Protein 5BUV (pdb70)

CATH classification: 2.60.120.10

Organism: Yersinia enterocolitica serotype O:8 / biotype 1B (strain NCTC 13174 / 8081) (NCBI:txid393305)

Sequence (523 aa):
ASIINITELNISSGCYLIESPIFSSDERGEFVKTHHQEIFKNFGLEIPSAEEYYSRSKNNVIRGMHFQQQYPDDHNKLVFCPEGEVLDVFLDIRKDSNNTYGQFMSFILNPHNRRSIFLAKGIAHGFLSMKDNTLIVCKTSTVHSPSSRDSGIHWNSFGFKWPVENPIISDKDRNLDCFSIINITELNISSGCYLIESPIFSDERGEFVKTHHQEIFKNFGLEIPSAEEYYSRSKNNVIRGMHFQQYPDDHNKLVFCPEGEVLDVFLDIRKDSNTYGQFMSFILNPHNRRSIFLAKGIAHGFLSMKDNTLIVCKTSTVHSPSSRDSGIHWNSFGFKWPVENPIISDKDRNLDCFHMASIINITELNISGCYLIESPIFSDEERGEFVKTHHQEIFKNFGLEIPSAEEYYSRSKNNVIRGMHFQQYPDDHNKLVFCPEGEVLDVFLDIRKDSNTYGQFMSFILNPHNRRSIFLAKGIAHGFLSMKDNTLIVCKTSTVHSPSRDSGIHWNSFGFKWPVENPIISDKDRNLDCF

Structure (mmCIF, N/CA/C/O backbone):
data_5BUV
#
_entry.id   5BUV
#
_cell.length_a   79.160
_cell.length_b   42.678
_cell.length_c   150.463
_cell.angle_alpha   90.00
_cell.angle_beta   90.39
_cell.angle_gamma   90.00
#
_symmetry.space_group_name_H-M   'C 1 2 1'
#
loop_
_entity.id
_entity.type
_entity.pdbx_description
1 polymer 'Putative epimerase'
2 non-polymer 'PHOSPHATE ION'
3 non-polymer 6-AMINOPYRIMIDIN-2(1H)-ONE
4 non-polymer 1,2-ETHANEDIOL
5 water water
#
loop_
_atom_site.group_PDB
_atom_site.id
_atom_site.type_symbol
_atom_site.label_atom_id
_atom_site.label_alt_id
_atom_site.label_comp_id
_atom_site.label_asym_id
_atom_site.label_entity_id
_atom_site.label_seq_id
_atom_site.pdbx_PDB_ins_code
_atom_site.Cartn_x
_atom_site.Cartn_y
_atom_site.Cartn_z
_atom_site.occupancy
_atom_site.B_iso_or_equiv
_atom_site.auth_seq_id
_atom_site.auth_comp_id
_atom_site.auth_asym_id
_atom_site.auth_atom_id
_atom_site.pdbx_PDB_model_num
ATOM 1 N N . ALA A 1 4 ? -13.799 7.094 -36.835 1.00 38.11 0 ALA A N 1
ATOM 2 C CA . ALA A 1 4 ? -15.288 6.873 -36.833 1.00 39.06 0 ALA A CA 1
ATOM 3 C C . ALA A 1 4 ? -16.056 8.167 -36.529 1.00 36.14 0 ALA A C 1
ATOM 4 O O . ALA A 1 4 ? -17.071 8.451 -37.169 1.00 39.33 0 ALA A O 1
ATOM 6 N N . SER A 1 5 ? -15.574 8.936 -35.556 1.00 34.11 1 SER A N 1
ATOM 7 C CA . SER A 1 5 ? -16.247 10.157 -35.135 1.00 32.16 1 SER A CA 1
ATOM 8 C C . SER A 1 5 ? -15.635 11.391 -35.810 1.00 32.89 1 SER A C 1
ATOM 9 O O . SER A 1 5 ? -15.881 12.526 -35.427 1.00 30.11 1 SER A O 1
ATOM 12 N N . ILE A 1 6 ? -14.782 11.200 -36.802 1.00 26.28 2 ILE A N 1
ATOM 13 C CA . ILE A 1 6 ? -14.255 12.378 -37.440 1.00 28.15 2 ILE A CA 1
ATOM 14 C C . ILE A 1 6 ? -14.086 12.120 -38.934 1.00 21.16 2 ILE A C 1
ATOM 15 O O . ILE A 1 6 ? -14.237 10.993 -39.392 1.00 17.90 2 ILE A O 1
ATOM 20 N N . ILE A 1 7 ? -13.827 13.181 -39.685 1.00 17.96 3 ILE A N 1
ATOM 21 C CA . ILE A 1 7 ? -13.693 13.060 -41.129 1.00 16.12 3 ILE A CA 1
ATOM 22 C C . ILE A 1 7 ? -12.445 12.268 -41.482 1.00 18.01 3 ILE A C 1
ATOM 23 O O . ILE A 1 7 ? -11.357 12.609 -41.007 1.00 20.56 3 ILE A O 1
ATOM 28 N N . ASN A 1 8 ? -12.626 11.187 -42.244 1.00 19.01 4 ASN A N 1
ATOM 29 C CA . ASN A 1 8 ? -11.521 10.406 -42.805 1.00 21.89 4 ASN A CA 1
ATOM 30 C C . ASN A 1 8 ? -11.340 10.675 -44.283 1.00 16.59 4 ASN A C 1
ATOM 31 O O . ASN A 1 8 ? -12.308 10.770 -45.056 1.00 17.42 4 ASN A O 1
ATOM 36 N N . ILE A 1 9 ? -10.081 10.894 -44.614 1.00 14.17 5 ILE A N 1
ATOM 37 C CA . ILE A 1 9 ? -9.638 11.127 -45.967 1.00 15.59 5 ILE A CA 1
ATOM 38 C C . ILE A 1 9 ? -8.616 10.078 -46.384 1.00 17.46 5 ILE A C 1
ATOM 39 O O . ILE A 1 9 ? -7.557 9.895 -45.734 1.00 21.89 5 ILE A O 1
ATOM 44 N N . THR A 1 10 ? -8.887 9.418 -47.495 1.00 16.73 6 THR A N 1
ATOM 45 C CA . THR A 1 10 ? -7.992 8.398 -48.026 1.00 19.97 6 THR A CA 1
ATOM 46 C C . THR A 1 10 ? -7.623 8.674 -49.480 1.00 18.66 6 THR A C 1
ATOM 47 O O . THR A 1 10 ? -8.500 8.829 -50.328 1.00 16.65 6 THR A O 1
ATOM 51 N N . GLU A 1 11 ? -6.332 8.696 -49.803 1.00 19.26 7 GLU A N 1
ATOM 52 C CA . GLU A 1 11 ? -5.954 8.823 -51.196 1.00 18.72 7 GLU A CA 1
ATOM 53 C C . GLU A 1 11 ? -6.313 7.579 -52.007 1.00 18.43 7 GLU A C 1
ATOM 54 O O . GLU A 1 11 ? -6.238 6.450 -51.551 1.00 18.20 7 GLU A O 1
ATOM 60 N N . LEU A 1 12 ? -6.729 7.815 -53.239 1.00 15.37 8 LEU A N 1
ATOM 61 C CA . LEU A 1 12 ? -7.235 6.792 -54.116 1.00 15.15 8 LEU A CA 1
ATOM 62 C C . LEU A 1 12 ? -6.174 6.404 -55.149 1.00 16.27 8 LEU A C 1
ATOM 63 O O . LEU A 1 12 ? -5.218 7.155 -55.344 1.00 15.22 8 LEU A O 1
ATOM 68 N N . ASN A 1 13 ? -6.433 5.284 -55.825 1.00 19.65 9 ASN A N 1
ATOM 69 C CA . ASN A 1 13 ? -5.548 4.724 -56.857 1.00 22.19 9 ASN A CA 1
ATOM 70 C C . ASN A 1 13 ? -5.181 5.758 -57.923 1.00 19.79 9 ASN A C 1
ATOM 71 O O . ASN A 1 13 ? -4.031 5.825 -58.369 1.00 20.24 9 ASN A O 1
ATOM 76 N N . ILE A 1 14 ? -6.166 6.532 -58.350 1.00 20.33 10 ILE A N 1
ATOM 77 C CA . ILE A 1 14 ? -5.926 7.637 -59.269 1.00 19.40 10 ILE A CA 1
ATOM 78 C C . ILE A 1 14 ? -5.394 8.776 -58.428 1.00 17.04 10 ILE A C 1
ATOM 79 O O . ILE A 1 14 ? -6.105 9.302 -57.581 1.00 18.50 10 ILE A O 1
ATOM 84 N N . SER A 1 15 ? -4.148 9.197 -58.619 1.00 17.18 11 SER A N 1
ATOM 85 C CA A SER A 1 15 ? -3.548 10.114 -57.657 0.50 17.23 11 SER A CA 1
ATOM 86 C CA B SER A 1 15 ? -3.530 10.122 -57.668 0.50 18.38 11 SER A CA 1
ATOM 87 C C . SER A 1 15 ? -4.137 11.526 -57.705 1.00 15.22 11 SER A C 1
ATOM 88 O O . SER A 1 15 ? -4.623 11.982 -58.720 1.00 16.19 11 SER A O 1
ATOM 93 N N . GLY A 1 16 ? -4.122 12.176 -56.561 1.00 15.88 12 GLY A N 1
ATOM 94 C CA . GLY A 1 16 ? -4.745 13.483 -56.363 1.00 14.04 12 GLY A CA 1
ATOM 95 C C . GLY A 1 16 ? -6.243 13.501 -56.091 1.00 13.49 12 GLY A C 1
ATOM 96 O O . GLY A 1 16 ? -6.811 14.536 -55.829 1.00 13.13 12 GLY A O 1
ATOM 97 N N . CYS A 1 17 ? -6.829 12.312 -56.094 1.00 13.21 13 CYS A N 1
ATOM 98 C CA . CYS A 1 17 ? -8.203 12.046 -55.802 1.00 12.07 13 CYS A CA 1
ATOM 99 C C . CYS A 1 17 ? -8.336 11.281 -54.506 1.00 12.09 13 CYS A C 1
ATOM 100 O O . CYS A 1 17 ? -7.491 10.429 -54.153 1.00 13.83 13 CYS A O 1
ATOM 103 N N . TYR A 1 18 ? -9.401 11.621 -53.780 1.00 13.20 14 TYR A N 1
ATOM 104 C CA . TYR A 1 18 ? -9.524 11.183 -52.384 1.00 11.31 14 TYR A CA 1
ATOM 105 C C . TYR A 1 18 ? -10.947 10.843 -52.078 1.00 12.83 14 TYR A C 1
ATOM 106 O O . TYR A 1 18 ? -11.905 11.508 -52.569 1.00 9.99 14 TYR A O 1
ATOM 115 N N . LEU A 1 19 ? -11.091 9.766 -51.293 1.00 12.08 15 LEU A N 1
ATOM 116 C CA . LEU A 1 19 ? -12.369 9.415 -50.697 1.00 13.49 15 LEU A CA 1
ATOM 117 C C . LEU A 1 19 ? -12.445 10.051 -49.322 1.00 13.14 15 LEU A C 1
ATOM 118 O O . LEU A 1 19 ? -11.547 9.864 -48.484 1.00 14.01 15 LEU A O 1
ATOM 123 N N . ILE A 1 20 ? -13.530 10.793 -49.080 1.00 12.69 16 ILE A N 1
ATOM 124 C CA . ILE A 1 20 ? -13.717 11.501 -47.813 1.00 12.61 16 ILE A CA 1
ATOM 125 C C . ILE A 1 20 ? -14.915 10.862 -47.133 1.00 11.99 16 ILE A C 1
ATOM 126 O O . ILE A 1 20 ? -15.976 10.710 -47.732 1.00 11.36 16 ILE A O 1
ATOM 131 N N . GLU A 1 21 ? -14.738 10.369 -45.929 1.00 13.19 17 GLU A N 1
ATOM 132 C CA . GLU A 1 21 ? -15.833 9.688 -45.229 1.00 13.18 17 GLU A CA 1
ATOM 133 C C . GLU A 1 21 ? -16.216 10.549 -44.023 1.00 11.81 17 GLU A C 1
ATOM 134 O O . GLU A 1 21 ? -15.383 10.812 -43.153 1.00 12.74 17 GLU A O 1
ATOM 140 N N . SER A 1 22 ? -17.425 11.103 -44.072 1.00 11.76 18 SER A N 1
ATOM 141 C CA . SER A 1 22 ? -17.912 12.005 -43.028 1.00 11.76 18 SER A CA 1
ATOM 142 C C . SER A 1 22 ? -18.562 11.229 -41.878 1.00 13.12 18 SER A C 1
ATOM 143 O O . SER A 1 22 ? -19.234 10.199 -42.091 1.00 13.65 18 SER A O 1
ATOM 146 N N . PRO A 1 23 ? -18.372 11.756 -40.672 1.00 16.76 19 PRO A N 1
ATOM 147 C CA . PRO A 1 23 ? -19.055 11.260 -39.480 1.00 15.98 19 PRO A CA 1
ATOM 148 C C . PRO A 1 23 ? -20.460 11.815 -39.366 1.00 17.15 19 PRO A C 1
ATOM 149 O O . PRO A 1 23 ? -20.845 12.748 -40.073 1.00 19.75 19 PRO A O 1
ATOM 153 N N . ILE A 1 24 ? -21.228 11.212 -38.471 1.00 17.61 20 ILE A N 1
ATOM 154 C CA . ILE A 1 24 ? -22.615 11.548 -38.299 1.00 15.50 20 ILE A CA 1
ATOM 155 C C . ILE A 1 24 ? -22.856 11.600 -36.781 1.00 19.95 20 ILE A C 1
ATOM 156 O O . ILE A 1 24 ? -22.210 10.889 -35.989 1.00 16.83 20 ILE A O 1
ATOM 161 N N . PHE A 1 25 ? -23.676 12.563 -36.384 1.00 18.43 21 PHE A N 1
ATOM 162 C CA . PHE A 1 25 ? -24.071 12.739 -34.984 1.00 20.29 21 PHE A CA 1
ATOM 163 C C . PHE A 1 25 ? -25.567 12.873 -35.029 1.00 18.11 21 PHE A C 1
ATOM 164 O O . PHE A 1 25 ? -26.152 13.500 -35.928 1.00 17.65 21 PHE A O 1
ATOM 172 N N . SER A 1 26 ? -26.222 12.250 -34.054 1.00 18.39 22 SER A N 1
ATOM 173 C CA A SER A 1 26 ? -27.652 11.970 -34.083 0.50 17.40 22 SER A CA 1
ATOM 174 C CA B SER A 1 26 ? -27.661 12.161 -34.113 0.50 16.24 22 SER A CA 1
ATOM 175 C C . SER A 1 26 ? -28.253 12.366 -32.715 1.00 15.74 22 SER A C 1
ATOM 176 O O . SER A 1 26 ? -27.597 12.159 -31.674 1.00 15.41 22 SER A O 1
ATOM 181 N N . ASP A 1 27 ? -29.453 12.917 -32.720 1.00 17.64 23 ASP A N 1
ATOM 182 C CA . ASP A 1 27 ? -30.251 12.964 -31.513 1.00 20.29 23 ASP A CA 1
ATOM 183 C C . ASP A 1 27 ? -31.688 12.960 -31.918 1.00 18.94 23 ASP A C 1
ATOM 184 O O . ASP A 1 27 ? -32.030 12.702 -33.073 1.00 20.27 23 ASP A O 1
ATOM 189 N N . GLU A 1 28 ? -32.557 13.213 -30.942 1.00 23.89 24 GLU A N 1
ATOM 190 C CA . GLU A 1 28 ? -33.987 13.268 -31.180 1.00 23.75 24 GLU A CA 1
ATOM 191 C C . GLU A 1 28 ? -34.432 14.276 -32.253 1.00 23.95 24 GLU A C 1
ATOM 192 O O . GLU A 1 28 ? -35.561 14.217 -32.776 1.00 22.59 24 GLU A O 1
ATOM 198 N N . ARG A 1 29 ? -33.560 15.207 -32.619 1.00 22.91 25 ARG A N 1
ATOM 199 C CA . ARG A 1 29 ? -33.945 16.194 -33.623 1.00 22.75 25 ARG A CA 1
ATOM 200 C C . ARG A 1 29 ? -33.681 15.756 -35.055 1.00 21.17 25 ARG A C 1
ATOM 201 O O . ARG A 1 29 ? -34.354 16.201 -35.987 1.00 17.63 25 ARG A O 1
ATOM 209 N N . GLY A 1 30 ? -32.702 14.882 -35.215 1.00 21.85 26 GLY A N 1
ATOM 210 C CA . GLY A 1 30 ? -32.232 14.514 -36.550 1.00 16.73 26 GLY A CA 1
ATOM 211 C C . GLY A 1 30 ? -30.745 14.218 -36.463 1.00 19.12 26 GLY A C 1
ATOM 212 O O . GLY A 1 30 ? -30.250 13.650 -35.463 1.00 18.72 26 GLY A O 1
ATOM 213 N N . GLU A 1 31 ? -30.016 14.676 -37.488 1.00 14.25 27 GLU A N 1
ATOM 214 C CA . GLU A 1 31 ? -28.616 14.328 -37.671 1.00 15.71 27 GLU A CA 1
ATOM 215 C C . GLU A 1 31 ? -27.856 15.535 -38.202 1.00 12.91 27 GLU A C 1
ATOM 216 O O . GLU A 1 31 ? -28.465 16.439 -38.747 1.00 14.72 27 GLU A O 1
ATOM 222 N N . PHE A 1 32 ? -26.553 15.554 -37.967 1.00 15.00 28 PHE A N 1
ATOM 223 C CA . PHE A 1 32 ? -25.700 16.442 -38.699 1.00 16.35 28 PHE A CA 1
ATOM 224 C C . PHE A 1 32 ? -24.437 15.684 -39.099 1.00 13.94 28 PHE A C 1
ATOM 225 O O . PHE A 1 32 ? -23.995 14.742 -38.421 1.00 15.07 28 PHE A O 1
ATOM 233 N N . VAL A 1 33 ? -23.998 16.000 -40.306 1.00 12.89 29 VAL A N 1
ATOM 234 C CA . VAL A 1 33 ? -22.890 15.370 -40.973 1.00 13.18 29 VAL A CA 1
ATOM 235 C C . VAL A 1 33 ? -21.868 16.431 -41.367 1.00 14.24 29 VAL A C 1
ATOM 236 O O . VAL A 1 33 ? -22.193 17.416 -42.056 1.00 15.37 29 VAL A O 1
ATOM 240 N N . LYS A 1 34 ? -20.662 16.267 -40.836 1.00 12.22 30 LYS A N 1
ATOM 241 C CA . LYS A 1 34 ? -19.552 17.166 -41.155 1.00 12.32 30 LYS A CA 1
ATOM 242 C C . LYS A 1 34 ? -18.925 16.709 -42.472 1.00 13.90 30 LYS A C 1
ATOM 243 O O . LYS A 1 34 ? -18.313 15.628 -42.567 1.00 14.08 30 LYS A O 1
ATOM 249 N N . THR A 1 35 ? -19.032 17.570 -43.483 1.00 11.33 31 THR A N 1
ATOM 250 C CA . THR A 1 35 ? -18.457 17.362 -44.795 1.00 10.22 31 THR A CA 1
ATOM 251 C C . THR A 1 35 ? -17.064 17.972 -45.062 1.00 9.81 31 THR A C 1
ATOM 252 O O . THR A 1 35 ? -16.356 17.496 -45.964 1.00 9.47 31 THR A O 1
ATOM 256 N N . HIS A 1 36 ? -16.678 19.005 -44.330 1.00 9.02 32 HIS A N 1
ATOM 257 C CA . HIS A 1 36 ? -15.408 19.677 -44.508 1.00 9.47 32 HIS A CA 1
ATOM 258 C C . HIS A 1 36 ? -14.923 20.326 -43.250 1.00 10.54 32 HIS A C 1
ATOM 259 O O . HIS A 1 36 ? -15.704 20.942 -42.540 1.00 11.04 32 HIS A O 1
ATOM 266 N N . HIS A 1 37 ? -13.612 20.238 -43.023 1.00 12.13 33 HIS A N 1
ATOM 267 C CA . HIS A 1 37 ? -12.915 21.009 -41.989 1.00 14.14 33 HIS A CA 1
ATOM 268 C C . HIS A 1 37 ? -11.574 21.336 -42.596 1.00 14.25 33 HIS A C 1
ATOM 269 O O . HIS A 1 37 ? -10.901 20.403 -43.038 1.00 14.11 33 HIS A O 1
ATOM 276 N N . GLN A 1 38 ? -11.201 22.621 -42.611 1.00 13.19 34 GLN A N 1
ATOM 277 C CA . GLN A 1 38 ? -9.959 23.059 -43.251 1.00 16.93 34 GLN A CA 1
ATOM 278 C C . GLN A 1 38 ? -8.719 22.456 -42.642 1.00 16.40 34 GLN A C 1
ATOM 279 O O . GLN A 1 38 ? -7.792 22.161 -43.367 1.00 15.25 34 GLN A O 1
ATOM 285 N N . GLU A 1 39 ? -8.718 22.248 -41.330 1.00 15.67 35 GLU A N 1
ATOM 286 C CA . GLU A 1 39 ? -7.520 21.716 -40.718 1.00 17.32 35 GLU A CA 1
ATOM 287 C C . GLU A 1 39 ? -7.331 20.276 -41.128 1.00 15.73 35 GLU A C 1
ATOM 288 O O . GLU A 1 39 ? -6.232 19.868 -41.449 1.00 17.00 35 GLU A O 1
ATOM 294 N N . ILE A 1 40 ? -8.381 19.477 -41.038 1.00 15.82 36 ILE A N 1
ATOM 295 C CA . ILE A 1 40 ? -8.289 18.090 -41.441 1.00 15.78 36 ILE A CA 1
ATOM 296 C C . ILE A 1 40 ? -7.919 18.015 -42.916 1.00 19.95 36 ILE A C 1
ATOM 297 O O . ILE A 1 40 ? -7.057 17.239 -43.285 1.00 17.24 36 ILE A O 1
ATOM 302 N N . PHE A 1 41 ? -8.567 18.819 -43.771 1.00 15.70 37 PHE A N 1
ATOM 303 C CA . PHE A 1 41 ? -8.133 18.885 -45.168 1.00 16.07 37 PHE A CA 1
ATOM 304 C C . PHE A 1 41 ? -6.672 19.244 -45.331 1.00 15.95 37 PHE A C 1
ATOM 305 O O . PHE A 1 41 ? -5.938 18.666 -46.129 1.00 13.81 37 PHE A O 1
ATOM 313 N N . LYS A 1 42 ? -6.233 20.204 -44.543 1.00 17.16 38 LYS A N 1
ATOM 314 C CA . LYS A 1 42 ? -4.865 20.652 -44.691 1.00 17.91 38 LYS A CA 1
ATOM 315 C C . LYS A 1 42 ? -3.887 19.533 -44.286 1.00 16.71 38 LYS A C 1
ATOM 316 O O . LYS A 1 42 ? -2.836 19.449 -44.878 1.00 15.33 38 LYS A O 1
ATOM 322 N N . ASN A 1 43 ? -4.273 18.664 -43.361 1.00 16.18 39 ASN A N 1
ATOM 323 C CA . ASN A 1 43 ? -3.464 17.529 -42.918 1.00 19.45 39 ASN A CA 1
ATOM 324 C C . ASN A 1 43 ? -3.092 16.614 -44.081 1.00 22.41 39 ASN A C 1
ATOM 325 O O . ASN A 1 43 ? -2.133 15.838 -43.994 1.00 25.08 39 ASN A O 1
ATOM 330 N N . PHE A 1 44 ? -3.885 16.666 -45.143 1.00 16.44 40 PHE A N 1
ATOM 331 C CA . PHE A 1 44 ? -3.635 15.898 -46.348 1.00 17.96 40 PHE A CA 1
ATOM 332 C C . PHE A 1 44 ? -3.230 16.681 -47.556 1.00 17.23 40 PHE A C 1
ATOM 333 O O . PHE A 1 44 ? -3.181 16.128 -48.667 1.00 21.72 40 PHE A O 1
ATOM 341 N N . GLY A 1 45 ? -2.867 17.933 -47.345 1.00 18.79 41 GLY A N 1
ATOM 342 C CA . GLY A 1 45 ? -2.427 18.801 -48.405 1.00 22.47 41 GLY A CA 1
ATOM 343 C C . GLY A 1 45 ? -3.544 19.448 -49.220 1.00 22.84 41 GLY A C 1
ATOM 344 O O . GLY A 1 45 ? -3.279 20.111 -50.218 1.00 29.27 41 GLY A O 1
ATOM 345 N N . LEU A 1 46 ? -4.776 19.326 -48.745 1.00 18.62 42 LEU A N 1
ATOM 346 C CA . LEU A 1 46 ? -5.912 19.802 -49.511 1.00 18.99 42 LEU A CA 1
ATOM 347 C C . LEU A 1 46 ? -6.536 21.067 -49.033 1.00 17.52 42 LEU A C 1
ATOM 348 O O . LEU A 1 46 ? -6.563 21.412 -47.845 1.00 18.45 42 LEU A O 1
ATOM 353 N N . GLU A 1 47 ? -7.176 21.714 -49.990 1.00 17.76 43 GLU A N 1
ATOM 354 C CA . GLU A 1 47 ? -8.009 22.835 -49.669 1.00 16.28 43 GLU A CA 1
ATOM 355 C C . GLU A 1 47 ? -9.347 22.652 -50.394 1.00 14.52 43 GLU A C 1
ATOM 356 O O . GLU A 1 47 ? -9.419 22.100 -51.534 1.00 11.69 43 GLU A O 1
ATOM 362 N N . ILE A 1 48 ? -10.400 23.011 -49.663 1.00 12.85 44 ILE A N 1
ATOM 363 C CA . ILE A 1 48 ? -11.752 22.942 -50.203 1.00 13.08 44 ILE A CA 1
ATOM 364 C C . ILE A 1 48 ? -11.913 23.807 -51.458 1.00 11.55 44 ILE A C 1
ATOM 365 O O . ILE A 1 48 ? -11.472 24.956 -51.466 1.00 11.25 44 ILE A O 1
ATOM 370 N N . PRO A 1 49 ? -12.415 23.205 -52.553 1.00 10.63 45 PRO A N 1
ATOM 371 C CA . PRO A 1 49 ? -12.665 24.061 -53.706 1.00 9.79 45 PRO A CA 1
ATOM 372 C C . PRO A 1 49 ? -13.661 25.123 -53.306 1.00 8.67 45 PRO A C 1
ATOM 373 O O . PRO A 1 49 ? -14.698 24.790 -52.711 1.00 7.16 45 PRO A O 1
ATOM 377 N N . SER A 1 50 ? -13.349 26.366 -53.615 1.00 8.28 46 SER A N 1
ATOM 378 C CA . SER A 1 50 ? -14.226 27.435 -53.158 1.00 9.48 46 SER A CA 1
ATOM 379 C C . SER A 1 50 ? -14.352 28.587 -54.129 1.00 9.02 46 SER A C 1
ATOM 380 O O . SER A 1 50 ? -14.607 29.731 -53.707 1.00 10.91 46 SER A O 1
ATOM 383 N N . ALA A 1 51 ? -14.245 28.305 -55.415 1.00 8.89 47 ALA A N 1
ATOM 384 C CA . ALA A 1 51 ? -14.538 29.360 -56.392 1.00 9.04 47 ALA A CA 1
ATOM 385 C C . ALA A 1 51 ? -16.012 29.354 -56.825 1.00 8.00 47 ALA A C 1
ATOM 386 O O . ALA A 1 51 ? -16.586 30.382 -57.214 1.00 9.15 47 ALA A O 1
ATOM 388 N N . GLU A 1 52 ? -16.634 28.185 -56.833 1.00 8.92 48 GLU A N 1
ATOM 389 C CA . GLU A 1 52 ? -17.999 28.032 -57.332 1.00 8.44 48 GLU A CA 1
ATOM 390 C C . GLU A 1 52 ? -18.666 26.861 -56.646 1.00 7.64 48 GLU A C 1
ATOM 391 O O . GLU A 1 52 ? -17.982 25.898 -56.293 1.00 6.41 48 GLU A O 1
ATOM 397 N N . GLU A 1 53 ? -19.986 26.937 -56.473 1.00 7.97 49 GLU A N 1
ATOM 398 C CA . GLU A 1 53 ? -20.762 25.779 -55.972 1.00 7.49 49 GLU A CA 1
ATOM 399 C C . GLU A 1 53 ? -22.074 25.700 -56.747 1.00 8.58 49 GLU A C 1
ATOM 400 O O . GLU A 1 53 ? -22.679 26.724 -57.128 1.00 7.27 49 GLU A O 1
ATOM 406 N N . TYR A 1 54 ? -22.541 24.475 -56.917 1.00 8.59 50 TYR A N 1
ATOM 407 C CA . TYR A 1 54 ? -23.879 24.278 -57.460 1.00 10.87 50 TYR A CA 1
ATOM 408 C C . TYR A 1 54 ? -24.374 22.953 -56.963 1.00 10.77 50 TYR A C 1
ATOM 409 O O . TYR A 1 54 ? -23.618 22.160 -56.402 1.00 9.50 50 TYR A O 1
ATOM 418 N N . TYR A 1 55 ? -25.654 22.691 -57.111 1.00 9.51 51 TYR A N 1
ATOM 419 C CA . TYR A 1 55 ? -26.148 21.357 -56.774 1.00 9.63 51 TYR A CA 1
ATOM 420 C C . TYR A 1 55 ? -27.098 20.957 -57.871 1.00 9.87 51 TYR A C 1
ATOM 421 O O . TYR A 1 55 ? -27.767 21.809 -58.519 1.00 9.36 51 TYR A O 1
ATOM 430 N N . SER A 1 56 ? -27.092 19.677 -58.158 1.00 9.65 52 SER A N 1
ATOM 431 C CA . SER A 1 56 ? -28.030 19.165 -59.166 1.00 9.75 52 SER A CA 1
ATOM 432 C C . SER A 1 56 ? -28.949 18.187 -58.478 1.00 9.08 52 SER A C 1
ATOM 433 O O . SER A 1 56 ? -28.647 17.574 -57.436 1.00 11.19 52 SER A O 1
ATOM 436 N N . ARG A 1 57 ? -30.112 18.043 -59.096 1.00 12.10 53 ARG A N 1
ATOM 437 C CA . ARG A 1 57 ? -31.145 17.173 -58.615 1.00 11.45 53 ARG A CA 1
ATOM 438 C C . ARG A 1 57 ? -31.523 16.334 -59.818 1.00 13.04 53 ARG A C 1
ATOM 439 O O . ARG A 1 57 ? -31.930 16.864 -60.873 1.00 15.50 53 ARG A O 1
ATOM 447 N N . SER A 1 58 ? -31.394 15.030 -59.680 1.00 12.18 54 SER A N 1
ATOM 448 C CA . SER A 1 58 ? -31.506 14.175 -60.845 1.00 14.23 54 SER A CA 1
ATOM 449 C C . SER A 1 58 ? -32.571 13.081 -60.644 1.00 13.59 54 SER A C 1
ATOM 450 O O . SER A 1 58 ? -32.657 12.429 -59.590 1.00 14.88 54 SER A O 1
ATOM 453 N N . LYS A 1 59 ? -33.358 12.876 -61.688 1.00 18.53 55 LYS A N 1
ATOM 454 C CA . LYS A 1 59 ? -34.251 11.727 -61.739 1.00 20.18 55 LYS A CA 1
ATOM 455 C C . LYS A 1 59 ? -33.484 10.400 -61.797 1.00 18.83 55 LYS A C 1
ATOM 456 O O . LYS A 1 59 ? -32.309 10.353 -62.147 1.00 17.52 55 LYS A O 1
ATOM 462 N N . ASN A 1 60 ? -34.157 9.289 -61.492 1.00 17.20 56 ASN A N 1
ATOM 463 C CA . ASN A 1 60 ? -33.548 7.985 -61.715 1.00 17.00 56 ASN A CA 1
ATOM 464 C C . ASN A 1 60 ? -33.052 7.798 -63.137 1.00 13.74 56 ASN A C 1
ATOM 465 O O . ASN A 1 60 ? -33.667 8.302 -64.071 1.00 18.05 56 ASN A O 1
ATOM 470 N N . ASN A 1 61 ? -31.934 7.092 -63.272 1.00 14.75 57 ASN A N 1
ATOM 471 C CA . ASN A 1 61 ? -31.347 6.631 -64.543 1.00 14.16 57 ASN A CA 1
ATOM 472 C C . ASN A 1 61 ? -30.747 7.729 -65.442 1.00 11.42 57 ASN A C 1
ATOM 473 O O . ASN A 1 61 ? -30.512 7.544 -66.614 1.00 13.80 57 ASN A O 1
ATOM 478 N N . VAL A 1 62 ? -30.486 8.889 -64.852 1.00 11.25 58 VAL A N 1
ATOM 479 C CA . VAL A 1 62 ? -29.761 9.965 -65.479 1.00 10.39 58 VAL A CA 1
ATOM 480 C C . VAL A 1 62 ? -28.261 9.673 -65.452 1.00 10.78 58 VAL A C 1
ATOM 481 O O . VAL A 1 62 ? -27.737 9.199 -64.461 1.00 10.43 58 VAL A O 1
ATOM 485 N N . ILE A 1 63 ? -27.580 9.950 -66.546 1.00 12.51 59 ILE A N 1
ATOM 486 C CA . ILE A 1 63 ? -26.136 10.062 -66.547 1.00 10.72 59 ILE A CA 1
ATOM 487 C C . ILE A 1 63 ? -25.783 11.491 -66.896 1.00 11.49 59 ILE A C 1
ATOM 488 O O . ILE A 1 63 ? -26.264 12.026 -67.869 1.00 10.74 59 ILE A O 1
ATOM 493 N N . ARG A 1 64 ? -24.872 12.038 -66.116 1.00 11.72 60 ARG A N 1
ATOM 494 C CA . ARG A 1 64 ? -24.269 13.332 -66.425 1.00 12.45 60 ARG A CA 1
ATOM 495 C C . ARG A 1 64 ? -22.792 13.089 -66.460 1.00 12.57 60 ARG A C 1
ATOM 496 O O . ARG A 1 64 ? -22.269 12.417 -65.573 1.00 12.64 60 ARG A O 1
ATOM 504 N N . GLY A 1 65 ? -22.139 13.594 -67.509 1.00 10.83 61 GLY A N 1
ATOM 505 C CA . GLY A 1 65 ? -20.703 13.599 -67.644 1.00 11.44 61 GLY A CA 1
ATOM 506 C C . GLY A 1 65 ? -20.328 13.178 -69.043 1.00 11.11 61 GLY A C 1
ATOM 507 O O . GLY A 1 65 ? -21.199 13.048 -69.931 1.00 13.18 61 GLY A O 1
ATOM 508 N N . MET A 1 66 ? -19.038 12.955 -69.272 1.00 12.29 62 MET A N 1
ATOM 509 C CA . MET A 1 66 ? -17.954 13.165 -68.336 1.00 11.49 62 MET A CA 1
ATOM 510 C C . MET A 1 66 ? -17.337 14.532 -68.555 1.00 10.90 62 MET A C 1
ATOM 511 O O . MET A 1 66 ? -16.964 14.854 -69.666 1.00 13.89 62 MET A O 1
ATOM 516 N N . HIS A 1 67 ? -17.195 15.301 -67.493 1.00 12.52 63 HIS A N 1
ATOM 517 C CA . HIS A 1 67 ? -16.810 16.700 -67.579 1.00 12.57 63 HIS A CA 1
ATOM 518 C C . HIS A 1 67 ? -15.534 17.079 -66.862 1.00 13.17 63 HIS A C 1
ATOM 519 O O . HIS A 1 67 ? -15.228 16.571 -65.788 1.00 13.38 63 HIS A O 1
ATOM 526 N N . PHE A 1 68 ? -14.819 18.046 -67.446 1.00 12.36 64 PHE A N 1
ATOM 527 C CA . PHE A 1 68 ? -13.636 18.636 -66.846 1.00 11.56 64 PHE A CA 1
ATOM 528 C C . PHE A 1 68 ? -13.417 20.012 -67.456 1.00 11.66 64 PHE A C 1
ATOM 529 O O . PHE A 1 68 ? -13.957 20.279 -68.512 1.00 12.03 64 PHE A O 1
ATOM 537 N N . GLN A 1 69 ? -12.613 20.846 -66.820 1.00 11.14 65 GLN A N 1
ATOM 538 C CA . GLN A 1 69 ? -12.164 22.078 -67.473 1.00 12.49 65 GLN A CA 1
ATOM 539 C C . GLN A 1 69 ? -10.694 22.011 -67.813 1.00 10.93 65 GLN A C 1
ATOM 540 O O . GLN A 1 69 ? -9.879 21.503 -67.043 1.00 13.09 65 GLN A O 1
ATOM 546 N N . GLN A 1 70 ? -10.360 22.596 -68.955 1.00 13.12 66 GLN A N 1
ATOM 547 C CA A GLN A 1 70 ? -8.993 22.528 -69.517 0.50 12.43 66 GLN A CA 1
ATOM 548 C CA B GLN A 1 70 ? -9.001 22.524 -69.502 0.50 13.04 66 GLN A CA 1
ATOM 549 C C . GLN A 1 70 ? -8.149 23.651 -68.934 1.00 13.32 66 GLN A C 1
ATOM 550 O O . GLN A 1 70 ? -8.681 24.743 -68.595 1.00 10.88 66 GLN A O 1
ATOM 561 N N . TYR A 1 71 ? -6.853 23.346 -68.758 1.00 14.40 67 TYR A N 1
ATOM 562 C CA . TYR A 1 71 ? -5.814 24.298 -68.375 1.00 17.89 67 TYR A CA 1
ATOM 563 C C . TYR A 1 71 ? -5.965 25.494 -69.281 1.00 16.28 67 TYR A C 1
ATOM 564 O O . TYR A 1 71 ? -6.231 25.287 -70.466 1.00 18.44 67 TYR A O 1
ATOM 573 N N . PRO A 1 72 ? -5.790 26.715 -68.756 1.00 17.01 68 PRO A N 1
ATOM 574 C CA . PRO A 1 72 ? -5.365 27.114 -67.422 1.00 18.19 68 PRO A CA 1
ATOM 575 C C . PRO A 1 72 ? -6.505 27.288 -66.429 1.00 15.68 68 PRO A C 1
ATOM 576 O O . PRO A 1 72 ? -6.281 27.872 -65.354 1.00 17.67 68 PRO A O 1
ATOM 580 N N . ASP A 1 73 ? -7.724 26.886 -66.791 1.00 14.30 69 ASP A N 1
ATOM 581 C CA . ASP A 1 73 ? -8.872 27.066 -65.903 1.00 13.87 69 ASP A CA 1
ATOM 582 C C . ASP A 1 73 ? -9.343 25.735 -65.311 1.00 13.29 69 ASP A C 1
ATOM 583 O O . ASP A 1 73 ? -10.484 25.664 -64.796 1.00 11.61 69 ASP A O 1
ATOM 588 N N . ASP A 1 74 ? -8.449 24.745 -65.344 1.00 11.12 70 ASP A N 1
ATOM 589 C CA . ASP A 1 74 ? -8.670 23.434 -64.688 1.00 11.36 70 ASP A CA 1
ATOM 590 C C . ASP A 1 74 ? -8.855 23.560 -63.174 1.00 10.22 70 ASP A C 1
ATOM 591 O O . ASP A 1 74 ? -8.390 24.509 -62.547 1.00 10.60 70 ASP A O 1
ATOM 596 N N . HIS A 1 75 ? -9.583 22.602 -62.583 1.00 10.09 71 HIS A N 1
ATOM 597 C CA . HIS A 1 75 ? -9.974 22.795 -61.202 1.00 9.19 71 HIS A CA 1
ATOM 598 C C . HIS A 1 75 ? -10.141 21.496 -60.434 1.00 9.74 71 HIS A C 1
ATOM 599 O O . HIS A 1 75 ? -10.331 20.418 -61.030 1.00 10.71 71 HIS A O 1
ATOM 606 N N . ASN A 1 76 ? -9.971 21.650 -59.128 1.00 10.58 72 ASN A N 1
ATOM 607 C CA . ASN A 1 76 ? -10.314 20.574 -58.227 1.00 11.66 72 ASN A CA 1
ATOM 608 C C . ASN A 1 76 ? -11.835 20.631 -58.029 1.00 10.01 72 ASN A C 1
ATOM 609 O O . ASN A 1 76 ? -12.448 21.693 -58.176 1.00 8.05 72 ASN A O 1
ATOM 614 N N . LYS A 1 77 ? -12.384 19.460 -57.734 1.00 8.28 73 LYS A N 1
ATOM 615 C CA . LYS A 1 77 ? -13.842 19.269 -57.665 1.00 9.48 73 LYS A CA 1
ATOM 616 C C . LYS A 1 77 ? -14.175 18.412 -56.464 1.00 7.72 73 LYS A C 1
ATOM 617 O O . LYS A 1 77 ? -13.538 17.403 -56.260 1.00 8.28 73 LYS A O 1
ATOM 623 N N . LEU A 1 78 ? -15.123 18.848 -55.653 1.00 8.01 74 LEU A N 1
ATOM 624 C CA . LEU A 1 78 ? -15.608 18.041 -54.490 1.00 8.20 74 LEU A CA 1
ATOM 625 C C . LEU A 1 78 ? -17.113 17.853 -54.531 1.00 9.56 74 LEU A C 1
ATOM 626 O O . LEU A 1 78 ? -17.843 18.833 -54.778 1.00 7.47 74 LEU A O 1
ATOM 631 N N . VAL A 1 79 ? -17.555 16.592 -54.398 1.00 8.50 75 VAL A N 1
ATOM 632 C CA . VAL A 1 79 ? -18.952 16.216 -54.479 1.00 7.42 75 VAL A CA 1
ATOM 633 C C . VAL A 1 79 ? -19.361 15.326 -53.306 1.00 7.76 75 VAL A C 1
ATOM 634 O O . VAL A 1 79 ? -18.571 14.521 -52.801 1.00 9.11 75 VAL A O 1
ATOM 638 N N . PHE A 1 80 ? -20.582 15.566 -52.833 1.00 7.77 76 PHE A N 1
ATOM 639 C CA . PHE A 1 80 ? -21.271 14.643 -51.974 1.00 8.10 76 PHE A CA 1
ATOM 640 C C . PHE A 1 80 ? -22.741 14.448 -52.397 1.00 6.93 76 PHE A C 1
ATOM 641 O O . PHE A 1 80 ? -23.280 15.277 -53.084 1.00 6.96 76 PHE A O 1
ATOM 649 N N . CYS A 1 81 ? -23.408 13.444 -51.839 1.00 7.92 77 CYS A N 1
ATOM 650 C CA . CYS A 1 81 ? -24.776 13.103 -52.157 1.00 7.67 77 CYS A CA 1
ATOM 651 C C . CYS A 1 81 ? -25.590 13.026 -50.858 1.00 8.65 77 CYS A C 1
ATOM 652 O O . CYS A 1 81 ? -25.514 12.045 -50.108 1.00 10.35 77 CYS A O 1
ATOM 655 N N . PRO A 1 82 ? -26.356 14.075 -50.565 1.00 9.35 78 PRO A N 1
ATOM 656 C CA . PRO A 1 82 ? -27.067 14.071 -49.286 1.00 9.08 78 PRO A CA 1
ATOM 657 C C . PRO A 1 82 ? -28.487 13.543 -49.411 1.00 9.61 78 PRO A C 1
ATOM 658 O O . PRO A 1 82 ? -29.234 13.507 -48.406 1.00 11.45 78 PRO A O 1
ATOM 662 N N . GLU A 1 83 ? -28.893 13.153 -50.607 1.00 11.01 79 GLU A N 1
ATOM 663 C CA . GLU A 1 83 ? -30.259 12.639 -50.785 1.00 12.44 79 GLU A CA 1
ATOM 664 C C . GLU A 1 83 ? -30.247 11.840 -52.066 1.00 10.61 79 GLU A C 1
ATOM 665 O O . GLU A 1 83 ? -29.686 12.310 -53.072 1.00 12.31 79 GLU A O 1
ATOM 671 N N . GLY A 1 84 ? -30.865 10.659 -52.018 1.00 11.41 80 GLY A N 1
ATOM 672 C CA . GLY A 1 84 ? -30.867 9.761 -53.179 1.00 11.36 80 GLY A CA 1
ATOM 673 C C . GLY A 1 84 ? -29.591 8.959 -53.233 1.00 10.27 80 GLY A C 1
ATOM 674 O O . GLY A 1 84 ? -28.966 8.639 -52.201 1.00 10.64 80 GLY A O 1
ATOM 675 N N . GLU A 1 85 ? -29.151 8.635 -54.449 1.00 11.51 81 GLU A N 1
ATOM 676 C CA . GLU A 1 85 ? -27.942 7.845 -54.601 1.00 12.45 81 GLU A CA 1
ATOM 677 C C . GLU A 1 85 ? -27.358 7.993 -56.007 1.00 12.61 81 GLU A C 1
ATOM 678 O O . GLU A 1 85 ? -28.094 8.135 -56.978 1.00 13.77 81 GLU A O 1
ATOM 684 N N . VAL A 1 86 ? -26.031 7.989 -56.103 1.00 11.90 82 VAL A N 1
ATOM 685 C CA . VAL A 1 86 ? -25.361 7.974 -57.398 1.00 12.04 82 VAL A CA 1
ATOM 686 C C . VAL A 1 86 ? -24.237 6.965 -57.369 1.00 9.47 82 VAL A C 1
ATOM 687 O O . VAL A 1 86 ? -23.795 6.586 -56.324 1.00 10.30 82 VAL A O 1
ATOM 691 N N . LEU A 1 87 ? -23.854 6.531 -58.551 1.00 9.21 83 LEU A N 1
ATOM 692 C CA . LEU A 1 87 ? -22.609 5.789 -58.811 1.00 9.85 83 LEU A CA 1
ATOM 693 C C . LEU A 1 87 ? -21.774 6.858 -59.483 1.00 9.13 83 LEU A C 1
ATOM 694 O O . LEU A 1 87 ? -22.016 7.230 -60.618 1.00 9.75 83 LEU A O 1
ATOM 699 N N . ASP A 1 88 ? -20.803 7.349 -58.731 1.00 9.56 84 ASP A N 1
ATOM 700 C CA . ASP A 1 88 ? -19.960 8.411 -59.181 1.00 9.54 84 ASP A CA 1
ATOM 701 C C . ASP A 1 88 ? -18.792 7.721 -59.887 1.00 10.30 84 ASP A C 1
ATOM 702 O O . ASP A 1 88 ? -18.325 6.676 -59.417 1.00 10.34 84 ASP A O 1
ATOM 707 N N . VAL A 1 89 ? -18.412 8.281 -61.027 1.00 9.69 85 VAL A N 1
ATOM 708 C CA . VAL A 1 89 ? -17.417 7.670 -61.929 1.00 11.11 85 VAL A CA 1
ATOM 709 C C . VAL A 1 89 ? -16.441 8.730 -62.389 1.00 10.77 85 VAL A C 1
ATOM 710 O O . VAL A 1 89 ? -16.834 9.859 -62.707 1.00 9.97 85 VAL A O 1
ATOM 714 N N . PHE A 1 90 ? -15.154 8.411 -62.361 1.00 10.84 86 PHE A N 1
ATOM 715 C CA . PHE A 1 90 ? -14.175 9.376 -62.841 1.00 10.85 86 PHE A CA 1
ATOM 716 C C . PHE A 1 90 ? -13.017 8.691 -63.579 1.00 12.67 86 PHE A C 1
ATOM 717 O O . PHE A 1 90 ? -12.696 7.532 -63.312 1.00 11.51 86 PHE A O 1
ATOM 725 N N . LEU A 1 91 ? -12.479 9.431 -64.548 1.00 14.01 87 LEU A N 1
ATOM 726 C CA . LEU A 1 91 ? -11.484 8.988 -65.524 1.00 13.57 87 LEU A CA 1
ATOM 727 C C . LEU A 1 91 ? -10.264 9.902 -65.464 1.00 14.95 87 LEU A C 1
ATOM 728 O O . LEU A 1 91 ? -10.356 11.155 -65.513 1.00 13.15 87 LEU A O 1
ATOM 733 N N . ASP A 1 92 ? -9.100 9.261 -65.358 1.00 13.25 88 ASP A N 1
ATOM 734 C CA . ASP A 1 92 ? -7.836 10.019 -65.311 1.00 15.97 88 ASP A CA 1
ATOM 735 C C . ASP A 1 92 ? -7.460 10.298 -66.756 1.00 15.44 88 ASP A C 1
ATOM 736 O O . ASP A 1 92 ? -7.282 9.382 -67.548 1.00 15.64 88 ASP A O 1
ATOM 741 N N . ILE A 1 93 ? -7.440 11.582 -67.104 1.00 17.15 89 ILE A N 1
ATOM 742 C CA . ILE A 1 93 ? -7.178 11.922 -68.477 1.00 17.75 89 ILE A CA 1
ATOM 743 C C . ILE A 1 93 ? -5.862 12.654 -68.605 1.00 18.27 89 ILE A C 1
ATOM 744 O O . ILE A 1 93 ? -5.591 13.253 -69.660 1.00 18.10 89 ILE A O 1
ATOM 749 N N . ARG A 1 94 ? -5.057 12.567 -67.548 1.00 17.80 90 ARG A N 1
ATOM 750 C CA . ARG A 1 94 ? -3.774 13.257 -67.469 1.00 19.51 90 ARG A CA 1
ATOM 751 C C . ARG A 1 94 ? -2.728 12.416 -68.168 1.00 18.06 90 ARG A C 1
ATOM 752 O O . ARG A 1 94 ? -2.465 11.292 -67.756 1.00 22.00 90 ARG A O 1
ATOM 760 N N . LYS A 1 95 ? -2.114 12.963 -69.210 1.00 22.38 91 LYS A N 1
ATOM 761 C CA . LYS A 1 95 ? -1.246 12.159 -70.060 1.00 23.78 91 LYS A CA 1
ATOM 762 C C . LYS A 1 95 ? 0.052 11.782 -69.373 1.00 22.14 91 LYS A C 1
ATOM 763 O O . LYS A 1 95 ? 0.665 10.760 -69.671 1.00 26.52 91 LYS A O 1
ATOM 769 N N . ASP A 1 96 ? 0.506 12.606 -68.449 1.00 28.17 92 ASP A N 1
ATOM 770 C CA . ASP A 1 96 ? 1.711 12.228 -67.733 1.00 28.41 92 ASP A CA 1
ATOM 771 C C . ASP A 1 96 ? 1.378 11.414 -66.471 1.00 31.67 92 ASP A C 1
ATOM 772 O O . ASP A 1 96 ? 2.228 11.237 -65.605 1.00 30.71 92 ASP A O 1
ATOM 777 N N . SER A 1 97 ? 0.156 10.895 -66.374 1.00 26.75 93 SER A N 1
ATOM 778 C CA . SER A 1 97 ? -0.222 10.140 -65.202 1.00 19.23 93 SER A CA 1
ATOM 779 C C . SER A 1 97 ? 0.042 8.658 -65.360 1.00 15.80 93 SER A C 1
ATOM 780 O O . SER A 1 97 ? -0.287 8.085 -66.389 1.00 15.99 93 SER A O 1
ATOM 783 N N . ASN A 1 98 ? 0.521 8.020 -64.297 1.00 16.03 94 ASN A N 1
ATOM 784 C CA A ASN A 1 98 ? 0.713 6.574 -64.300 0.50 18.66 94 ASN A CA 1
ATOM 785 C CA B ASN A 1 98 ? 0.693 6.564 -64.228 0.50 16.80 94 ASN A CA 1
ATOM 786 C C . ASN A 1 98 ? -0.610 5.801 -64.356 1.00 17.11 94 ASN A C 1
ATOM 787 O O . ASN A 1 98 ? -0.605 4.602 -64.633 1.00 15.46 94 ASN A O 1
ATOM 796 N N . THR A 1 99 ? -1.740 6.491 -64.110 1.00 16.42 95 THR A N 1
ATOM 797 C CA . THR A 1 99 ? -3.029 5.850 -64.254 1.00 16.85 95 THR A CA 1
ATOM 798 C C . THR A 1 99 ? -3.872 6.467 -65.373 1.00 16.04 95 THR A C 1
ATOM 799 O O . THR A 1 99 ? -5.100 6.236 -65.421 1.00 14.58 95 THR A O 1
ATOM 803 N N . TYR A 1 100 ? -3.231 7.178 -66.302 1.00 17.42 96 TYR A N 1
ATOM 804 C CA . TYR A 1 100 ? -3.926 7.620 -67.493 1.00 17.86 96 TYR A CA 1
ATOM 805 C C . TYR A 1 100 ? -4.767 6.538 -68.119 1.00 18.10 96 TYR A C 1
ATOM 806 O O . TYR A 1 100 ? -4.339 5.402 -68.393 1.00 14.57 96 TYR A O 1
ATOM 815 N N . GLY A 1 101 ? -5.985 6.926 -68.468 1.00 16.78 97 GLY A N 1
ATOM 816 C CA . GLY A 1 101 ? -6.925 6.006 -69.040 1.00 14.95 97 GLY A CA 1
ATOM 817 C C . GLY A 1 101 ? -7.669 5.073 -68.094 1.00 16.31 97 GLY A C 1
ATOM 818 O O . GLY A 1 101 ? -8.569 4.370 -68.542 1.00 17.04 97 GLY A O 1
ATOM 819 N N . GLN A 1 102 ? -7.323 5.086 -66.818 1.00 19.41 98 GLN A N 1
ATOM 820 C CA . GLN A 1 102 ? -8.008 4.276 -65.819 1.00 19.15 98 GLN A CA 1
ATOM 821 C C . GLN A 1 102 ? -9.127 5.096 -65.182 1.00 17.96 98 GLN A C 1
ATOM 822 O O . GLN A 1 102 ? -9.043 6.336 -65.074 1.00 11.12 98 GLN A O 1
ATOM 828 N N . PHE A 1 103 ? -10.134 4.359 -64.719 1.00 13.33 99 PHE A N 1
ATOM 829 C CA . PHE A 1 103 ? -11.285 4.947 -64.031 1.00 13.04 99 PHE A CA 1
ATOM 830 C C . PHE A 1 103 ? -11.563 4.241 -62.703 1.00 14.45 99 PHE A C 1
ATOM 831 O O . PHE A 1 103 ? -11.010 3.168 -62.413 1.00 14.71 99 PHE A O 1
ATOM 839 N N . MET A 1 104 ? -12.364 4.913 -61.893 1.00 12.22 100 MET A N 1
ATOM 840 C CA . MET A 1 104 ? -12.882 4.423 -60.618 1.00 12.65 100 MET A CA 1
ATOM 841 C C . MET A 1 104 ? -14.325 4.807 -60.445 1.00 13.64 100 MET A C 1
ATOM 842 O O . MET A 1 104 ? -14.856 5.754 -61.108 1.00 11.69 100 MET A O 1
ATOM 847 N N . SER A 1 105 ? -14.982 4.070 -59.544 1.00 12.52 101 SER A N 1
ATOM 848 C CA . SER A 1 105 ? -16.381 4.332 -59.327 1.00 10.70 101 SER A CA 1
ATOM 849 C C . SER A 1 105 ? -16.714 4.028 -57.866 1.00 11.62 101 SER A C 1
ATOM 850 O O . SER A 1 105 ? -16.164 3.095 -57.255 1.00 14.37 101 SER A O 1
ATOM 853 N N . PHE A 1 106 ? -17.642 4.823 -57.359 1.00 10.70 102 PHE A N 1
ATOM 854 C CA . PHE A 1 106 ? -17.997 4.861 -55.951 1.00 10.90 102 PHE A CA 1
ATOM 855 C C . PHE A 1 106 ? -19.449 5.226 -55.829 1.00 11.39 102 PHE A C 1
ATOM 856 O O . PHE A 1 106 ? -19.911 6.230 -56.412 1.00 11.40 102 PHE A O 1
ATOM 864 N N . ILE A 1 107 ? -20.193 4.393 -55.080 1.00 10.85 103 ILE A N 1
ATOM 865 C CA . ILE A 1 107 ? -21.557 4.724 -54.690 1.00 10.88 103 ILE A CA 1
ATOM 866 C C . ILE A 1 107 ? -21.450 5.809 -53.652 1.00 9.84 103 ILE A C 1
ATOM 867 O O . ILE A 1 107 ? -20.673 5.685 -52.694 1.00 9.88 103 ILE A O 1
ATOM 872 N N . LEU A 1 108 ? -22.150 6.921 -53.919 1.00 10.65 104 LEU A N 1
ATOM 873 C CA . LEU A 1 108 ? -22.305 7.952 -52.888 1.00 10.14 104 LEU A CA 1
ATOM 874 C C . LEU A 1 108 ? -23.779 8.108 -52.525 1.00 9.29 104 LEU A C 1
ATOM 875 O O . LEU A 1 108 ? -24.670 8.179 -53.384 1.00 7.85 104 LEU A O 1
ATOM 880 N N . ASN A 1 109 ? -24.015 8.233 -51.222 1.00 11.52 105 ASN A N 1
ATOM 881 C CA . ASN A 1 109 ? -25.375 8.398 -50.759 1.00 11.36 105 ASN A CA 1
ATOM 882 C C . ASN A 1 109 ? -25.342 8.894 -49.334 1.00 11.40 105 ASN A C 1
ATOM 883 O O . ASN A 1 109 ? -24.280 9.019 -48.758 1.00 10.58 105 ASN A O 1
ATOM 888 N N . PRO A 1 110 ? -26.507 9.269 -48.824 1.00 14.51 106 PRO A N 1
ATOM 889 C CA . PRO A 1 110 ? -26.470 9.853 -47.476 1.00 16.27 106 PRO A CA 1
ATOM 890 C C . PRO A 1 110 ? -26.233 8.849 -46.361 1.00 16.06 106 PRO A C 1
ATOM 891 O O . PRO A 1 110 ? -26.043 9.243 -45.217 1.00 16.49 106 PRO A O 1
ATOM 895 N N . HIS A 1 111 ? -26.356 7.561 -46.656 1.00 14.21 107 HIS A N 1
ATOM 896 C CA . HIS A 1 111 ? -26.048 6.522 -45.632 1.00 15.76 107 HIS A CA 1
ATOM 897 C C . HIS A 1 111 ? -24.572 6.306 -45.469 1.00 14.15 107 HIS A C 1
ATOM 898 O O . HIS A 1 111 ? -24.059 6.192 -44.326 1.00 13.99 107 HIS A O 1
ATOM 905 N N . ASN A 1 112 ? -23.865 6.186 -46.608 1.00 13.33 108 ASN A N 1
ATOM 906 C CA . ASN A 1 112 ? -22.413 6.050 -46.542 1.00 13.23 108 ASN A CA 1
ATOM 907 C C . ASN A 1 112 ? -21.689 7.333 -46.267 1.00 11.11 108 ASN A C 1
ATOM 908 O O . ASN A 1 112 ? -20.537 7.353 -45.831 1.00 13.49 108 ASN A O 1
ATOM 913 N N . ARG A 1 113 ? -22.393 8.416 -46.510 1.00 11.66 109 ARG A N 1
ATOM 914 C CA . ARG A 1 113 ? -21.807 9.762 -46.282 1.00 11.60 109 ARG A CA 1
ATOM 915 C C . ARG A 1 113 ? -20.438 10.008 -46.947 1.00 12.88 109 ARG A C 1
ATOM 916 O O . ARG A 1 113 ? -19.575 10.733 -46.414 1.00 12.56 109 ARG A O 1
ATOM 924 N N . ARG A 1 114 ? -20.249 9.409 -48.127 1.00 12.13 110 ARG A N 1
ATOM 925 C CA . ARG A 1 114 ? -19.015 9.536 -48.855 1.00 12.32 110 ARG A CA 1
ATOM 926 C C . ARG A 1 114 ? -19.010 10.803 -49.703 1.00 11.18 110 ARG A C 1
ATOM 927 O O . ARG A 1 114 ? -20.037 11.141 -50.308 1.00 8.41 110 ARG A O 1
ATOM 935 N N . SER A 1 115 ? -17.862 11.475 -49.703 1.00 10.77 111 SER A N 1
ATOM 936 C CA . SER A 1 115 ? -17.583 12.547 -50.668 1.00 10.52 111 SER A CA 1
ATOM 937 C C . SER A 1 115 ? -16.388 12.169 -51.524 1.00 9.68 111 SER A C 1
ATOM 938 O O . SER A 1 115 ? -15.506 11.434 -51.076 1.00 10.32 111 SER A O 1
ATOM 941 N N . ILE A 1 116 ? -16.348 12.713 -52.730 1.00 10.12 112 ILE A N 1
ATOM 942 C CA . ILE A 1 116 ? -15.209 12.549 -53.634 1.00 9.96 112 ILE A CA 1
ATOM 943 C C . ILE A 1 116 ? -14.534 13.862 -53.988 1.00 8.46 112 ILE A C 1
ATOM 944 O O . ILE A 1 116 ? -15.163 14.769 -54.464 1.00 8.62 112 ILE A O 1
ATOM 949 N N . PHE A 1 117 ? -13.241 13.938 -53.737 1.00 8.39 113 PHE A N 1
ATOM 950 C CA . PHE A 1 117 ? -12.392 15.064 -54.113 1.00 8.67 113 PHE A CA 1
ATOM 951 C C . PHE A 1 117 ? -11.629 14.602 -55.337 1.00 9.04 113 PHE A C 1
ATOM 952 O O . PHE A 1 117 ? -10.929 13.573 -55.314 1.00 9.65 113 PHE A O 1
ATOM 960 N N . LEU A 1 118 ? -11.641 15.433 -56.364 1.00 8.76 114 LEU A N 1
ATOM 961 C CA . LEU A 1 118 ? -10.989 15.119 -57.611 1.00 10.42 114 LEU A CA 1
ATOM 962 C C . LEU A 1 118 ? -9.973 16.209 -57.961 1.00 11.95 114 LEU A C 1
ATOM 963 O O . LEU A 1 118 ? -10.256 17.415 -57.903 1.00 12.51 114 LEU A O 1
ATOM 968 N N . ALA A 1 119 ? -8.813 15.732 -58.420 1.00 13.47 115 ALA A N 1
ATOM 969 C CA . ALA A 1 119 ? -7.719 16.554 -58.904 1.00 14.16 115 ALA A CA 1
ATOM 970 C C . ALA A 1 119 ? -8.065 17.205 -60.245 1.00 13.45 115 ALA A C 1
ATOM 971 O O . ALA A 1 119 ? -8.990 16.783 -60.975 1.00 12.93 115 ALA A O 1
ATOM 973 N N . LYS A 1 120 ? -7.284 18.211 -60.581 1.00 12.82 116 LYS A N 1
ATOM 974 C CA . LYS A 1 120 ? -7.280 18.716 -61.947 1.00 14.49 116 LYS A CA 1
ATOM 975 C C . LYS A 1 120 ? -6.917 17.645 -62.940 1.00 13.85 116 LYS A C 1
ATOM 976 O O . LYS A 1 120 ? -6.038 16.817 -62.650 1.00 14.99 116 LYS A O 1
ATOM 982 N N . GLY A 1 121 ? -7.588 17.654 -64.095 1.00 16.16 117 GLY A N 1
ATOM 983 C CA . GLY A 1 121 ? -7.265 16.708 -65.167 1.00 16.71 117 GLY A CA 1
ATOM 984 C C . GLY A 1 121 ? -8.002 15.375 -65.023 1.00 19.17 117 GLY A C 1
ATOM 985 O O . GLY A 1 121 ? -7.526 14.339 -65.537 1.00 23.03 117 GLY A O 1
ATOM 986 N N . ILE A 1 122 ? -9.118 15.371 -64.281 1.00 13.36 118 ILE A N 1
ATOM 987 C CA . ILE A 1 122 ? -9.946 14.184 -64.107 1.00 12.51 118 ILE A CA 1
ATOM 988 C C . ILE A 1 122 ? -11.318 14.508 -64.670 1.00 11.00 118 ILE A C 1
ATOM 989 O O . ILE A 1 122 ? -11.865 15.598 -64.356 1.00 10.12 118 ILE A O 1
ATOM 994 N N . ALA A 1 123 ? -11.836 13.575 -65.471 1.00 10.55 119 ALA A N 1
ATOM 995 C CA . ALA A 1 123 ? -13.159 13.675 -66.057 1.00 10.58 119 ALA A CA 1
ATOM 996 C C . ALA A 1 123 ? -14.163 13.042 -65.085 1.00 10.86 119 ALA A C 1
ATOM 997 O O . ALA A 1 123 ? -13.959 11.879 -64.672 1.00 12.89 119 ALA A O 1
ATOM 999 N N . HIS A 1 124 ? -15.238 13.782 -64.752 1.00 9.25 120 HIS A N 1
ATOM 1000 C CA . HIS A 1 124 ? -16.174 13.352 -63.679 1.00 9.99 120 HIS A CA 1
ATOM 1001 C C . HIS A 1 124 ? -17.580 13.253 -64.238 1.00 9.97 120 HIS A C 1
ATOM 1002 O O . HIS A 1 124 ? -17.973 14.061 -65.112 1.00 11.21 120 HIS A O 1
ATOM 1009 N N . GLY A 1 125 ? -18.262 12.181 -63.824 1.00 8.99 121 GLY A N 1
ATOM 1010 C CA . GLY A 1 125 ? -19.675 11.992 -64.150 1.00 9.13 121 GLY A CA 1
ATOM 1011 C C . GLY A 1 125 ? -20.303 11.055 -63.132 1.00 9.57 121 GLY A C 1
ATOM 1012 O O . GLY A 1 125 ? -19.623 10.573 -62.215 1.00 9.46 121 GLY A O 1
ATOM 1013 N N . PHE A 1 126 ? -21.603 10.817 -63.282 1.00 7.95 122 PHE A N 1
ATOM 1014 C CA . PHE A 1 126 ? -22.309 9.961 -62.337 1.00 8.08 122 PHE A CA 1
ATOM 1015 C C . PHE A 1 126 ? -23.571 9.469 -63.009 1.00 8.08 122 PHE A C 1
ATOM 1016 O O . PHE A 1 126 ? -24.036 10.058 -63.988 1.00 8.75 122 PHE A O 1
ATOM 1024 N N . LEU A 1 127 ? -24.077 8.373 -62.453 1.00 7.50 123 LEU A N 1
ATOM 1025 C CA . LEU A 1 127 ? -25.349 7.764 -62.787 1.00 8.38 123 LEU A CA 1
ATOM 1026 C C . LEU A 1 127 ? -26.256 7.846 -61.569 1.00 8.98 123 LEU A C 1
ATOM 1027 O O . LEU A 1 127 ? -25.856 7.417 -60.514 1.00 9.20 123 LEU A O 1
ATOM 1032 N N . SER A 1 128 ? -27.411 8.505 -61.714 1.00 10.95 124 SER A N 1
ATOM 1033 C CA . SER A 1 128 ? -28.397 8.619 -60.670 1.00 13.68 124 SER A CA 1
ATOM 1034 C C . SER A 1 128 ? -29.124 7.287 -60.545 1.00 14.32 124 SER A C 1
ATOM 1035 O O . SER A 1 128 ? -29.642 6.818 -61.534 1.00 14.42 124 SER A O 1
ATOM 1038 N N . MET A 1 129 ? -29.244 6.767 -59.318 1.00 14.33 125 MET A N 1
ATOM 1039 C CA . MET A 1 129 ? -29.883 5.491 -59.000 1.00 14.69 125 MET A CA 1
ATOM 1040 C C . MET A 1 129 ? -31.251 5.612 -58.318 1.00 14.93 125 MET A C 1
ATOM 1041 O O . MET A 1 129 ? -31.885 4.616 -57.962 1.00 12.31 125 MET A O 1
ATOM 1046 N N . LYS A 1 130 ? -31.672 6.839 -58.077 1.00 15.03 126 LYS A N 1
ATOM 1047 C CA . LYS A 1 130 ? -32.925 7.104 -57.377 1.00 16.80 126 LYS A CA 1
ATOM 1048 C C . LYS A 1 130 ? -33.424 8.419 -57.824 1.00 15.64 126 LYS A C 1
ATOM 1049 O O . LYS A 1 130 ? -32.672 9.347 -58.137 1.00 16.09 126 LYS A O 1
ATOM 1055 N N . ASP A 1 131 ? -34.737 8.559 -57.837 1.00 15.13 127 ASP A N 1
ATOM 1056 C CA . ASP A 1 131 ? -35.285 9.869 -58.074 1.00 15.74 127 ASP A CA 1
ATOM 1057 C C . ASP A 1 131 ? -34.862 10.795 -56.922 1.00 12.63 127 ASP A C 1
ATOM 1058 O O . ASP A 1 131 ? -34.418 10.354 -55.855 1.00 13.47 127 ASP A O 1
ATOM 1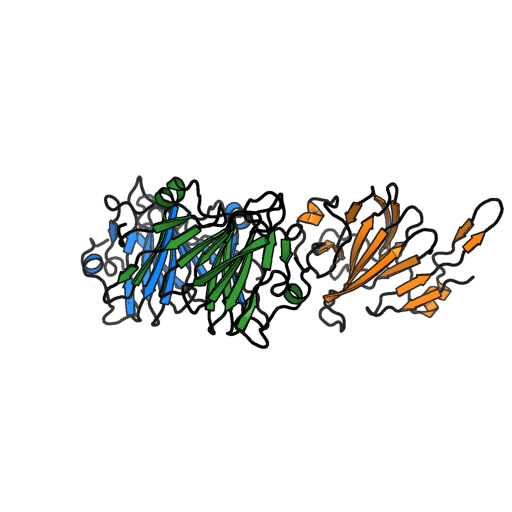063 N N . ASN A 1 132 ? -35.018 12.080 -57.234 1.00 13.89 128 ASN A N 1
ATOM 1064 C CA . ASN A 1 132 ? -34.691 13.217 -56.379 1.00 16.36 128 ASN A CA 1
ATOM 1065 C C . ASN A 1 132 ? -33.259 13.074 -55.812 1.00 14.49 128 ASN A C 1
ATOM 1066 O O . ASN A 1 132 ? -33.033 13.281 -54.643 1.00 16.36 128 ASN A O 1
ATOM 1071 N N . THR A 1 133 ? -32.273 12.794 -56.647 1.00 13.08 129 THR A N 1
ATOM 1072 C CA . THR A 1 133 ? -30.918 12.579 -56.138 1.00 12.57 129 THR A CA 1
ATOM 1073 C C . THR A 1 133 ? -30.202 13.934 -56.216 1.00 12.13 129 THR A C 1
ATOM 1074 O O . THR A 1 133 ? -30.174 14.531 -57.261 1.00 11.41 129 THR A O 1
ATOM 1078 N N . LEU A 1 134 ? -29.605 14.313 -55.098 1.00 10.64 130 LEU A N 1
ATOM 1079 C CA . LEU A 1 134 ? -28.928 15.560 -54.903 1.00 11.21 130 LEU A CA 1
ATOM 1080 C C . LEU A 1 134 ? -27.427 15.303 -54.942 1.00 10.14 130 LEU A C 1
ATOM 1081 O O . LEU A 1 134 ? -26.931 14.437 -54.247 1.00 7.17 130 LEU A O 1
ATOM 1086 N N . ILE A 1 135 ? -26.748 16.061 -55.786 1.00 11.07 131 ILE A N 1
ATOM 1087 C CA . ILE A 1 135 ? -25.304 16.212 -55.759 1.00 10.96 131 ILE A CA 1
ATOM 1088 C C . ILE A 1 135 ? -24.937 17.652 -55.507 1.00 9.65 131 ILE A C 1
ATOM 1089 O O . ILE A 1 135 ? -25.291 18.524 -56.284 1.00 12.16 131 ILE A O 1
ATOM 1094 N N . VAL A 1 136 ? -24.144 17.870 -54.468 1.00 10.41 132 VAL A N 1
ATOM 1095 C CA . VAL A 1 136 ? -23.569 19.185 -54.173 1.00 8.40 132 VAL A CA 1
ATOM 1096 C C . VAL A 1 136 ? -22.136 19.184 -54.615 1.00 10.06 132 VAL A C 1
ATOM 1097 O O . VAL A 1 136 ? -21.361 18.290 -54.260 1.00 8.59 132 VAL A O 1
ATOM 1101 N N . CYS A 1 137 ? -21.806 20.165 -55.453 1.00 9.76 133 CYS A N 1
ATOM 1102 C CA . CYS A 1 137 ? -20.535 20.170 -56.133 1.00 8.72 133 CYS A CA 1
ATOM 1103 C C . CYS A 1 137 ? -19.852 21.509 -55.946 1.00 9.50 133 CYS A C 1
ATOM 1104 O O . CYS A 1 137 ? -20.466 22.580 -56.158 1.00 7.83 133 CYS A O 1
ATOM 1107 N N . LYS A 1 138 ? -18.573 21.425 -55.643 1.00 7.74 134 LYS A N 1
ATOM 1108 C CA . LYS A 1 138 ? -17.721 22.625 -55.529 1.00 8.32 134 LYS A CA 1
ATOM 1109 C C . LYS A 1 138 ? -16.559 22.527 -56.479 1.00 8.94 134 LYS A C 1
ATOM 1110 O O . LYS A 1 138 ? -15.963 21.418 -56.628 1.00 7.71 134 LYS A O 1
ATOM 1116 N N . THR A 1 139 ? -16.150 23.676 -57.045 1.00 7.20 135 THR A N 1
ATOM 1117 C CA . THR A 1 139 ? -14.979 23.713 -57.958 1.00 8.06 135 THR A CA 1
ATOM 1118 C C . THR A 1 139 ? -14.059 24.808 -57.526 1.00 8.69 135 THR A C 1
ATOM 1119 O O . THR A 1 139 ? -14.536 25.806 -56.999 1.00 9.92 135 THR A O 1
ATOM 1123 N N . SER A 1 140 ? -12.766 24.633 -57.798 1.00 8.43 136 SER A N 1
ATOM 1124 C CA . SER A 1 140 ? -11.739 25.559 -57.355 1.00 9.01 136 SER A CA 1
ATOM 1125 C C . SER A 1 140 ? -11.469 26.701 -58.327 1.00 9.09 136 SER A C 1
ATOM 1126 O O . SER A 1 140 ? -10.707 27.578 -57.958 1.00 9.89 136 SER A O 1
ATOM 1129 N N . THR A 1 141 ? -11.984 26.616 -59.547 1.00 10.43 137 THR A N 1
ATOM 1130 C CA . THR A 1 141 ? -12.129 27.767 -60.444 1.00 10.92 137 THR A CA 1
ATOM 1131 C C . THR A 1 141 ? -13.559 27.842 -60.905 1.00 10.70 137 THR A C 1
ATOM 1132 O O . THR A 1 141 ? -14.279 26.847 -60.935 1.00 12.41 137 THR A O 1
ATOM 1136 N N . VAL A 1 142 ? -13.974 29.026 -61.344 1.00 11.44 138 VAL A N 1
ATOM 1137 C CA . VAL A 1 142 ? -15.341 29.204 -61.814 1.00 11.36 138 VAL A CA 1
ATOM 1138 C C . VAL A 1 142 ? -15.497 28.603 -63.194 1.00 12.59 138 VAL A C 1
ATOM 1139 O O . VAL A 1 142 ? -14.491 28.285 -63.872 1.00 13.52 138 VAL A O 1
ATOM 1143 N N . HIS A 1 143 ? -16.752 28.352 -63.556 1.00 12.85 139 HIS A N 1
ATOM 1144 C CA . HIS A 1 143 ? -17.079 27.831 -64.868 1.00 14.09 139 HIS A CA 1
ATOM 1145 C C . HIS A 1 143 ? -16.473 28.704 -65.941 1.00 13.82 139 HIS A C 1
ATOM 1146 O O . HIS A 1 143 ? -16.636 29.924 -65.916 1.00 12.37 139 HIS A O 1
ATOM 1153 N N . SER A 1 144 ? -15.837 28.050 -66.902 1.00 13.02 140 SER A N 1
ATOM 1154 C CA . SER A 1 144 ? -15.167 28.756 -68.016 1.00 13.70 140 SER A CA 1
ATOM 1155 C C . SER A 1 144 ? -15.660 28.082 -69.294 1.00 14.45 140 SER A C 1
ATOM 1156 O O . SER A 1 144 ? -15.142 27.032 -69.687 1.00 15.49 140 SER A O 1
ATOM 1159 N N . PRO A 1 145 ? -16.695 28.648 -69.931 1.00 16.16 141 PRO A N 1
ATOM 1160 C CA . PRO A 1 145 ? -17.264 27.938 -71.102 1.00 14.93 141 PRO A CA 1
ATOM 1161 C C . PRO A 1 145 ? -16.301 27.615 -72.252 1.00 14.48 141 PRO A C 1
ATOM 1162 O O . PRO A 1 145 ? -16.496 26.575 -72.907 1.00 15.01 141 PRO A O 1
ATOM 1166 N N . SER A 1 146 ? -15.212 28.380 -72.366 1.00 11.94 142 SER A N 1
ATOM 1167 C CA A SER A 1 146 ? -14.174 28.213 -73.389 0.50 14.04 142 SER A CA 1
ATOM 1168 C CA B SER A 1 146 ? -14.190 28.193 -73.411 0.50 11.53 142 SER A CA 1
ATOM 1169 C C . SER A 1 146 ? -13.300 26.988 -73.103 1.00 14.16 142 SER A C 1
ATOM 1170 O O . SER A 1 146 ? -12.731 26.360 -74.035 1.00 15.30 142 SER A O 1
ATOM 1175 N N . ARG A 1 147 ? -13.182 26.650 -71.810 1.00 15.07 143 ARG A N 1
ATOM 1176 C CA . ARG A 1 147 ? -12.356 25.538 -71.342 1.00 14.23 143 ARG A CA 1
ATOM 1177 C C . ARG A 1 147 ? -13.160 24.369 -70.873 1.00 14.82 143 ARG A C 1
ATOM 1178 O O . ARG A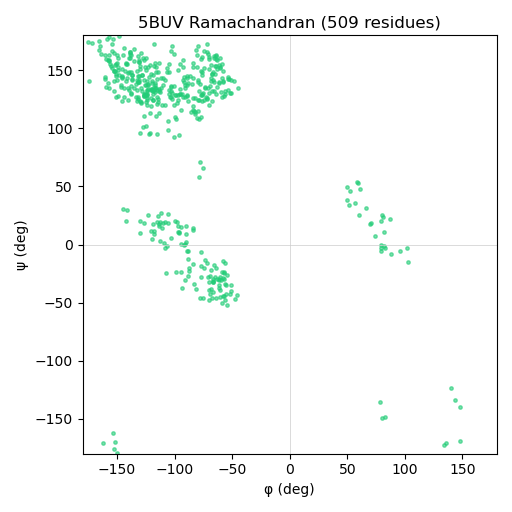 1 147 ? -12.612 23.331 -70.515 1.00 14.20 143 ARG A O 1
ATOM 1186 N N . ASP A 1 148 ? -14.470 24.529 -70.895 1.00 15.99 144 ASP A N 1
ATOM 1187 C CA . ASP A 1 148 ? -15.377 23.485 -70.459 1.00 15.72 144 ASP A CA 1
ATOM 1188 C C . ASP A 1 148 ? -15.387 22.393 -71.492 1.00 15.95 144 ASP A C 1
ATOM 1189 O O . ASP A 1 148 ? -15.649 22.630 -72.653 1.00 18.93 144 ASP A O 1
ATOM 1194 N N . SER A 1 149 ? -15.152 21.170 -71.073 1.00 15.31 145 SER A N 1
ATOM 1195 C CA . SER A 1 149 ? -14.965 20.129 -72.016 1.00 15.83 145 SER A CA 1
ATOM 1196 C C . SER A 1 149 ? -15.428 18.813 -71.454 1.00 14.71 145 SER A C 1
ATOM 1197 O O . SER A 1 149 ? -15.974 18.749 -70.350 1.00 15.48 145 SER A O 1
ATOM 1200 N N . GLY A 1 150 ? -15.282 17.766 -72.246 1.00 13.11 146 GLY A N 1
ATOM 1201 C CA . GLY A 1 150 ? -15.856 16.504 -71.800 1.00 15.14 146 GLY A CA 1
ATOM 1202 C C . GLY A 1 150 ? -15.367 15.318 -72.565 1.00 13.98 146 GLY A C 1
ATOM 1203 O O . GLY A 1 150 ? -14.745 15.443 -73.605 1.00 14.84 146 GLY A O 1
ATOM 1204 N N . ILE A 1 151 ? -15.663 14.153 -72.014 1.00 13.94 147 ILE A N 1
ATOM 1205 C CA . ILE A 1 151 ? -15.354 12.890 -72.668 1.00 15.04 147 ILE A CA 1
ATOM 1206 C C . ILE A 1 151 ? -16.610 12.080 -72.597 1.00 14.19 147 ILE A C 1
ATOM 1207 O O . ILE A 1 151 ? -17.406 12.200 -71.648 1.00 12.89 147 ILE A O 1
ATOM 1212 N N . HIS A 1 152 ? -16.837 11.306 -73.646 1.00 12.45 148 HIS A N 1
ATOM 1213 C CA . HIS A 1 152 ? -18.138 10.729 -73.876 1.00 12.63 148 HIS A CA 1
ATOM 1214 C C . HIS A 1 152 ? -18.296 9.622 -72.846 1.00 11.35 148 HIS A C 1
ATOM 1215 O O . HIS A 1 152 ? -17.400 8.782 -72.699 1.00 13.14 148 HIS A O 1
ATOM 1222 N N . TRP A 1 153 ? -19.461 9.573 -72.212 1.00 11.82 149 TRP A N 1
ATOM 1223 C CA . TRP A 1 153 ? -19.758 8.575 -71.143 1.00 11.72 149 TRP A CA 1
ATOM 1224 C C . TRP A 1 153 ? -19.623 7.119 -71.522 1.00 10.70 149 TRP A C 1
ATOM 1225 O O . TRP A 1 153 ? -19.385 6.242 -70.676 1.00 15.21 149 TRP A O 1
ATOM 1236 N N . ASN A 1 154 ? -19.861 6.822 -72.786 1.00 11.95 150 ASN A N 1
ATOM 1237 C CA . ASN A 1 154 ? -19.801 5.422 -73.234 1.00 12.97 150 ASN A CA 1
ATOM 1238 C C . ASN A 1 154 ? -18.489 5.044 -73.933 1.00 16.61 150 ASN A C 1
ATOM 1239 O O . ASN A 1 154 ? -18.439 4.023 -74.622 1.00 18.56 150 ASN A O 1
ATOM 1244 N N . SER A 1 155 ? -17.421 5.806 -73.716 1.00 15.65 151 SER A N 1
ATOM 1245 C CA . SER A 1 155 ? -16.253 5.746 -74.621 1.00 17.21 151 SER A CA 1
ATOM 1246 C C . SER A 1 155 ? -14.963 5.321 -73.930 1.00 19.60 151 SER A C 1
ATOM 1247 O O . SER A 1 155 ? -13.910 5.288 -74.585 1.00 18.38 151 SER A O 1
ATOM 1250 N N . PHE A 1 156 ? -15.041 4.969 -72.640 1.00 15.75 152 PHE A N 1
ATOM 1251 C CA . PHE A 1 156 ? -13.839 4.687 -71.892 1.00 13.56 152 PHE A CA 1
ATOM 1252 C C . PHE A 1 156 ? -13.767 3.342 -71.156 1.00 14.92 152 PHE A C 1
ATOM 1253 O O . PHE A 1 156 ? -12.921 3.168 -70.277 1.00 22.17 152 PHE A O 1
ATOM 1261 N N . GLY A 1 157 ? -14.604 2.396 -71.542 1.00 16.24 153 GLY A N 1
ATOM 1262 C CA . GLY A 1 157 ? -14.518 1.037 -70.983 1.00 18.59 153 GLY A CA 1
ATOM 1263 C C . GLY A 1 157 ? -15.556 0.682 -69.931 1.00 20.24 153 GLY A C 1
ATOM 1264 O O . GLY A 1 157 ? -15.781 -0.501 -69.664 1.00 15.75 153 GLY A O 1
ATOM 1265 N N . PHE A 1 158 ? -16.235 1.698 -69.383 1.00 17.12 154 PHE A N 1
ATOM 1266 C CA . PHE A 1 158 ? -17.197 1.532 -68.302 1.00 15.29 154 PHE A CA 1
ATOM 1267 C C . PHE A 1 158 ? -18.498 0.862 -68.638 1.00 16.41 154 PHE A C 1
ATOM 1268 O O . PHE A 1 158 ? -19.150 1.188 -69.633 1.00 20.06 154 PHE A O 1
ATOM 1276 N N . LYS A 1 159 ? -18.900 -0.065 -67.777 1.00 18.51 155 LYS A N 1
ATOM 1277 C CA . LYS A 1 159 ? -20.151 -0.779 -67.954 1.00 20.64 155 LYS A CA 1
ATOM 1278 C C . LYS A 1 159 ? -21.170 -0.154 -67.047 1.00 17.93 155 LYS A C 1
ATOM 1279 O O . LYS A 1 159 ? -21.266 -0.514 -65.883 1.00 15.98 155 LYS A O 1
ATOM 1285 N N . TRP A 1 160 ? -21.911 0.815 -67.578 1.00 18.98 156 TRP A N 1
ATOM 1286 C CA . TRP A 1 160 ? -22.892 1.528 -66.743 1.00 17.29 156 TRP A CA 1
ATOM 1287 C C . TRP A 1 160 ? -24.041 0.598 -66.461 1.00 17.13 156 TRP A C 1
ATOM 1288 O O . TRP A 1 160 ? -24.601 0.074 -67.425 1.00 19.36 156 TRP A O 1
ATOM 1299 N N . PRO A 1 161 ? -24.388 0.396 -65.172 1.00 16.77 157 PRO A N 1
ATOM 1300 C CA . PRO A 1 161 ? -25.456 -0.526 -64.741 1.00 18.37 157 PRO A CA 1
ATOM 1301 C C . PRO A 1 161 ? -26.828 0.097 -64.928 1.00 16.87 157 PRO A C 1
ATOM 1302 O O . PRO A 1 161 ? -27.605 0.286 -63.979 1.00 18.18 157 PRO A O 1
ATOM 1306 N N . VAL A 1 162 ? -27.109 0.458 -66.165 1.00 18.14 158 VAL A N 1
ATOM 1307 C CA . VAL A 1 162 ? -28.351 1.095 -66.552 1.00 18.21 158 VAL A CA 1
ATOM 1308 C C . VAL A 1 162 ? -28.710 0.768 -68.005 1.00 21.08 158 VAL A C 1
ATOM 1309 O O . VAL A 1 162 ? -27.840 0.597 -68.840 1.00 21.55 158 VAL A O 1
ATOM 1313 N N . GLU A 1 163 ? -29.993 0.661 -68.296 1.00 23.91 159 GLU A N 1
ATOM 1314 C CA . GLU A 1 163 ? -30.511 0.529 -69.667 1.00 26.14 159 GLU A CA 1
ATOM 1315 C C . GLU A 1 163 ? -31.299 1.788 -69.943 1.00 21.99 159 GLU A C 1
ATOM 1316 O O . GLU A 1 163 ? -32.093 2.240 -69.109 1.00 26.55 159 GLU A O 1
ATOM 1322 N N . ASN A 1 164 ? -31.068 2.360 -71.109 1.00 19.54 160 ASN A N 1
ATOM 1323 C CA . ASN A 1 164 ? -31.801 3.557 -71.536 1.00 21.22 160 ASN A CA 1
ATOM 1324 C C . ASN A 1 164 ? -31.620 4.702 -70.586 1.00 19.57 160 ASN A C 1
ATOM 1325 O O . ASN A 1 164 ? -32.583 5.297 -70.090 1.00 19.89 160 ASN A O 1
ATOM 1330 N N . PRO A 1 165 ? -30.358 5.005 -70.314 1.00 18.81 161 PRO A N 1
ATOM 1331 C CA . PRO A 1 165 ? -30.141 6.180 -69.417 1.00 16.33 161 PRO A CA 1
ATOM 1332 C C . PRO A 1 165 ? -30.668 7.467 -70.049 1.00 16.30 161 PRO A C 1
ATOM 1333 O O . PRO A 1 165 ? -30.814 7.551 -71.278 1.00 17.00 161 PRO A O 1
ATOM 1337 N N . ILE A 1 166 ? -30.945 8.481 -69.217 1.00 15.52 162 ILE A N 1
ATOM 1338 C CA . ILE A 1 166 ? -31.396 9.767 -69.690 1.00 14.54 162 ILE A CA 1
ATOM 1339 C C . ILE A 1 166 ? -30.196 10.710 -69.674 1.00 14.10 162 ILE A C 1
ATOM 1340 O O . ILE A 1 166 ? -29.587 10.894 -68.615 1.00 12.32 162 ILE A O 1
ATOM 1345 N N . ILE A 1 167 ? -29.836 11.242 -70.841 1.00 14.39 163 ILE A N 1
ATOM 1346 C CA . ILE A 1 167 ? -28.560 11.933 -71.061 1.00 14.73 163 ILE A CA 1
ATOM 1347 C C . ILE A 1 167 ? -28.873 13.111 -71.952 1.00 14.77 163 ILE A C 1
ATOM 1348 O O . ILE A 1 167 ? -29.623 13.000 -72.933 1.00 15.50 163 ILE A O 1
ATOM 1353 N N . SER A 1 168 ? -28.326 14.268 -71.608 1.00 12.95 164 SER A N 1
ATOM 1354 C CA . SER A 1 168 ? -28.459 15.465 -72.433 1.00 13.08 164 SER A CA 1
ATOM 1355 C C . SER A 1 168 ? -27.918 15.308 -73.852 1.00 14.06 164 SER A C 1
ATOM 1356 O O . SER A 1 168 ? -26.977 14.559 -74.129 1.00 13.27 164 SER A O 1
ATOM 1359 N N . ASP A 1 169 ? -28.444 16.113 -74.768 1.00 13.97 165 ASP A N 1
ATOM 1360 C CA . ASP A 1 169 ? -27.861 16.118 -76.111 1.00 16.31 165 ASP A CA 1
ATOM 1361 C C . ASP A 1 169 ? -26.390 16.444 -76.080 1.00 15.66 165 ASP A C 1
ATOM 1362 O O . ASP A 1 169 ? -25.603 15.793 -76.776 1.00 18.47 165 ASP A O 1
ATOM 1367 N N . LYS A 1 170 ? -26.001 17.449 -75.299 1.00 17.04 166 LYS A N 1
ATOM 1368 C CA . LYS A 1 170 ? -24.594 17.793 -75.208 1.00 15.51 166 LYS A CA 1
ATOM 1369 C C . LYS A 1 170 ? -23.768 16.601 -74.816 1.00 13.04 166 LYS A C 1
ATOM 1370 O O . LYS A 1 170 ? -22.724 16.334 -75.387 1.00 14.26 166 LYS A O 1
ATOM 1376 N N . ASP A 1 171 ? -24.162 15.956 -73.732 1.00 12.53 167 ASP A N 1
ATOM 1377 C CA . ASP A 1 171 ? -23.368 14.856 -73.209 1.00 12.77 167 ASP A CA 1
ATOM 1378 C C . ASP A 1 171 ? -23.384 13.681 -74.199 1.00 11.59 167 ASP A C 1
ATOM 1379 O O . ASP A 1 171 ? -22.370 12.999 -74.396 1.00 12.44 167 ASP A O 1
ATOM 1384 N N . ARG A 1 172 ? -24.492 13.521 -74.917 1.00 11.94 168 ARG A N 1
ATOM 1385 C CA . ARG A 1 172 ? -24.548 12.440 -75.898 1.00 12.11 168 ARG A CA 1
ATOM 1386 C C . ARG A 1 172 ? -23.547 12.582 -77.052 1.00 12.69 168 ARG A C 1
ATOM 1387 O O . ARG A 1 172 ? -23.181 11.578 -77.689 1.00 12.31 168 ARG A O 1
ATOM 1395 N N . ASN A 1 173 ? -23.046 13.795 -77.284 1.00 14.22 169 ASN A N 1
ATOM 1396 C CA . ASN A 1 173 ? -22.165 14.092 -78.419 1.00 15.39 169 ASN A CA 1
ATOM 1397 C C . ASN A 1 173 ? -20.778 14.577 -78.084 1.00 16.68 169 ASN A C 1
ATOM 1398 O O . ASN A 1 173 ? -20.088 15.121 -78.974 1.00 17.43 169 ASN A O 1
ATOM 1403 N N . LEU A 1 174 ? -20.348 14.352 -76.848 1.00 13.56 170 LEU A N 1
ATOM 1404 C CA . LEU A 1 174 ? -18.954 14.612 -76.484 1.00 15.10 170 LEU A CA 1
ATOM 1405 C C . LEU A 1 174 ? -17.987 13.714 -77.251 1.00 14.95 170 LEU A C 1
ATOM 1406 O O . LEU A 1 174 ? -18.335 12.588 -77.637 1.00 11.86 170 LEU A O 1
ATOM 1411 N N . ASP A 1 175 ? -16.759 14.195 -77.426 1.00 17.67 171 ASP A N 1
ATOM 1412 C CA . ASP A 1 175 ? -15.713 13.445 -78.098 1.00 17.95 171 ASP A CA 1
ATOM 1413 C C . ASP A 1 175 ? -15.460 12.157 -77.288 1.00 18.60 171 ASP A C 1
ATOM 1414 O O . ASP A 1 175 ? -15.405 12.154 -76.046 1.00 19.17 171 ASP A O 1
ATOM 1419 N N . CYS A 1 176 ? -15.273 11.065 -78.019 1.00 20.09 172 CYS A N 1
ATOM 1420 C CA . CYS A 1 176 ? -14.811 9.823 -77.401 1.00 18.74 172 CYS A CA 1
ATOM 1421 C C . CYS A 1 176 ? -13.431 9.894 -76.816 1.00 19.83 172 CYS A C 1
ATOM 1422 O O . CYS A 1 176 ? -12.575 10.600 -77.330 1.00 25.37 172 CYS A O 1
ATOM 1425 N N . PHE A 1 177 ? -13.180 9.170 -75.734 1.00 17.46 173 PHE A N 1
ATOM 1426 C CA . PHE A 1 177 ? -11.840 9.165 -75.131 1.00 21.54 173 PHE A CA 1
ATOM 1427 C C . PHE A 1 177 ? -10.878 8.414 -76.040 1.00 23.26 173 PHE A C 1
ATOM 1428 O O . PHE A 1 177 ? -11.301 7.379 -76.537 1.00 25.76 173 PHE A O 1
ATOM 1436 N N . SER B 1 5 ? -14.627 18.056 14.420 1.00 34.36 1 SER B N 1
ATOM 1437 C CA . SER B 1 5 ? -13.236 17.687 14.796 1.00 31.09 1 SER B CA 1
ATOM 1438 C C . SER B 1 5 ? -12.735 16.356 14.212 1.00 35.19 1 SER B C 1
ATOM 1439 O O . SER B 1 5 ? -11.647 15.899 14.548 1.00 34.33 1 SER B O 1
ATOM 1442 N N . ILE B 1 6 ? -13.509 15.703 13.355 1.00 32.96 2 ILE B N 1
ATOM 1443 C CA . ILE B 1 6 ? -13.022 14.494 12.689 1.00 37.50 2 ILE B CA 1
ATOM 1444 C C . ILE B 1 6 ? -13.175 14.746 11.200 1.00 29.18 2 ILE B C 1
ATOM 1445 O O . ILE B 1 6 ? -13.909 15.647 10.786 1.00 29.34 2 ILE B O 1
ATOM 1450 N N . ILE B 1 7 ? -12.447 13.971 10.408 1.00 28.30 3 ILE B N 1
ATOM 1451 C CA . ILE B 1 7 ? -12.623 13.952 8.973 1.00 22.81 3 ILE B CA 1
ATOM 1452 C C . ILE B 1 7 ? -13.953 13.301 8.679 1.00 21.72 3 ILE B C 1
ATOM 1453 O O . ILE B 1 7 ? -14.202 12.153 9.061 1.00 22.91 3 ILE B O 1
ATOM 1458 N N . ASN B 1 8 ? -14.803 14.080 8.022 1.00 24.89 4 ASN B N 1
ATOM 1459 C CA . ASN B 1 8 ? -16.110 13.625 7.551 1.00 26.63 4 ASN B CA 1
ATOM 1460 C C . ASN B 1 8 ? -16.067 13.299 6.065 1.00 24.09 4 ASN B C 1
ATOM 1461 O O . ASN B 1 8 ? -15.534 14.056 5.251 1.00 24.14 4 ASN B O 1
ATOM 1466 N N . ILE B 1 9 ? -16.674 12.184 5.705 1.00 23.99 5 ILE B N 1
ATOM 1467 C CA . ILE B 1 9 ? -16.622 11.725 4.341 1.00 22.84 5 ILE B CA 1
ATOM 1468 C C . ILE B 1 9 ? -18.044 11.488 3.873 1.00 25.76 5 ILE B C 1
ATOM 1469 O O . ILE B 1 9 ? -18.818 10.801 4.536 1.00 24.00 5 ILE B O 1
ATOM 1474 N N . THR B 1 10 ? -18.360 12.057 2.721 1.00 24.33 6 THR B N 1
ATOM 1475 C CA . THR B 1 10 ? -19.702 11.981 2.189 1.00 24.48 6 THR B CA 1
ATOM 1476 C C . THR B 1 10 ? -19.629 11.513 0.747 1.00 22.78 6 THR B C 1
ATOM 1477 O O . THR B 1 10 ? -19.019 12.205 -0.071 1.00 20.16 6 THR B O 1
ATOM 1481 N N . GLU B 1 11 ? -20.308 10.405 0.435 1.00 24.28 7 GLU B N 1
ATOM 1482 C CA . GLU B 1 11 ? -20.428 9.947 -0.942 1.00 27.52 7 GLU B CA 1
ATOM 1483 C C . GLU B 1 11 ? -21.271 10.922 -1.687 1.00 27.95 7 GLU B C 1
ATOM 1484 O O . GLU B 1 11 ? -22.256 11.465 -1.194 1.00 24.35 7 GLU B O 1
ATOM 1490 N N . LEU B 1 12 ? -20.845 11.138 -2.913 1.00 24.02 8 LEU B N 1
ATOM 1491 C CA . LEU B 1 12 ? -21.517 12.039 -3.765 1.00 21.41 8 LEU B CA 1
ATOM 1492 C C . LEU B 1 12 ? -22.408 11.252 -4.722 1.00 21.58 8 LEU B C 1
ATOM 1493 O O . LEU B 1 12 ? -22.276 10.024 -4.894 1.00 19.70 8 LEU B O 1
ATOM 1498 N N . ASN B 1 13 ? -23.297 12.054 -5.289 1.00 27.34 9 ASN B N 1
ATOM 1499 C CA . ASN B 1 13 ? -24.231 11.704 -6.360 1.00 32.63 9 ASN B CA 1
ATOM 1500 C C . ASN B 1 13 ? -23.603 10.935 -7.499 1.00 29.09 9 ASN B C 1
ATOM 1501 O O . ASN B 1 13 ? -24.206 10.010 -8.039 1.00 25.73 9 ASN B O 1
ATOM 1506 N N . ILE B 1 14 ? -22.415 11.382 -7.907 1.00 26.85 10 ILE B N 1
ATOM 1507 C CA . ILE B 1 14 ? -21.592 10.626 -8.822 1.00 23.98 10 ILE B CA 1
ATOM 1508 C C . ILE B 1 14 ? -20.809 9.563 -8.073 1.00 25.94 10 ILE B C 1
ATOM 1509 O O . ILE B 1 14 ? -19.979 9.837 -7.197 1.00 24.71 10 ILE B O 1
ATOM 1514 N N . SER B 1 15 ? -21.147 8.334 -8.377 1.00 23.16 11 SER B N 1
ATOM 1515 C CA A SER B 1 15 ? -20.805 7.251 -7.478 0.50 23.40 11 SER B CA 1
ATOM 1516 C CA B SER B 1 15 ? -20.805 7.181 -7.555 0.50 24.16 11 SER B CA 1
ATOM 1517 C C . SER B 1 15 ? -19.296 6.998 -7.515 1.00 23.16 11 SER B C 1
ATOM 1518 O O . SER B 1 15 ? -18.637 7.115 -8.553 1.00 21.27 11 SER B O 1
ATOM 1523 N N . GLY B 1 16 ? -18.765 6.674 -6.342 1.00 20.83 12 GLY B N 1
ATOM 1524 C CA . GLY B 1 16 ? -17.333 6.483 -6.221 1.00 19.59 12 GLY B CA 1
ATOM 1525 C C . GLY B 1 16 ? -16.598 7.804 -6.041 1.00 18.74 12 GLY B C 1
ATOM 1526 O O . GLY B 1 16 ? -15.394 7.778 -5.867 1.00 17.27 12 GLY B O 1
ATOM 1527 N N . CYS B 1 17 ? -17.305 8.929 -6.078 1.00 18.55 13 CYS B N 1
ATOM 1528 C CA . CYS B 1 17 ? -16.742 10.213 -5.727 1.00 19.72 13 CYS B CA 1
ATOM 1529 C C . CYS B 1 17 ? -17.265 10.684 -4.369 1.00 23.06 13 CYS B C 1
ATOM 1530 O O . CYS B 1 17 ? -18.390 10.335 -3.940 1.00 20.74 13 CYS B O 1
ATOM 1533 N N . TYR B 1 18 ? -16.399 11.430 -3.670 1.00 21.32 14 TYR B N 1
ATOM 1534 C CA . TYR B 1 18 ? -16.655 11.781 -2.267 1.00 20.13 14 TYR B CA 1
ATOM 1535 C C . TYR B 1 18 ? -16.126 13.149 -1.936 1.00 21.01 14 TYR B C 1
ATOM 1536 O O . TYR B 1 18 ? -15.033 13.533 -2.391 1.00 21.96 14 TYR B O 1
ATOM 1545 N N . LEU B 1 19 ? -16.883 13.832 -1.071 1.00 20.48 15 LEU B N 1
ATOM 1546 C CA . LEU B 1 19 ? -16.532 15.100 -0.459 1.00 19.87 15 LEU B CA 1
ATOM 1547 C C . LEU B 1 19 ? -15.970 14.754 0.906 1.00 18.19 15 LEU B C 1
ATOM 1548 O O . LEU B 1 19 ? -16.571 13.980 1.647 1.00 17.92 15 LEU B O 1
ATOM 1553 N N . ILE B 1 20 ? -14.786 15.283 1.191 1.00 19.32 16 ILE B N 1
ATOM 1554 C CA . ILE B 1 20 ? -14.068 14.991 2.410 1.00 19.52 16 ILE B CA 1
ATOM 1555 C C . ILE B 1 20 ? -13.909 16.338 3.085 1.00 18.96 16 ILE B C 1
ATOM 1556 O O . ILE B 1 20 ? -13.448 17.277 2.468 1.00 21.86 16 ILE B O 1
ATOM 1561 N N . GLU B 1 21 ? -14.455 16.482 4.282 1.00 18.27 17 GLU B N 1
ATOM 1562 C CA . GLU B 1 21 ? -14.364 17.732 5.001 1.00 19.94 17 GLU B CA 1
ATOM 1563 C C . GLU B 1 21 ? -13.429 17.521 6.217 1.00 18.69 17 GLU B C 1
ATOM 1564 O O . GLU B 1 21 ? -13.663 16.692 7.110 1.00 22.51 17 GLU B O 1
ATOM 1570 N N . SER B 1 22 ? -12.360 18.289 6.225 1.00 19.20 18 SER B N 1
ATOM 1571 C CA . SER B 1 22 ? -11.297 18.107 7.201 1.00 19.70 18 SER B CA 1
ATOM 1572 C C . SER B 1 22 ? -11.560 19.003 8.401 1.00 20.61 18 SER B C 1
ATOM 1573 O O . SER B 1 22 ? -11.915 20.153 8.196 1.00 18.61 18 SER B O 1
ATOM 1576 N N . PRO B 1 23 ? -11.279 18.502 9.612 1.00 23.50 19 PRO B N 1
ATOM 1577 C CA . PRO B 1 23 ? -11.302 19.296 10.846 1.00 25.51 19 PRO B CA 1
ATOM 1578 C C . PRO B 1 23 ? -10.070 20.188 10.987 1.00 30.01 19 PRO B C 1
ATOM 1579 O O . PRO B 1 23 ? -9.048 19.965 10.331 1.00 35.35 19 PRO B O 1
ATOM 1583 N N . ILE B 1 24 ? -10.185 21.227 11.809 1.00 29.98 20 ILE B N 1
ATOM 1584 C CA . ILE B 1 24 ? -9.102 22.172 12.046 1.00 28.86 20 ILE B CA 1
ATOM 1585 C C . ILE B 1 24 ? -8.907 22.391 13.562 1.00 29.99 20 ILE B C 1
ATOM 1586 O O . ILE B 1 24 ? -9.853 22.365 14.337 1.00 27.47 20 ILE B O 1
ATOM 1591 N N . PHE B 1 25 ? -7.665 22.585 13.982 1.00 27.34 21 PHE B N 1
ATOM 1592 C CA . PHE B 1 25 ? -7.355 22.927 15.358 1.00 31.78 21 PHE B CA 1
ATOM 1593 C C . PHE B 1 25 ? -6.498 24.203 15.284 1.00 31.86 21 PHE B C 1
ATOM 1594 O O . PHE B 1 25 ? -5.551 24.274 14.500 1.00 28.12 21 PHE B O 1
ATOM 1602 N N . SER B 1 26 ? -6.865 25.253 16.026 1.00 33.20 22 SER B N 1
ATOM 1603 C CA . SER B 1 26 ? -6.175 26.551 15.929 1.00 39.68 22 SER B CA 1
ATOM 1604 C C . SER B 1 26 ? -5.581 27.016 17.249 1.00 37.10 22 SER B C 1
ATOM 1605 O O . SER B 1 26 ? -6.047 26.608 18.298 1.00 37.77 22 SER B O 1
ATOM 1608 N N . ASP B 1 27 ? -4.542 27.840 17.172 1.00 40.53 23 ASP B N 1
ATOM 1609 C CA . ASP B 1 27 ? -3.858 28.363 18.369 1.00 33.85 23 ASP B CA 1
ATOM 1610 C C . ASP B 1 27 ? -3.072 29.563 17.937 1.00 27.44 23 ASP B C 1
ATOM 1611 O O . ASP B 1 27 ? -3.231 30.037 16.818 1.00 32.23 23 ASP B O 1
ATOM 1616 N N . GLU B 1 28 ? -2.227 30.094 18.813 1.00 37.03 24 GLU B N 1
ATOM 1617 C CA . GLU B 1 28 ? -1.459 31.297 18.480 1.00 34.40 24 GLU B CA 1
ATOM 1618 C C . GLU B 1 28 ? -0.405 31.102 17.403 1.00 31.83 24 GLU B C 1
ATOM 1619 O O . GLU B 1 28 ? 0.040 32.067 16.795 1.00 30.00 24 GLU B O 1
ATOM 1625 N N . ARG B 1 29 ? 0.046 29.870 17.186 1.00 34.33 25 ARG B N 1
ATOM 1626 C CA . ARG B 1 29 ? 1.027 29.604 16.116 1.00 35.02 25 ARG B CA 1
ATOM 1627 C C . ARG B 1 29 ? 0.405 29.573 14.713 1.00 31.53 25 ARG B C 1
ATOM 1628 O O . ARG B 1 29 ? 1.066 29.858 13.691 1.00 23.15 25 ARG B O 1
ATOM 1636 N N . GLY B 1 30 ? -0.873 29.199 14.683 1.00 29.92 26 GLY B N 1
ATOM 1637 C CA . GLY B 1 30 ? -1.613 29.074 13.425 1.00 29.15 26 GLY B CA 1
ATOM 1638 C C . GLY B 1 30 ? -2.551 27.893 13.526 1.00 27.81 26 GLY B C 1
ATOM 1639 O O . GLY B 1 30 ? -3.200 27.678 14.547 1.00 31.44 26 GLY B O 1
ATOM 1640 N N . GLU B 1 31 ? -2.557 27.063 12.490 1.00 27.60 27 GLU B N 1
ATOM 1641 C CA . GLU B 1 31 ? -3.540 25.999 12.389 1.00 28.16 27 GLU B CA 1
ATOM 1642 C C . GLU B 1 31 ? -2.912 24.702 11.881 1.00 23.76 27 GLU B C 1
ATOM 1643 O O . GLU B 1 31 ? -1.800 24.698 11.360 1.00 23.41 27 GLU B O 1
ATOM 1649 N N . PHE B 1 32 ? -3.692 23.651 12.064 1.00 21.93 28 PHE B N 1
ATOM 1650 C CA . PHE B 1 32 ? -3.362 22.274 11.754 1.00 24.19 28 PHE B CA 1
ATOM 1651 C C . PHE B 1 32 ? -4.633 21.668 11.173 1.00 23.16 28 PHE B C 1
ATOM 1652 O O . PHE B 1 32 ? -5.673 21.727 11.832 1.00 19.15 28 PHE B O 1
ATOM 1660 N N . VAL B 1 33 ? -4.546 21.116 9.959 1.00 20.80 29 VAL B N 1
ATOM 1661 C CA . VAL B 1 33 ? -5.695 20.584 9.222 1.00 20.08 29 VAL B CA 1
ATOM 1662 C C . VAL B 1 33 ? -5.364 19.137 8.886 1.00 18.76 29 VAL B C 1
ATOM 1663 O O . VAL B 1 33 ? -4.284 18.876 8.382 1.00 19.54 29 VAL B O 1
ATOM 1667 N N . LYS B 1 34 ? -6.251 18.212 9.206 1.00 18.07 30 LYS B N 1
ATOM 1668 C CA . LYS B 1 34 ? -6.050 16.796 8.910 1.00 19.70 30 LYS B CA 1
ATOM 1669 C C . LYS B 1 34 ? -6.729 16.442 7.576 1.00 21.77 30 LYS B C 1
ATOM 1670 O O . LYS B 1 34 ? -7.938 16.571 7.476 1.00 19.19 30 LYS B O 1
ATOM 1676 N N . THR B 1 35 ? -5.957 16.045 6.566 1.00 17.39 31 THR B N 1
ATOM 1677 C CA . THR B 1 35 ? -6.482 15.753 5.218 1.00 16.89 31 THR B CA 1
ATOM 1678 C C . THR B 1 35 ? -6.702 14.282 4.931 1.00 17.35 31 THR B C 1
ATOM 1679 O O . THR B 1 35 ? -7.493 13.907 4.067 1.00 14.93 31 THR B O 1
ATOM 1683 N N . HIS B 1 36 ? -5.988 13.412 5.640 1.00 16.12 32 HIS B N 1
ATOM 1684 C CA . HIS B 1 36 ? -6.143 11.977 5.392 1.00 15.50 32 HIS B CA 1
ATOM 1685 C C . HIS B 1 36 ? -5.862 11.203 6.655 1.00 14.67 32 HIS B C 1
ATOM 1686 O O . HIS B 1 36 ? -5.004 11.598 7.426 1.00 17.91 32 HIS B O 1
ATOM 1693 N N . HIS B 1 37 ? -6.588 10.112 6.855 1.00 16.76 33 HIS B N 1
ATOM 1694 C CA . HIS B 1 37 ? -6.316 9.169 7.926 1.00 16.50 33 HIS B CA 1
ATOM 1695 C C . HIS B 1 37 ? -6.809 7.844 7.357 1.00 18.76 33 HIS B C 1
ATOM 1696 O O . HIS B 1 37 ? -7.924 7.725 6.848 1.00 14.87 33 HIS B O 1
ATOM 1703 N N . GLN B 1 38 ? -5.947 6.840 7.370 1.00 17.33 34 GLN B N 1
ATOM 1704 C CA . GLN B 1 38 ? -6.281 5.634 6.625 1.00 18.07 34 GLN B CA 1
ATOM 1705 C C . GLN B 1 38 ? -7.460 4.897 7.202 1.00 18.29 34 GLN B C 1
ATOM 1706 O O . GLN B 1 38 ? -8.164 4.226 6.462 1.00 16.25 34 GLN B O 1
ATOM 1712 N N . GLU B 1 39 ? -7.646 4.935 8.516 1.00 19.83 35 GLU B N 1
ATOM 1713 C CA . GLU B 1 39 ? -8.724 4.123 9.088 1.00 24.96 35 GLU B CA 1
ATOM 1714 C C . GLU B 1 39 ? -10.076 4.705 8.695 1.00 21.86 35 GLU B C 1
ATOM 1715 O O . GLU B 1 39 ? -11.015 3.948 8.363 1.00 23.06 35 GLU B O 1
ATOM 1721 N N . ILE B 1 40 ? -10.143 6.034 8.706 1.00 21.91 36 ILE B N 1
ATOM 1722 C CA . ILE B 1 40 ? -11.356 6.773 8.409 1.00 23.47 36 ILE B CA 1
ATOM 1723 C C . ILE B 1 40 ? -11.733 6.602 6.935 1.00 22.03 36 ILE B C 1
ATOM 1724 O O . ILE B 1 40 ? -12.900 6.338 6.589 1.00 20.27 36 ILE B O 1
ATOM 1729 N N . PHE B 1 41 ? -10.739 6.744 6.067 1.00 17.02 37 PHE B N 1
ATOM 1730 C CA . PHE B 1 41 ? -10.940 6.417 4.661 1.00 19.66 37 PHE B CA 1
ATOM 1731 C C . PHE B 1 41 ? -11.377 4.969 4.488 1.00 19.04 37 PHE B C 1
ATOM 1732 O O . PHE B 1 41 ? -12.267 4.695 3.676 1.00 24.85 37 PHE B O 1
ATOM 1740 N N . LYS B 1 42 ? -10.731 4.042 5.196 1.00 20.19 38 LYS B N 1
ATOM 1741 C CA . LYS B 1 42 ? -11.113 2.633 5.110 1.00 22.41 38 LYS B CA 1
ATOM 1742 C C . LYS B 1 42 ? -12.541 2.400 5.570 1.00 22.86 38 LYS B C 1
ATOM 17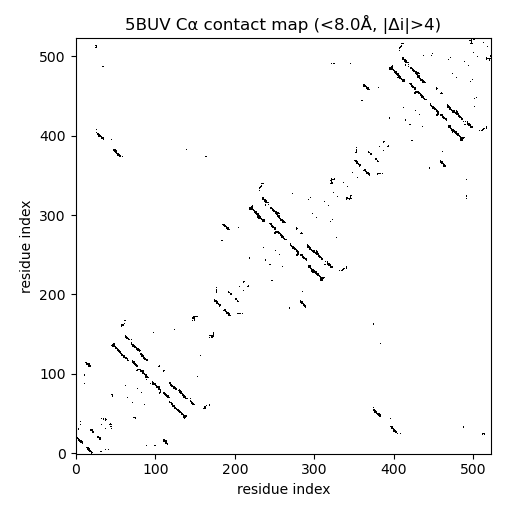43 O O . LYS B 1 42 ? -13.201 1.508 5.042 1.00 22.25 38 LYS B O 1
ATOM 1749 N N . ASN B 1 43 ? -13.009 3.234 6.501 1.00 24.41 39 ASN B N 1
ATOM 1750 C CA . ASN B 1 43 ? -14.403 3.213 6.934 1.00 28.28 39 ASN B CA 1
ATOM 1751 C C . ASN B 1 43 ? -15.362 3.349 5.752 1.00 32.57 39 ASN B C 1
ATOM 1752 O O . ASN B 1 43 ? -16.509 2.900 5.854 1.00 32.85 39 ASN B O 1
ATOM 1757 N N . PHE B 1 44 ? -14.921 3.979 4.658 1.00 30.53 40 PHE B N 1
ATOM 1758 C CA . PHE B 1 44 ? -15.769 4.176 3.478 1.00 26.88 40 PHE B CA 1
ATOM 1759 C C . PHE B 1 44 ? -15.290 3.386 2.293 1.00 21.93 40 PHE B C 1
ATOM 1760 O O . PHE B 1 44 ? -15.658 3.673 1.153 1.00 30.10 40 PHE B O 1
ATOM 1768 N N . GLY B 1 45 ? -14.488 2.373 2.560 1.00 21.29 41 GLY B N 1
ATOM 1769 C CA . GLY B 1 45 ? -13.917 1.538 1.534 1.00 21.47 41 GLY B CA 1
ATOM 1770 C C . GLY B 1 45 ? -12.787 2.171 0.735 1.00 22.73 41 GLY B C 1
ATOM 1771 O O . GLY B 1 45 ? -12.363 1.613 -0.284 1.00 27.90 41 GLY B O 1
ATOM 1772 N N . LEU B 1 46 ? -12.321 3.351 1.138 1.00 20.52 42 LEU B N 1
ATOM 1773 C CA . LEU B 1 46 ? -11.314 4.068 0.351 1.00 20.73 42 LEU B CA 1
ATOM 1774 C C . LEU B 1 46 ? -9.893 3.850 0.857 1.00 18.00 42 LEU B C 1
ATOM 1775 O O . LEU B 1 46 ? -9.676 3.624 2.062 1.00 19.15 42 LEU B O 1
ATOM 1780 N N . GLU B 1 47 ? -8.945 3.908 -0.086 1.00 17.35 43 GLU B N 1
ATOM 1781 C CA . GLU B 1 47 ? -7.537 4.121 0.199 1.00 19.64 43 GLU B CA 1
ATOM 1782 C C . GLU B 1 47 ? -7.016 5.413 -0.467 1.00 19.68 43 GLU B C 1
ATOM 1783 O O . GLU B 1 47 ? -7.444 5.792 -1.555 1.00 17.59 43 GLU B O 1
ATOM 1789 N N . ILE B 1 48 ? -6.090 6.090 0.200 1.00 17.50 44 ILE B N 1
ATOM 1790 C CA . ILE B 1 48 ? -5.525 7.279 -0.374 1.00 15.88 44 ILE B CA 1
ATOM 1791 C C . ILE B 1 48 ? -4.718 6.905 -1.628 1.00 17.23 44 ILE B C 1
ATOM 1792 O O . ILE B 1 48 ? -3.931 5.946 -1.598 1.00 17.61 44 ILE B O 1
ATOM 1797 N N . PRO B 1 49 ? -4.939 7.640 -2.728 1.00 15.00 45 PRO B N 1
ATOM 1798 C CA . PRO B 1 49 ? -4.076 7.518 -3.908 1.00 16.22 45 PRO B CA 1
ATOM 1799 C C . PRO B 1 49 ? -2.644 7.801 -3.492 1.00 15.88 45 PRO B C 1
ATOM 1800 O O . PRO B 1 49 ? -2.393 8.804 -2.828 1.00 14.87 45 PRO B O 1
ATOM 1804 N N . SER B 1 50 ? -1.752 6.877 -3.836 1.00 16.85 46 SER B N 1
ATOM 1805 C CA . SER B 1 50 ? -0.405 6.928 -3.343 1.00 15.86 46 SER B CA 1
ATOM 1806 C C . SER B 1 50 ? 0.619 6.487 -4.399 1.00 16.29 46 SER B C 1
ATOM 1807 O O . SER B 1 50 ? 1.750 6.146 -4.054 1.00 14.51 46 SER B O 1
ATOM 1810 N N . ALA B 1 51 ? 0.224 6.524 -5.678 1.00 13.01 47 ALA B N 1
ATOM 1811 C CA . ALA B 1 51 ? 1.179 6.317 -6.778 1.00 12.74 47 ALA B CA 1
ATOM 1812 C C . ALA B 1 51 ? 1.950 7.575 -7.179 1.00 13.45 47 ALA B C 1
ATOM 1813 O O . ALA B 1 51 ? 3.088 7.485 -7.593 1.00 16.39 47 ALA B O 1
ATOM 1815 N N . GLU B 1 52 ? 1.332 8.743 -7.102 1.00 12.62 48 GLU B N 1
ATOM 1816 C CA . GLU B 1 52 ? 1.978 9.952 -7.522 1.00 13.82 48 GLU B CA 1
ATOM 1817 C C . GLU B 1 52 ? 1.348 11.132 -6.810 1.00 13.46 48 GLU B C 1
ATOM 1818 O O . GLU B 1 52 ? 0.212 11.121 -6.412 1.00 13.91 48 GLU B O 1
ATOM 1824 N N . GLU B 1 53 ? 2.112 12.200 -6.681 1.00 13.08 49 GLU B N 1
ATOM 1825 C CA . GLU B 1 53 ? 1.616 13.440 -6.143 1.00 13.25 49 GLU B CA 1
ATOM 1826 C C . GLU B 1 53 ? 2.322 14.571 -6.863 1.00 13.61 49 GLU B C 1
ATOM 1827 O O . GLU B 1 53 ? 3.509 14.477 -7.183 1.00 13.86 49 GLU B O 1
ATOM 1833 N N . TYR B 1 54 ? 1.582 15.639 -7.098 1.00 14.87 50 TYR B N 1
ATOM 1834 C CA . TYR B 1 54 ? 2.114 16.903 -7.637 1.00 17.19 50 TYR B CA 1
ATOM 1835 C C . TYR B 1 54 ? 1.259 18.003 -7.079 1.00 15.68 50 TYR B C 1
ATOM 1836 O O . TYR B 1 54 ? 0.148 17.758 -6.625 1.00 15.82 50 TYR B O 1
ATOM 1845 N N . TYR B 1 55 ? 1.751 19.228 -7.083 1.00 14.20 51 TYR B N 1
ATOM 1846 C CA . TYR B 1 55 ? 0.865 20.348 -6.879 1.00 16.91 51 TYR B CA 1
ATOM 1847 C C . TYR B 1 55 ? 1.066 21.341 -8.024 1.00 17.75 51 TYR B C 1
ATOM 1848 O O . TYR B 1 55 ? 2.061 21.308 -8.730 1.00 17.96 51 TYR B O 1
ATOM 1857 N N . SER B 1 56 ? 0.069 22.191 -8.189 1.00 18.52 52 SER B N 1
ATOM 1858 C CA . SER B 1 56 ? 0.065 23.206 -9.224 1.00 19.56 52 SER B CA 1
ATOM 1859 C C . SER B 1 56 ? -0.289 24.507 -8.506 1.00 17.52 52 SER B C 1
ATOM 1860 O O . SER B 1 56 ? -0.932 24.526 -7.455 1.00 19.75 52 SER B O 1
ATOM 1863 N N . ARG B 1 57 ? 0.171 25.606 -9.093 1.00 19.67 53 ARG B N 1
ATOM 1864 C CA . ARG B 1 57 ? -0.021 26.933 -8.553 1.00 20.23 53 ARG B CA 1
ATOM 1865 C C . ARG B 1 57 ? -0.506 27.717 -9.746 1.00 16.96 53 ARG B C 1
ATOM 1866 O O . ARG B 1 57 ? 0.118 27.682 -10.798 1.00 22.30 53 ARG B O 1
ATOM 1874 N N . SER B 1 58 ? -1.644 28.363 -9.597 1.00 22.97 54 SER B N 1
ATOM 1875 C CA . SER B 1 58 ? -2.356 28.853 -10.773 1.00 22.90 54 SER B CA 1
ATOM 1876 C C . SER B 1 58 ? -2.587 30.328 -10.597 1.00 22.94 54 SER B C 1
ATOM 1877 O O . SER B 1 58 ? -2.922 30.744 -9.508 1.00 23.73 54 SER B O 1
ATOM 1880 N N . LYS B 1 59 ? -2.392 31.116 -11.648 1.00 29.57 55 LYS B N 1
ATOM 1881 C CA . LYS B 1 59 ? -2.842 32.496 -11.573 1.00 33.36 55 LYS B CA 1
ATOM 1882 C C . LYS B 1 59 ? -4.350 32.462 -11.633 1.00 32.77 55 LYS B C 1
ATOM 1883 O O . LYS B 1 59 ? -4.946 31.461 -12.001 1.00 41.57 55 LYS B O 1
ATOM 1889 N N . ASN B 1 60 ? -4.980 33.569 -11.291 1.00 32.41 56 ASN B N 1
ATOM 1890 C CA . ASN B 1 60 ? -6.427 33.647 -11.328 1.00 33.44 56 ASN B CA 1
ATOM 1891 C C . ASN B 1 60 ? -6.971 33.522 -12.765 1.00 26.51 56 ASN B C 1
ATOM 1892 O O . ASN B 1 60 ? -6.244 33.693 -13.744 1.00 28.37 56 ASN B O 1
ATOM 1897 N N . ASN B 1 61 ? -8.204 33.050 -12.872 1.00 33.38 57 ASN B N 1
ATOM 1898 C CA . ASN B 1 61 ? -8.852 32.757 -14.164 1.00 34.03 57 ASN B CA 1
ATOM 1899 C C . ASN B 1 61 ? -8.169 31.714 -15.039 1.00 32.16 57 ASN B C 1
ATOM 1900 O O . ASN B 1 61 ? -8.307 31.718 -16.263 1.00 33.03 57 ASN B O 1
ATOM 1905 N N . VAL B 1 62 ? -7.414 30.810 -14.428 1.00 26.96 58 VAL B N 1
ATOM 1906 C CA . VAL B 1 62 ? -6.790 29.747 -15.187 1.00 25.53 58 VAL B CA 1
ATOM 1907 C C . VAL B 1 62 ? -7.836 28.629 -15.172 1.00 22.19 58 VAL B C 1
ATOM 1908 O O . VAL B 1 62 ? -8.572 28.520 -14.187 1.00 25.67 58 VAL B O 1
ATOM 1912 N N . ILE B 1 63 ? -7.925 27.880 -16.276 1.00 26.81 59 ILE B N 1
ATOM 1913 C CA . ILE B 1 63 ? -8.598 26.569 -16.285 1.00 24.51 59 ILE B CA 1
ATOM 1914 C C . ILE B 1 63 ? -7.647 25.468 -16.684 1.00 22.64 59 ILE B C 1
ATOM 1915 O O . ILE B 1 63 ? -6.916 25.536 -17.684 1.00 24.38 59 ILE B O 1
ATOM 1920 N N . ARG B 1 64 ? -7.696 24.398 -15.903 1.00 18.17 60 ARG B N 1
ATOM 1921 C CA . ARG B 1 64 ? -6.983 23.205 -16.282 1.00 18.35 60 ARG B CA 1
ATOM 1922 C C . ARG B 1 64 ? -8.012 22.095 -16.249 1.00 18.00 60 ARG B C 1
ATOM 1923 O O . ARG B 1 64 ? -8.749 21.936 -15.257 1.00 20.61 60 ARG B O 1
ATOM 1931 N N . GLY B 1 65 ? -8.066 21.391 -17.351 1.00 19.45 61 GLY B N 1
ATOM 1932 C CA . GLY B 1 65 ? -8.853 20.186 -17.449 1.00 19.43 61 GLY B CA 1
ATOM 1933 C C . GLY B 1 65 ? -9.356 20.077 -18.870 1.00 20.45 61 GLY B C 1
ATOM 1934 O O . GLY B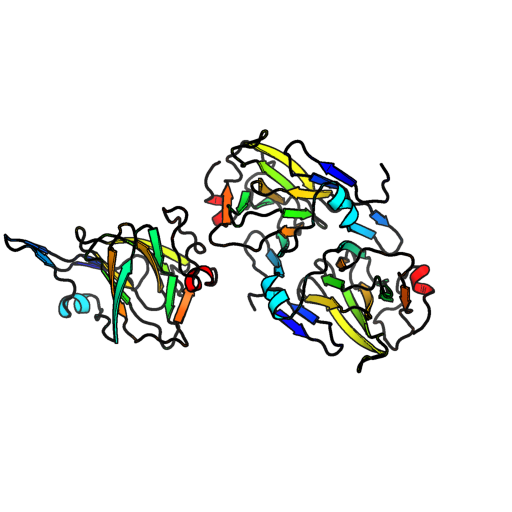 1 65 ? -8.971 20.844 -19.764 1.00 20.21 61 GLY B O 1
ATOM 1935 N N . MET B 1 66 ? -10.279 19.156 -19.079 1.00 16.29 62 MET B N 1
ATOM 1936 C CA . MET B 1 66 ? -10.736 18.186 -18.092 1.00 19.26 62 MET B CA 1
ATOM 1937 C C . MET B 1 66 ? -9.887 16.959 -18.407 1.00 19.57 62 MET B C 1
ATOM 1938 O O . MET B 1 66 ? -9.700 16.632 -19.570 1.00 21.80 62 MET B O 1
ATOM 1943 N N . HIS B 1 67 ? -9.320 16.331 -17.376 1.00 19.76 63 HIS B N 1
ATOM 1944 C CA . HIS B 1 67 ? -8.358 15.271 -17.574 1.00 19.16 63 HIS B CA 1
ATOM 1945 C C . HIS B 1 67 ? -8.744 13.977 -16.860 1.00 19.39 63 HIS B C 1
ATOM 1946 O O . HIS B 1 67 ? -9.315 13.987 -15.744 1.00 18.52 63 HIS B O 1
ATOM 1953 N N . PHE B 1 68 ? -8.305 12.881 -17.468 1.00 19.96 64 PHE B N 1
ATOM 1954 C CA . PHE B 1 68 ? -8.402 11.545 -16.910 1.00 21.51 64 PHE B CA 1
ATOM 1955 C C . PHE B 1 68 ? -7.398 10.64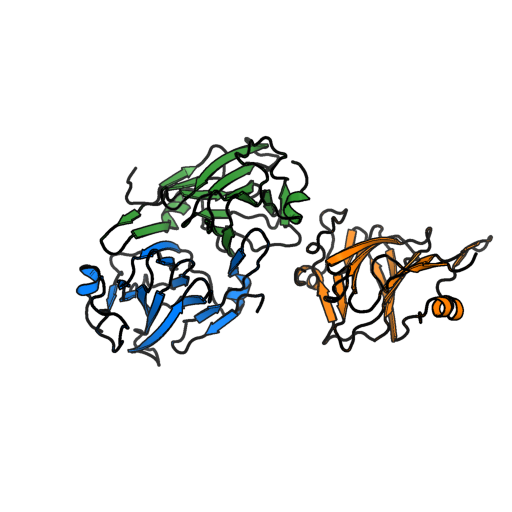4 -17.607 1.00 21.25 64 PHE B C 1
ATOM 1956 O O . PHE B 1 68 ? -6.895 10.974 -18.694 1.00 25.98 64 PHE B O 1
ATOM 1964 N N . GLN B 1 69 ? -7.098 9.499 -17.007 1.00 19.32 65 GLN B N 1
ATOM 1965 C CA . GLN B 1 69 ? -6.327 8.484 -17.700 1.00 19.79 65 GLN B CA 1
ATOM 1966 C C . GLN B 1 69 ? -7.231 7.301 -18.069 1.00 22.71 65 GLN B C 1
ATOM 1967 O O . GLN B 1 69 ? -8.115 6.890 -17.314 1.00 16.89 65 GLN B O 1
ATOM 1973 N N . GLN B 1 70 ? -7.002 6.741 -19.252 1.00 25.07 66 GLN B N 1
ATOM 1974 C CA . GLN B 1 70 ? -7.741 5.559 -19.671 1.00 24.93 66 GLN B CA 1
ATOM 1975 C C . GLN B 1 70 ? -7.174 4.254 -19.173 1.00 24.01 66 GLN B C 1
ATOM 1976 O O . GLN B 1 70 ? -5.987 4.131 -18.862 1.00 24.79 66 GLN B O 1
ATOM 1982 N N . TYR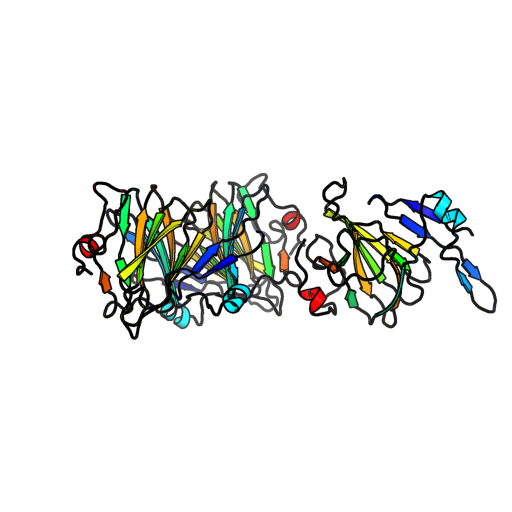 B 1 71 ? -8.079 3.278 -19.116 1.00 28.48 67 TYR B N 1
ATOM 1983 C CA . TYR B 1 71 ? -7.773 1.897 -18.806 1.00 32.92 67 TYR B CA 1
ATOM 1984 C C . TYR B 1 71 ? -6.669 1.476 -19.779 1.00 32.10 67 TYR B C 1
ATOM 1985 O O . TYR B 1 71 ? -6.666 1.928 -20.923 1.00 33.68 67 TYR B O 1
ATOM 1994 N N . PRO B 1 72 ? -5.702 0.667 -19.321 1.00 29.74 68 PRO B N 1
ATOM 1995 C CA . PRO B 1 72 ? -5.629 0.064 -17.997 1.00 30.25 68 PRO B CA 1
ATOM 1996 C C . PRO B 1 72 ? -5.012 0.950 -16.893 1.00 27.70 68 PRO B C 1
ATOM 1997 O O . PRO B 1 72 ? -4.710 0.439 -15.831 1.00 26.85 68 PRO B O 1
ATOM 2001 N N . ASP B 1 73 ? -4.822 2.248 -17.131 1.00 26.19 69 ASP B N 1
ATOM 2002 C CA . ASP B 1 73 ? -3.988 3.082 -16.255 1.00 24.95 69 ASP B CA 1
ATOM 2003 C C . ASP B 1 73 ? -4.852 4.145 -15.538 1.00 24.33 69 ASP B C 1
ATOM 2004 O O . ASP B 1 73 ? -4.382 5.179 -15.012 1.00 19.46 69 ASP B O 1
ATOM 2009 N N . ASP B 1 74 ? -6.152 3.881 -15.545 1.00 20.60 70 ASP B N 1
ATOM 2010 C CA . ASP B 1 74 ? -7.126 4.810 -14.961 1.00 19.66 70 ASP B CA 1
ATOM 2011 C C . ASP B 1 74 ? -6.884 4.774 -13.442 1.00 18.53 70 ASP B C 1
ATOM 2012 O O . ASP B 1 74 ? -6.307 3.804 -12.927 1.00 16.79 70 ASP B O 1
ATOM 2017 N N . HIS B 1 75 ? -7.245 5.867 -12.774 1.00 16.94 71 HIS B N 1
ATOM 2018 C CA . HIS B 1 75 ? -6.864 6.041 -11.409 1.00 14.14 71 HIS B CA 1
ATOM 2019 C C . HIS B 1 75 ? -7.845 6.891 -10.663 1.00 12.65 71 HIS B C 1
ATOM 2020 O O . HIS B 1 75 ? -8.572 7.671 -11.244 1.00 12.01 71 HIS B O 1
ATOM 2027 N N . ASN B 1 76 ? -7.857 6.662 -9.351 1.00 13.30 72 ASN B N 1
ATOM 2028 C CA . ASN B 1 76 ? -8.495 7.539 -8.419 1.00 12.68 72 ASN B CA 1
ATOM 2029 C C . ASN B 1 76 ? -7.606 8.751 -8.219 1.00 14.74 72 ASN B C 1
ATOM 2030 O O . ASN B 1 76 ? -6.377 8.659 -8.357 1.00 11.55 72 ASN B O 1
ATOM 2035 N N . LYS B 1 77 ? -8.248 9.881 -7.941 1.00 13.32 73 LYS B N 1
ATOM 2036 C CA . LYS B 1 77 ? -7.572 11.140 -7.758 1.00 14.62 73 LYS B CA 1
ATOM 2037 C C . LYS B 1 77 ? -8.079 11.829 -6.496 1.00 14.48 73 LYS B C 1
ATOM 2038 O O . LYS B 1 77 ? -9.277 11.847 -6.261 1.00 17.91 73 LYS B O 1
ATOM 2044 N N . LEU B 1 78 ? -7.187 12.478 -5.738 1.00 14.58 74 LEU B N 1
ATOM 2045 C CA . LEU B 1 78 ? -7.595 13.207 -4.530 1.00 13.92 74 LEU B CA 1
ATOM 2046 C C . LEU B 1 78 ? -6.980 14.585 -4.524 1.00 15.06 74 LEU B C 1
ATOM 2047 O O . LEU B 1 78 ? -5.760 14.695 -4.624 1.00 11.59 74 LEU B O 1
ATOM 2052 N N . VAL B 1 79 ? -7.806 15.617 -4.362 1.00 12.60 75 VAL B N 1
ATOM 2053 C CA . VAL B 1 79 ? -7.306 16.986 -4.396 1.00 14.55 75 VAL B CA 1
ATOM 2054 C C . VAL B 1 79 ? -7.796 17.833 -3.227 1.00 14.40 75 VAL B C 1
ATOM 2055 O O . VAL B 1 79 ? -8.817 17.555 -2.643 1.00 18.00 75 VAL B O 1
ATOM 2059 N N . PHE B 1 80 ? -7.039 18.884 -2.938 1.00 16.19 76 PHE B N 1
ATOM 2060 C CA . PHE B 1 80 ? -7.385 19.881 -1.956 1.00 14.79 76 PHE B CA 1
ATOM 2061 C C . PHE B 1 80 ? -6.624 21.148 -2.265 1.00 14.96 76 PHE B C 1
ATOM 2062 O O . PHE B 1 80 ? -5.664 21.132 -3.005 1.00 13.82 76 PHE B O 1
ATOM 2070 N N . CYS B 1 81 ? -7.160 22.254 -1.744 1.00 16.33 77 CYS B N 1
ATOM 2071 C CA . CYS B 1 81 ? -6.750 23.590 -2.019 1.00 17.23 77 CYS B CA 1
ATOM 2072 C C . CYS B 1 81 ? -6.349 24.226 -0.690 1.00 17.64 77 CYS B C 1
ATOM 2073 O O . CYS B 1 81 ? -7.212 24.617 0.091 1.00 17.20 77 CYS B O 1
ATOM 2076 N N . PRO B 1 82 ? -5.044 24.219 -0.377 1.00 20.40 78 PRO B N 1
ATOM 2077 C CA . PRO B 1 82 ? -4.661 24.787 0.905 1.00 20.39 78 PRO B CA 1
ATOM 2078 C C . PRO B 1 82 ? -4.331 26.276 0.827 1.00 22.37 78 PRO B C 1
ATOM 2079 O O . PRO B 1 82 ? -3.921 26.880 1.833 1.00 22.65 78 PRO B O 1
ATOM 2083 N N . GLU B 1 83 ? -4.432 26.851 -0.361 1.00 22.63 79 GLU B N 1
ATOM 2084 C CA . GLU B 1 83 ? -4.166 28.271 -0.522 1.00 25.77 79 GLU B CA 1
ATOM 2085 C C . GLU B 1 83 ? -4.875 28.794 -1.779 1.00 26.37 79 GLU B C 1
ATOM 2086 O O . GLU B 1 83 ? -4.804 28.179 -2.849 1.00 19.67 79 GLU B O 1
ATOM 2092 N N . GLY B 1 84 ? -5.527 29.952 -1.634 1.00 28.63 80 GLY B N 1
ATOM 2093 C CA . GLY B 1 84 ? -6.278 30.538 -2.740 1.00 27.70 80 GLY B CA 1
ATOM 2094 C C . GLY B 1 84 ? -7.592 29.814 -2.878 1.00 25.76 80 GLY B C 1
ATOM 2095 O O . GLY B 1 84 ? -8.263 29.553 -1.883 1.00 24.98 80 GLY B O 1
ATOM 2096 N N . GLU B 1 85 ? -7.976 29.472 -4.106 1.00 24.14 81 GLU B N 1
ATOM 2097 C CA . GLU B 1 85 ? -9.324 28.953 -4.292 1.00 25.03 81 GLU B CA 1
ATOM 2098 C C . GLU B 1 85 ? -9.574 28.471 -5.714 1.00 19.57 81 GLU B C 1
ATOM 2099 O O . GLU B 1 85 ? -9.076 29.044 -6.691 1.00 24.05 81 GLU B O 1
ATOM 2105 N N . VAL B 1 86 ? -10.300 27.367 -5.811 1.00 22.84 82 VAL B N 1
ATOM 2106 C CA . VAL B 1 86 ? -10.759 26.864 -7.099 1.00 23.18 82 VAL B CA 1
ATOM 2107 C C . VAL B 1 86 ? -12.235 26.549 -7.065 1.00 20.20 82 VAL B C 1
ATOM 2108 O O . VAL B 1 86 ? -12.833 26.301 -6.005 1.00 24.22 82 VAL B O 1
ATOM 2112 N N . LEU B 1 87 ? -12.825 26.552 -8.259 1.00 21.90 83 LEU B N 1
ATOM 2113 C CA . LEU B 1 87 ? -14.084 25.858 -8.458 1.00 21.73 83 LEU B CA 1
ATOM 2114 C C . LEU B 1 87 ? -13.710 24.536 -9.092 1.00 17.63 83 LEU B C 1
ATOM 2115 O O . LEU B 1 87 ? -13.260 24.468 -10.208 1.00 24.21 83 LEU B O 1
ATOM 2120 N N . ASP B 1 88 ? -13.831 23.468 -8.321 1.00 20.66 84 ASP B N 1
ATOM 2121 C CA . ASP B 1 88 ? -13.429 22.174 -8.801 1.00 16.64 84 ASP B CA 1
ATOM 2122 C C . ASP B 1 88 ? -14.654 21.542 -9.457 1.00 16.74 84 ASP B C 1
ATOM 2123 O O . ASP B 1 88 ? -15.753 21.668 -8.926 1.00 19.08 84 ASP B O 1
ATOM 2128 N N . VAL B 1 89 ? -14.428 20.912 -10.605 1.00 19.23 85 VAL B N 1
ATOM 2129 C CA . VAL B 1 89 ? -15.451 20.467 -11.544 1.00 18.28 85 VAL B CA 1
ATOM 2130 C C . VAL B 1 89 ? -15.086 19.082 -12.044 1.00 17.84 85 VAL B C 1
ATOM 2131 O O . VAL B 1 89 ? -13.960 18.823 -12.507 1.00 17.96 85 VAL B O 1
ATOM 2135 N N . PHE B 1 90 ? -16.046 18.162 -11.974 1.00 18.99 86 PHE B N 1
ATOM 2136 C CA . PHE B 1 90 ? -15.789 16.868 -12.528 1.00 17.72 86 PHE B CA 1
ATOM 2137 C C . PHE B 1 90 ? -16.963 16.283 -13.320 1.00 18.63 86 PHE B C 1
ATOM 2138 O O . PHE B 1 90 ? -18.097 16.620 -13.084 1.00 16.07 86 PHE B O 1
ATOM 2146 N N . LEU B 1 91 ? -16.640 15.492 -14.336 1.00 18.29 87 LEU B N 1
ATOM 2147 C CA . LEU B 1 91 ? -17.634 14.910 -15.206 1.00 16.74 87 LEU B CA 1
ATOM 2148 C C . LEU B 1 91 ? -17.549 13.409 -15.170 1.00 17.03 87 LEU B C 1
ATOM 2149 O O . LEU B 1 91 ? -16.473 12.852 -15.373 1.00 21.88 87 LEU B O 1
ATOM 2154 N N . ASP B 1 92 ? -18.696 12.746 -15.051 1.00 15.63 88 ASP B N 1
ATOM 2155 C CA . ASP B 1 92 ? -18.752 11.298 -15.116 1.00 17.01 88 ASP B CA 1
ATOM 2156 C C . ASP B 1 92 ? -18.767 10.861 -16.590 1.00 19.65 88 ASP B C 1
ATOM 2157 O O . ASP B 1 92 ? -19.721 11.151 -17.316 1.00 18.95 88 ASP B O 1
ATOM 2162 N N . ILE B 1 93 ? -17.697 10.219 -17.039 1.00 20.37 89 ILE B N 1
ATOM 2163 C CA . ILE B 1 93 ? -17.659 9.624 -18.379 1.00 23.22 89 ILE B CA 1
ATOM 2164 C C . ILE B 1 93 ? -17.630 8.102 -18.408 1.00 24.43 89 ILE B C 1
ATOM 2165 O O . ILE B 1 93 ? -17.110 7.500 -19.359 1.00 24.84 89 ILE B O 1
ATOM 2170 N N . ARG B 1 94 ? -18.175 7.471 -17.372 1.00 23.85 90 ARG B N 1
ATOM 2171 C CA . ARG B 1 94 ? -18.263 6.016 -17.330 1.00 26.81 90 ARG B CA 1
ATOM 2172 C C . ARG B 1 94 ? -19.560 5.636 -18.073 1.00 23.25 90 ARG B C 1
ATOM 2173 O O . ARG B 1 94 ? -20.664 6.056 -17.700 1.00 23.65 90 ARG B O 1
ATOM 2181 N N . LYS B 1 95 ? -19.409 4.958 -19.198 1.00 27.30 91 LYS B N 1
ATOM 2182 C CA . LYS B 1 95 ? -20.553 4.819 -20.083 1.00 33.58 91 LYS B CA 1
ATOM 2183 C C . LYS B 1 95 ? -21.609 3.903 -19.473 1.00 34.71 91 LYS B C 1
ATOM 2184 O O . LYS B 1 95 ? -22.797 4.117 -19.658 1.00 29.34 91 LYS B O 1
ATOM 2190 N N . ASP B 1 96 ? -21.182 2.920 -18.696 1.00 33.52 92 ASP B N 1
ATOM 2191 C CA . ASP B 1 96 ? -22.153 2.150 -17.948 1.00 33.53 92 ASP B CA 1
ATOM 2192 C C . ASP B 1 96 ? -22.565 2.789 -16.614 1.00 36.06 92 ASP B C 1
ATOM 2193 O O . ASP B 1 96 ? -23.192 2.134 -15.798 1.00 32.14 92 ASP B O 1
ATOM 2198 N N . SER B 1 97 ? -22.252 4.066 -16.373 1.00 28.75 93 SER B N 1
ATOM 2199 C CA . SER B 1 97 ? -22.708 4.666 -15.138 1.00 22.77 93 SER B CA 1
ATOM 2200 C C . SER B 1 97 ? -24.077 5.299 -15.270 1.00 24.56 93 SER B C 1
ATOM 2201 O O . SER B 1 97 ? -24.382 5.947 -16.264 1.00 24.33 93 SER B O 1
ATOM 2204 N N . ASN B 1 98 ? -24.855 5.179 -14.204 1.00 25.40 94 ASN B N 1
ATOM 2205 C CA . ASN B 1 98 ? -26.152 5.875 -14.111 1.00 25.65 94 ASN B CA 1
ATOM 2206 C C . ASN B 1 98 ? -26.045 7.392 -14.235 1.00 24.20 94 ASN B C 1
ATOM 2207 O O . ASN B 1 98 ? -27.026 8.032 -14.574 1.00 20.57 94 ASN B O 1
ATOM 2212 N N . THR B 1 99 ? -24.892 8.001 -13.945 1.00 26.08 95 THR B N 1
ATOM 2213 C CA . THR B 1 99 ? -24.845 9.462 -13.999 1.00 25.98 95 THR B CA 1
ATOM 2214 C C . THR B 1 99 ? -23.912 9.863 -15.111 1.00 23.51 95 THR B C 1
ATOM 2215 O O . THR B 1 99 ? -23.341 10.931 -15.076 1.00 22.35 95 THR B O 1
ATOM 2219 N N . TYR B 1 100 ? -23.752 8.980 -16.084 1.00 25.88 96 TYR B N 1
ATOM 2220 C CA . TYR B 1 100 ? -22.942 9.287 -17.266 1.00 25.56 96 TYR B CA 1
ATOM 2221 C C . TYR B 1 100 ? -23.362 10.610 -17.870 1.00 26.07 96 TYR B C 1
ATOM 2222 O O . TYR B 1 100 ? -24.539 10.872 -18.064 1.00 26.25 96 TYR B O 1
ATOM 2231 N N . GLY B 1 101 ? -22.391 11.470 -18.121 1.00 23.55 97 GLY B N 1
ATOM 2232 C CA . GLY B 1 101 ? -22.661 12.768 -18.712 1.00 19.46 97 GLY B CA 1
ATOM 2233 C C . GLY B 1 101 ? -22.973 13.830 -17.685 1.00 19.83 97 GLY B C 1
ATOM 2234 O O . GLY B 1 101 ? -23.096 14.998 -18.031 1.00 22.94 97 GLY B O 1
ATOM 2235 N N . GLN B 1 102 ? -23.136 13.444 -16.422 1.00 22.24 98 GLN B N 1
ATOM 2236 C CA . GLN B 1 102 ? -23.511 14.397 -15.387 1.00 22.65 98 GLN B CA 1
ATOM 2237 C C . GLN B 1 102 ? -22.223 14.893 -14.687 1.00 23.28 98 GLN B C 1
ATOM 2238 O O . GLN B 1 102 ? -21.201 14.210 -14.700 1.00 21.33 98 GLN B O 1
ATOM 2244 N N . PHE B 1 103 ? -22.287 16.085 -14.109 1.00 23.90 99 PHE B N 1
ATOM 2245 C CA . PHE B 1 103 ? -21.129 16.711 -13.508 1.00 24.23 99 PHE B CA 1
ATOM 2246 C C . PHE B 1 103 ? -21.526 17.367 -12.184 1.00 25.01 99 PHE B C 1
ATOM 2247 O O . PHE B 1 103 ? -22.711 17.589 -11.947 1.00 22.69 99 PHE B O 1
ATOM 2255 N N . MET B 1 104 ? -20.534 17.698 -11.366 1.00 21.59 100 MET B N 1
ATOM 2256 C CA . MET B 1 104 ? -20.728 18.426 -10.120 1.00 21.45 100 MET B CA 1
ATOM 2257 C C . MET B 1 104 ? -19.616 19.453 -9.984 1.00 21.89 100 MET B C 1
ATOM 2258 O O . MET B 1 104 ? -18.647 19.422 -10.719 1.00 19.45 100 MET B O 1
ATOM 2263 N N . SER B 1 105 ? -19.779 20.395 -9.072 1.00 22.34 101 SER B N 1
ATOM 2264 C CA . SER B 1 105 ? -18.721 21.343 -8.842 1.00 23.74 101 SER B CA 1
ATOM 2265 C C . SER B 1 105 ? -18.753 21.771 -7.374 1.00 26.36 101 SER B C 1
ATOM 2266 O O . SER B 1 105 ? -19.790 21.679 -6.708 1.00 22.80 101 SER B O 1
ATOM 2269 N N . PHE B 1 106 ? -17.578 22.163 -6.882 1.00 26.43 102 PHE B N 1
ATOM 2270 C CA . PHE B 1 106 ? -17.374 22.482 -5.472 1.00 23.90 102 PHE B CA 1
ATOM 2271 C C . PHE B 1 106 ? -16.237 23.481 -5.385 1.00 19.61 102 PHE B C 1
ATOM 2272 O O . PHE B 1 106 ? -15.154 23.291 -5.953 1.00 19.03 102 PHE B O 1
ATOM 2280 N N . ILE B 1 107 ? -16.471 24.529 -4.626 1.00 20.37 103 ILE B N 1
ATOM 2281 C CA . ILE B 1 107 ? -15.432 25.494 -4.360 1.00 20.67 103 ILE B CA 1
ATOM 2282 C C . ILE B 1 107 ? -14.542 24.798 -3.312 1.00 18.94 103 ILE B C 1
ATOM 2283 O O . ILE B 1 107 ? -15.029 24.181 -2.367 1.00 18.70 103 ILE B O 1
ATOM 2288 N N . LEU B 1 108 ? -13.243 24.780 -3.571 1.00 20.69 104 LEU B N 1
ATOM 2289 C CA . LEU B 1 108 ? -12.294 24.248 -2.578 1.00 17.70 104 LEU B CA 1
ATOM 2290 C C . LEU B 1 108 ? -11.379 25.387 -2.169 1.00 17.21 104 LEU B C 1
ATOM 2291 O O . LEU B 1 108 ? -10.862 26.086 -3.018 1.00 16.97 104 LEU B O 1
ATOM 2296 N N . ASN B 1 109 ? -11.209 25.560 -0.864 1.00 20.66 105 ASN B N 1
ATOM 2297 C CA . ASN B 1 109 ? -10.212 26.481 -0.371 1.00 20.05 105 ASN B CA 1
ATOM 2298 C C . ASN B 1 109 ? -9.795 26.198 1.062 1.00 20.18 105 ASN B C 1
ATOM 2299 O O . ASN B 1 109 ? -10.348 25.331 1.706 1.00 16.51 105 ASN B O 1
ATOM 2304 N N . PRO B 1 110 ? -8.829 26.973 1.581 1.00 20.97 106 PRO B N 1
ATOM 2305 C CA . PRO B 1 110 ? -8.437 26.660 2.966 1.00 22.06 106 PRO B CA 1
ATOM 2306 C C . PRO B 1 110 ? -9.474 26.893 4.066 1.00 25.74 106 PRO B C 1
ATOM 2307 O O . PRO B 1 110 ? -9.330 26.322 5.142 1.00 22.27 106 PRO B O 1
ATOM 2311 N N . HIS B 1 111 ? -10.531 27.676 3.846 1.00 27.23 107 HIS B N 1
ATOM 2312 C CA . HIS B 1 111 ? -11.535 27.844 4.899 1.00 25.34 107 HIS B CA 1
ATOM 2313 C C . HIS B 1 111 ? -12.532 26.749 4.980 1.00 26.90 107 HIS B C 1
ATOM 2314 O O . HIS B 1 111 ? -12.995 26.404 6.062 1.00 30.70 107 HIS B O 1
ATOM 2321 N N . ASN B 1 112 ? -12.948 26.245 3.824 1.00 26.02 108 ASN B N 1
ATOM 2322 C CA . ASN B 1 112 ? -13.874 25.152 3.903 1.00 23.12 108 ASN B CA 1
ATOM 2323 C C . ASN B 1 112 ? -13.147 23.833 4.083 1.00 23.11 108 ASN B C 1
ATOM 2324 O O . ASN B 1 112 ? -13.754 22.854 4.492 1.00 19.89 108 ASN B O 1
ATOM 2329 N N . ARG B 1 113 ? -11.855 23.830 3.806 1.00 23.48 109 ARG B N 1
ATOM 2330 C CA . ARG B 1 113 ? -11.001 22.645 4.027 1.00 20.74 109 ARG B CA 1
ATOM 2331 C C . ARG B 1 113 ? -11.500 21.412 3.286 1.00 21.99 109 ARG B C 1
ATOM 2332 O O . ARG B 1 113 ? -11.426 20.293 3.796 1.00 24.28 109 ARG B O 1
ATOM 2340 N N . ARG B 1 114 ? -12.054 21.612 2.088 1.00 21.29 110 ARG B N 1
ATOM 2341 C CA . ARG B 1 114 ? -12.605 20.471 1.356 1.00 19.98 110 ARG B CA 1
ATOM 2342 C C . ARG B 1 114 ? -11.566 19.785 0.489 1.00 15.55 110 ARG B C 1
ATOM 2343 O O . ARG B 1 114 ? -10.717 20.422 -0.132 1.00 17.21 110 ARG B O 1
ATOM 2351 N N . SER B 1 115 ? -11.615 18.464 0.485 1.00 15.24 111 SER B N 1
ATOM 2352 C CA . SER B 1 115 ? -10.931 17.672 -0.475 1.00 16.56 111 SER B CA 1
ATOM 2353 C C . SER B 1 115 ? -11.977 16.990 -1.319 1.00 14.89 111 SER B C 1
ATOM 2354 O O . SER B 1 115 ? -13.054 16.671 -0.817 1.00 15.97 111 SER B O 1
ATOM 2357 N N . ILE B 1 116 ? -11.567 16.626 -2.533 1.00 14.21 112 ILE B N 1
ATOM 2358 C CA . ILE B 1 116 ? -12.432 15.846 -3.429 1.00 14.97 112 ILE B CA 1
ATOM 2359 C C . ILE B 1 116 ? -11.736 14.566 -3.859 1.00 13.29 112 ILE B C 1
ATOM 2360 O O . ILE B 1 116 ? -10.646 14.601 -4.388 1.00 15.33 112 ILE B O 1
ATOM 2365 N N . PHE B 1 117 ? -12.387 13.436 -3.612 1.00 15.26 113 PHE B N 1
ATOM 2366 C CA . PHE B 1 117 ? -11.883 12.140 -4.046 1.00 13.92 113 PHE B CA 1
ATOM 2367 C C . PHE B 1 117 ? -12.693 11.703 -5.275 1.00 17.08 113 PHE B C 1
ATOM 2368 O O . PHE B 1 117 ? -13.934 11.693 -5.255 1.00 14.59 113 PHE B O 1
ATOM 2376 N N . LEU B 1 118 ? -11.982 11.370 -6.339 1.00 14.79 114 LEU B N 1
ATOM 2377 C CA . LEU B 1 118 ? -12.598 10.974 -7.599 1.00 14.98 114 LEU B CA 1
ATOM 2378 C C . LEU B 1 118 ? -12.291 9.536 -7.978 1.00 14.62 114 LEU B C 1
ATOM 2379 O O . LEU B 1 118 ? -11.162 9.104 -7.911 1.00 14.99 114 LEU B O 1
ATOM 2384 N N . ALA B 1 119 ? -13.318 8.807 -8.401 1.00 14.42 115 ALA B N 1
ATOM 2385 C CA . ALA B 1 119 ? -13.121 7.453 -8.881 1.00 16.21 115 ALA B CA 1
ATOM 2386 C C . ALA B 1 119 ? -12.481 7.478 -10.290 1.00 14.93 115 ALA B C 1
ATOM 2387 O O . ALA B 1 119 ? -12.420 8.509 -10.944 1.00 14.80 115 ALA B O 1
ATOM 2389 N N . LYS B 1 120 ? -12.007 6.307 -10.692 1.00 14.70 116 LYS B N 1
ATOM 2390 C CA . LYS B 1 120 ? -11.700 5.991 -12.065 1.00 16.53 116 LYS B CA 1
ATOM 2391 C C . LYS B 1 120 ? -12.887 6.320 -12.961 1.00 17.91 116 LYS B C 1
ATOM 2392 O O . LYS B 1 120 ? -14.036 6.169 -12.558 1.00 15.84 116 LYS B O 1
ATOM 2398 N N . GLY B 1 121 ? -12.577 6.843 -14.146 1.00 20.78 117 GLY B N 1
ATOM 2399 C CA . GLY B 1 121 ? -13.538 7.178 -15.195 1.00 23.34 117 GLY B CA 1
ATOM 2400 C C . GLY B 1 121 ? -14.256 8.495 -14.988 1.00 22.71 117 GLY B C 1
ATOM 2401 O O . GLY B 1 121 ? -15.389 8.699 -15.442 1.00 25.27 117 GLY B O 1
ATOM 2402 N N . ILE B 1 122 ? -13.597 9.371 -14.243 1.00 20.38 118 ILE B N 1
ATOM 2403 C CA . ILE B 1 122 ? -14.065 10.711 -14.011 1.00 18.99 118 ILE B CA 1
ATOM 2404 C C . ILE B 1 122 ? -13.049 11.696 -14.572 1.00 20.22 118 ILE B C 1
ATOM 2405 O O . ILE B 1 122 ? -11.834 11.587 -14.340 1.00 16.11 118 ILE B O 1
ATOM 2410 N N . ALA B 1 123 ? -13.579 12.661 -15.299 1.00 18.32 119 ALA B N 1
ATOM 2411 C CA . ALA B 1 123 ? -12.779 13.728 -15.880 1.00 20.05 119 ALA B CA 1
ATOM 2412 C C . ALA B 1 123 ? -12.809 14.926 -14.933 1.00 20.26 119 ALA B C 1
ATOM 2413 O O . ALA B 1 123 ? -13.883 15.376 -14.544 1.00 17.77 119 ALA B O 1
ATOM 2415 N N . HIS B 1 124 ? -11.618 15.448 -14.606 1.00 17.63 120 HIS B N 1
ATOM 2416 C CA . HIS B 1 124 ? -11.437 16.488 -13.592 1.00 18.59 120 HIS B CA 1
ATOM 2417 C C . HIS B 1 124 ? -10.811 17.765 -14.169 1.00 17.58 120 HIS B C 1
ATOM 2418 O O . HIS B 1 124 ? -9.926 17.686 -15.023 1.00 19.67 120 HIS B O 1
ATOM 2425 N N . GLY B 1 125 ? -11.275 18.920 -13.712 1.00 16.82 121 GLY B N 1
ATOM 2426 C CA . GLY B 1 125 ? -10.646 20.210 -14.065 1.00 19.63 121 GLY B CA 1
ATOM 2427 C C . GLY B 1 125 ? -10.964 21.175 -12.950 1.00 17.12 121 GLY B C 1
ATOM 2428 O O . GLY B 1 125 ? -11.778 20.857 -12.068 1.00 20.06 121 GLY B O 1
ATOM 2429 N N . PHE B 1 126 ? -10.371 22.369 -12.990 1.00 16.92 122 PHE B N 1
ATOM 2430 C CA . PHE B 1 126 ? -10.835 23.429 -12.112 1.00 16.36 122 PHE B CA 1
ATOM 2431 C C . PHE B 1 126 ? -10.540 24.789 -12.733 1.00 15.46 122 PHE B C 1
ATOM 2432 O O . PHE B 1 126 ? -9.748 24.890 -13.656 1.00 15.83 122 PHE B O 1
ATOM 2440 N N . LEU B 1 127 ? -11.175 25.816 -12.199 1.00 20.23 123 LEU B N 1
ATOM 2441 C CA . LEU B 1 127 ? -10.906 27.184 -12.558 1.00 21.12 123 LEU B CA 1
ATOM 2442 C C . LEU B 1 127 ? -10.341 27.813 -11.293 1.00 20.78 123 LEU B C 1
ATOM 2443 O O . LEU B 1 127 ? -10.968 27.779 -10.246 1.00 22.42 123 LEU B O 1
ATOM 2448 N N . SER B 1 128 ? -9.160 28.395 -11.451 1.00 25.56 124 SER B N 1
ATOM 2449 C CA . SER B 1 128 ? -8.479 29.113 -10.394 1.00 31.09 124 SER B CA 1
ATOM 2450 C C . SER B 1 128 ? -9.142 30.474 -10.261 1.00 32.55 124 SER B C 1
ATOM 2451 O O . SER B 1 128 ? -9.311 31.196 -11.250 1.00 32.32 124 SER B O 1
ATOM 2454 N N . MET B 1 129 ? -9.509 30.800 -9.026 1.00 30.52 125 MET B N 1
ATOM 2455 C CA . MET B 1 129 ? -10.242 32.013 -8.699 1.00 32.42 125 MET B CA 1
ATOM 2456 C C . MET B 1 129 ? -9.445 33.075 -7.956 1.00 35.48 125 MET B C 1
ATOM 2457 O O . MET B 1 129 ? -9.963 34.146 -7.642 1.00 33.25 125 MET B O 1
ATOM 2462 N N . LYS B 1 130 ? -8.172 32.790 -7.720 1.00 35.71 126 LYS B N 1
ATOM 2463 C CA . LYS B 1 130 ? -7.281 33.713 -7.023 1.00 37.42 126 LYS B CA 1
ATOM 2464 C C . LYS B 1 130 ? -5.902 33.415 -7.534 1.00 34.23 126 LYS B C 1
ATOM 2465 O O . LYS B 1 130 ? -5.600 32.280 -7.920 1.00 33.73 126 LYS B O 1
ATOM 2471 N N . ASP B 1 131 ? -5.062 34.443 -7.569 1.00 31.67 127 ASP B N 1
ATOM 2472 C CA . ASP B 1 131 ? -3.673 34.235 -7.928 1.00 34.08 127 ASP B CA 1
ATOM 2473 C C . ASP B 1 131 ? -3.050 33.377 -6.810 1.00 28.76 127 ASP B C 1
ATOM 2474 O O . ASP B 1 131 ? -3.617 33.302 -5.721 1.00 26.06 127 ASP B O 1
ATOM 2479 N N . ASN B 1 132 ? -1.921 32.728 -7.102 1.00 31.99 128 ASN B N 1
ATOM 2480 C CA . ASN B 1 132 ? -1.254 31.861 -6.122 1.00 31.35 128 ASN B CA 1
ATOM 2481 C C . ASN B 1 132 ? -2.198 30.807 -5.517 1.00 28.70 128 ASN B C 1
ATOM 2482 O O . ASN B 1 132 ? -2.265 30.619 -4.292 1.00 27.85 128 ASN B O 1
ATOM 2487 N N . THR B 1 133 ? -2.979 30.151 -6.367 1.00 26.68 129 THR B N 1
ATOM 2488 C CA . THR B 1 133 ? -3.914 29.129 -5.886 1.00 24.40 129 THR B CA 1
ATOM 2489 C C . THR B 1 133 ? -3.185 27.798 -6.081 1.00 22.29 129 THR B C 1
ATOM 2490 O O . THR B 1 133 ? -2.661 27.492 -7.161 1.00 21.23 129 THR B O 1
ATOM 2494 N N . LEU B 1 134 ? -3.077 27.064 -4.978 1.00 23.41 130 LEU B N 1
ATOM 2495 C CA . LEU B 1 134 ? -2.373 25.783 -4.946 1.00 22.27 130 LEU B CA 1
ATOM 2496 C C . LEU B 1 134 ? -3.428 24.675 -4.932 1.00 15.24 130 LEU B C 1
ATOM 2497 O O . LEU B 1 134 ? -4.406 24.796 -4.228 1.00 14.74 130 LEU B O 1
ATOM 2502 N N . ILE B 1 135 ? -3.209 23.635 -5.717 1.00 16.39 131 ILE B N 1
ATOM 2503 C CA . ILE B 1 135 ? -4.008 22.403 -5.645 1.00 18.18 131 ILE B CA 1
ATOM 2504 C C . ILE B 1 135 ? -2.994 21.302 -5.422 1.00 16.06 131 ILE B C 1
ATOM 2505 O O . ILE B 1 135 ? -2.088 21.159 -6.207 1.00 18.68 131 ILE B O 1
ATOM 2510 N N . VAL B 1 136 ? -3.170 20.500 -4.380 1.00 15.83 132 VAL B N 1
ATOM 2511 C CA . VAL B 1 136 ? -2.327 19.310 -4.195 1.00 14.28 132 VAL B CA 1
ATOM 2512 C C . VAL B 1 136 ? -3.154 18.096 -4.614 1.00 13.93 132 VAL B C 1
ATOM 2513 O O . VAL B 1 136 ? -4.286 17.991 -4.220 1.00 13.00 132 VAL B O 1
ATOM 2517 N N . CYS B 1 137 ? -2.544 17.189 -5.365 1.00 14.56 133 CYS B N 1
ATOM 2518 C CA . CYS B 1 137 ? -3.242 16.169 -6.100 1.00 15.16 133 CYS B CA 1
ATOM 2519 C C . CYS B 1 137 ? -2.504 14.855 -6.007 1.00 14.51 133 CYS B C 1
ATOM 2520 O O . CYS B 1 137 ? -1.290 14.800 -6.239 1.00 13.29 133 CYS B O 1
ATOM 2523 N N . LYS B 1 138 ? -3.240 13.783 -5.714 1.00 12.76 134 LYS B N 1
ATOM 2524 C CA . LYS B 1 138 ? -2.641 12.478 -5.643 1.00 12.36 134 LYS B CA 1
ATOM 2525 C C . LYS B 1 138 ? -3.399 11.583 -6.602 1.00 11.50 134 LYS B C 1
ATOM 2526 O O . LYS B 1 138 ? -4.597 11.704 -6.652 1.00 15.00 134 LYS B O 1
ATOM 2532 N N . THR B 1 139 ? -2.710 10.702 -7.318 1.00 13.66 135 THR B N 1
ATOM 2533 C CA . THR B 1 139 ? -3.362 9.703 -8.177 1.00 14.34 135 THR B CA 1
ATOM 2534 C C . THR B 1 139 ? -2.921 8.312 -7.781 1.00 11.93 135 THR B C 1
ATOM 2535 O O . THR B 1 139 ? -1.831 8.110 -7.236 1.00 12.23 135 THR B O 1
ATOM 2539 N N . SER B 1 140 ? -3.772 7.332 -8.042 1.00 11.65 136 SER B N 1
ATOM 2540 C CA . SER B 1 140 ? -3.530 5.964 -7.651 1.00 12.99 136 SER B CA 1
ATOM 2541 C C . SER B 1 140 ? -2.781 5.105 -8.648 1.00 14.13 136 SER B C 1
ATOM 2542 O O . SER B 1 140 ? -2.394 3.990 -8.315 1.00 15.83 136 SER B O 1
ATOM 2545 N N . THR B 1 141 ? -2.524 5.646 -9.815 1.00 13.85 137 THR B N 1
ATOM 2546 C CA . THR B 1 141 ? -1.459 5.154 -10.686 1.00 14.10 137 THR B CA 1
ATOM 2547 C C . THR B 1 141 ? -0.630 6.341 -11.158 1.00 14.90 137 THR B C 1
ATOM 2548 O O . THR B 1 141 ? -1.064 7.490 -11.083 1.00 14.52 137 THR B O 1
ATOM 2552 N N . VAL B 1 142 ? 0.574 6.088 -11.657 1.00 15.00 138 VAL B N 1
ATOM 2553 C CA . VAL B 1 142 ? 1.452 7.204 -12.045 1.00 16.59 138 VAL B CA 1
ATOM 2554 C C . VAL B 1 142 ? 0.975 7.662 -13.419 1.00 16.58 138 VAL B C 1
ATOM 2555 O O . VAL B 1 142 ? 0.231 6.935 -14.088 1.00 16.49 138 VAL B O 1
ATOM 2559 N N . HIS B 1 143 ? 1.385 8.860 -13.821 1.00 17.41 139 HIS B N 1
ATOM 2560 C CA . HIS B 1 143 ? 1.032 9.406 -15.125 1.00 18.64 139 HIS B CA 1
ATOM 2561 C C . HIS B 1 143 ? 1.486 8.423 -16.196 1.00 22.29 139 HIS B C 1
ATOM 2562 O O . HIS B 1 143 ? 2.590 7.833 -16.129 1.00 19.78 139 HIS B O 1
ATOM 2569 N N . SER B 1 144 ? 0.536 8.178 -17.099 1.00 23.63 140 SER B N 1
ATOM 2570 C CA . SER B 1 144 ? 0.686 7.311 -18.247 1.00 25.87 140 SER B CA 1
ATOM 2571 C C . SER B 1 144 ? 0.556 8.168 -19.517 1.00 20.72 140 SER B C 1
ATOM 2572 O O . SER B 1 144 ? -0.545 8.436 -19.975 1.00 22.55 140 SER B O 1
ATOM 2575 N N . PRO B 1 145 ? 1.672 8.634 -20.098 1.00 20.04 141 PRO B N 1
ATOM 2576 C CA . PRO B 1 145 ? 1.471 9.447 -21.289 1.00 20.04 141 PRO B CA 1
ATOM 2577 C C . PRO B 1 145 ? 0.694 8.739 -22.418 1.00 19.86 141 PRO B C 1
ATOM 2578 O O . PRO B 1 145 ? 0.034 9.388 -23.237 1.00 21.93 141 PRO B O 1
ATOM 2582 N N . SER B 1 146 ? 0.793 7.429 -22.507 1.00 19.39 142 SER B N 1
ATOM 2583 C CA A SER B 1 146 ? 0.098 6.706 -23.566 0.50 21.72 142 SER B CA 1
ATOM 2584 C CA B SER B 1 146 ? 0.115 6.673 -23.558 0.50 21.80 142 SER B CA 1
ATOM 2585 C C . SER B 1 146 ? -1.410 6.680 -23.366 1.00 23.47 142 SER B C 1
ATOM 2586 O O . SER B 1 146 ? -2.160 6.490 -24.343 1.00 23.87 142 SER B O 1
ATOM 2591 N N . ARG B 1 147 ? -1.854 6.845 -22.110 1.00 23.54 143 ARG B N 1
ATOM 2592 C CA . ARG B 1 147 ? -3.285 6.801 -21.793 1.00 21.95 143 ARG B CA 1
ATOM 2593 C C . ARG B 1 147 ? -3.852 8.063 -21.223 1.00 22.48 143 ARG B C 1
ATOM 2594 O O . ARG B 1 147 ? -4.977 8.042 -20.758 1.00 21.46 143 ARG B O 1
ATOM 2602 N N . ASP B 1 148 ? -3.066 9.133 -21.227 1.00 21.21 144 ASP B N 1
ATOM 2603 C CA . ASP B 1 148 ? -3.480 10.389 -20.681 1.00 20.85 144 ASP B CA 1
ATOM 2604 C C . ASP B 1 148 ? -4.369 11.010 -21.710 1.00 24.83 144 ASP B C 1
ATOM 2605 O O . ASP B 1 148 ? -3.997 11.082 -22.859 1.00 28.85 144 ASP B O 1
ATOM 2610 N N . SER B 1 149 ? -5.521 11.487 -21.265 1.00 22.23 145 SER B N 1
ATOM 2611 C CA . SER B 1 149 ? -6.600 11.865 -22.119 1.00 25.53 145 SER B CA 1
ATOM 2612 C C . SER B 1 149 ? -7.377 13.005 -21.520 1.00 23.21 145 SER B C 1
ATOM 2613 O O . SER B 1 149 ? -7.051 13.497 -20.449 1.00 27.43 145 SER B O 1
ATOM 2616 N N . GLY B 1 150 ? -8.405 13.469 -22.215 1.00 26.30 146 GLY B N 1
ATOM 2617 C CA . GLY B 1 150 ? -9.154 14.587 -21.687 1.00 25.83 146 GLY B CA 1
ATOM 2618 C C . GLY B 1 150 ? -10.379 14.993 -22.472 1.00 26.16 146 GLY B C 1
ATOM 2619 O O . GLY B 1 150 ? -10.616 14.501 -23.560 1.00 28.21 146 GLY B O 1
ATOM 2620 N N . ILE B 1 151 ? -11.113 15.944 -21.914 1.00 26.23 147 ILE B N 1
ATOM 2621 C CA . ILE B 1 151 ? -12.370 16.435 -22.490 1.00 28.07 147 ILE B CA 1
ATOM 2622 C C . ILE B 1 151 ? -12.380 17.960 -22.468 1.00 27.12 147 ILE B C 1
ATOM 2623 O O . ILE B 1 151 ? -11.969 18.574 -21.496 1.00 23.66 147 ILE B O 1
ATOM 2628 N N . HIS B 1 152 ? -12.848 18.575 -23.549 1.00 21.31 148 HIS B N 1
ATOM 2629 C CA . HIS B 1 152 ? -12.805 20.012 -23.637 1.00 19.61 148 HIS B CA 1
ATOM 2630 C C . HIS B 1 152 ? -13.666 20.635 -22.542 1.00 17.88 148 HIS B C 1
ATOM 2631 O O . HIS B 1 152 ? -14.813 20.307 -22.327 1.00 19.97 148 HIS B O 1
ATOM 2638 N N . TRP B 1 153 ? -13.095 21.647 -21.926 1.00 18.80 149 TRP B N 1
ATOM 2639 C CA . TRP B 1 153 ? -13.638 22.234 -20.732 1.00 18.47 149 TRP B CA 1
ATOM 2640 C C . TRP B 1 153 ? -15.001 22.849 -20.978 1.00 21.33 149 TRP B C 1
ATOM 2641 O O . TRP B 1 153 ? -15.851 22.901 -20.091 1.00 15.70 149 TRP B O 1
ATOM 2652 N N . ASN B 1 154 ? -15.232 23.310 -22.204 1.00 21.22 150 ASN B N 1
ATOM 2653 C CA . ASN B 1 154 ? -16.503 23.984 -22.460 1.00 22.44 150 ASN B CA 1
ATOM 2654 C C . ASN B 1 154 ? -17.457 23.127 -23.267 1.00 25.04 150 ASN B C 1
ATOM 2655 O O . ASN B 1 154 ? -18.313 23.646 -23.977 1.00 25.21 150 ASN B O 1
ATOM 2660 N N . SER B 1 155 ? -17.325 21.820 -23.180 1.00 23.29 151 SER B N 1
ATOM 2661 C CA . SER B 1 155 ? -18.049 20.954 -24.090 1.00 24.24 151 SER B CA 1
ATOM 2662 C C . SER B 1 155 ? -18.988 19.972 -23.414 1.00 23.51 151 SER B C 1
ATOM 2663 O O . SER B 1 155 ? -19.433 19.009 -24.050 1.00 26.50 151 SER B O 1
ATOM 2666 N N . PHE B 1 156 ? -19.251 20.135 -22.124 1.00 21.86 152 PHE B N 1
ATOM 2667 C CA . PHE B 1 156 ? -20.066 19.131 -21.440 1.00 23.19 152 PHE B CA 1
ATOM 2668 C C . PHE B 1 156 ? -21.220 19.715 -20.641 1.00 23.18 152 PHE B C 1
ATOM 2669 O O . PHE B 1 156 ? -21.740 19.075 -19.750 1.00 28.37 152 PHE B O 1
ATOM 2677 N N . GLY B 1 157 ? -21.617 20.932 -20.961 1.00 26.94 153 GLY B N 1
ATOM 2678 C CA . GLY B 1 157 ? -22.815 21.501 -20.390 1.00 30.04 153 GLY B CA 1
ATOM 2679 C C . GLY B 1 157 ? -22.627 22.379 -19.178 1.00 28.97 153 GLY B C 1
ATOM 2680 O O . GLY B 1 157 ? -23.594 22.976 -18.752 1.00 25.50 153 GLY B O 1
ATOM 2681 N N . PHE B 1 158 ? -21.406 22.482 -18.640 1.00 28.93 154 PHE B N 1
ATOM 2682 C CA . PHE B 1 158 ? -21.142 23.319 -17.459 1.00 30.61 154 PHE B CA 1
ATOM 2683 C C . PHE B 1 158 ? -21.008 24.783 -17.821 1.00 30.12 154 PHE B C 1
ATOM 2684 O O . PHE B 1 158 ? -20.388 25.092 -18.828 1.00 36.13 154 PHE B O 1
ATOM 2692 N N . LYS B 1 159 ? -21.561 25.676 -17.000 1.00 32.06 155 LYS B N 1
ATOM 2693 C CA . LYS B 1 159 ? -21.421 27.116 -17.213 1.00 35.28 155 LYS B CA 1
ATOM 2694 C C . LYS B 1 159 ? -20.278 27.675 -16.383 1.00 32.81 155 LYS B C 1
ATOM 2695 O O . LYS B 1 159 ? -20.463 28.017 -15.228 1.00 32.72 155 LYS B O 1
ATOM 2701 N N . TRP B 1 160 ? -19.085 27.783 -16.953 1.00 31.83 156 TRP B N 1
ATOM 2702 C CA . TRP B 1 160 ? -17.954 28.222 -16.144 1.00 30.34 156 TRP B CA 1
ATOM 2703 C C . TRP B 1 160 ? -18.039 29.721 -15.920 1.00 30.17 156 TRP B C 1
ATOM 2704 O O . TRP B 1 160 ? -18.012 30.478 -16.885 1.00 31.90 156 TRP B O 1
ATOM 2715 N N . PRO B 1 161 ? -18.053 30.165 -14.650 1.00 34.60 157 PRO B N 1
ATOM 2716 C CA . PRO B 1 161 ? -18.182 31.586 -14.330 1.00 33.72 157 PRO B CA 1
ATOM 2717 C C . PRO B 1 161 ? -16.906 32.368 -14.565 1.00 33.96 157 PRO B C 1
ATOM 2718 O O . PRO B 1 161 ? -16.309 32.837 -13.608 1.00 37.91 157 PRO B O 1
ATOM 2722 N N . VAL B 1 162 ? -16.483 32.480 -15.818 1.00 37.11 158 VAL B N 1
ATOM 2723 C CA . VAL B 1 162 ? -15.344 33.304 -16.198 1.00 38.65 158 VAL B CA 1
ATOM 2724 C C . VAL B 1 162 ? -15.524 33.709 -17.655 1.00 45.04 158 VAL B C 1
ATOM 2725 O O . VAL B 1 162 ? -16.143 32.990 -18.440 1.00 38.82 158 VAL B O 1
ATOM 2729 N N . GLU B 1 163 ? -14.959 34.855 -18.015 1.00 44.51 159 GLU B N 1
ATOM 2730 C CA . GLU B 1 163 ? -14.771 35.213 -19.415 1.00 50.95 159 GLU B CA 1
ATOM 2731 C C . GLU B 1 163 ? -13.277 35.167 -19.733 1.00 53.25 159 GLU B C 1
ATOM 2732 O O . GLU B 1 163 ? -12.440 35.593 -18.927 1.00 61.87 159 GLU B O 1
ATOM 2738 N N . ASN B 1 164 ? -12.936 34.613 -20.891 1.00 48.70 160 ASN B N 1
ATOM 2739 C CA . ASN B 1 164 ? -11.557 34.647 -21.384 1.00 44.46 160 ASN B CA 1
ATOM 2740 C C . ASN B 1 164 ? -10.549 33.962 -20.472 1.00 42.22 160 ASN B C 1
ATOM 2741 O O . ASN B 1 164 ? -9.476 34.493 -20.237 1.00 41.46 160 ASN B O 1
ATOM 2746 N N . PRO B 1 165 ? -10.870 32.747 -20.018 1.00 34.66 161 PRO B N 1
ATOM 2747 C CA . PRO B 1 165 ? -10.019 32.018 -19.086 1.00 34.06 161 PRO B CA 1
ATOM 2748 C C . PRO B 1 165 ? -8.671 31.798 -19.731 1.00 32.23 161 PRO B C 1
ATOM 2749 O O . PRO B 1 165 ? -8.582 31.842 -20.958 1.00 28.73 161 PRO B O 1
ATOM 2753 N N . ILE B 1 166 ? -7.643 31.523 -18.936 1.00 27.21 162 ILE B N 1
ATOM 2754 C CA . ILE B 1 166 ? -6.337 31.297 -19.490 1.00 29.59 162 ILE B CA 1
ATOM 2755 C C . ILE B 1 166 ? -6.134 29.798 -19.588 1.00 30.65 162 ILE B C 1
ATOM 2756 O O . ILE B 1 166 ? -6.158 29.136 -18.574 1.00 30.72 162 ILE B O 1
ATOM 2761 N N . ILE B 1 167 ? -5.882 29.256 -20.774 1.00 34.67 163 ILE B N 1
ATOM 2762 C CA . ILE B 1 167 ? -5.902 27.799 -20.945 1.00 33.24 163 ILE B CA 1
ATOM 2763 C C . ILE B 1 167 ? -4.793 27.337 -21.875 1.00 36.14 163 ILE B C 1
ATOM 2764 O O . ILE B 1 167 ? -4.443 28.015 -22.851 1.00 34.83 163 ILE B O 1
ATOM 2769 N N . SER B 1 168 ? -4.216 26.185 -21.552 1.00 35.03 164 SER B N 1
ATOM 2770 C CA . SER B 1 168 ? -3.117 25.651 -22.341 1.00 33.86 164 SER B CA 1
ATOM 2771 C C . SER B 1 168 ? -3.598 25.246 -23.735 1.00 37.92 164 SER B C 1
ATOM 2772 O O . SER B 1 168 ? -4.741 24.804 -23.932 1.00 36.70 164 SER B O 1
ATOM 2775 N N . ASP B 1 169 ? -2.712 25.398 -24.712 1.00 35.19 165 ASP B N 1
ATOM 2776 C CA . ASP B 1 169 ? -2.948 24.811 -26.021 1.00 35.48 165 ASP B CA 1
ATOM 2777 C C . ASP B 1 169 ? -3.382 23.342 -25.939 1.00 32.97 165 ASP B C 1
ATOM 2778 O O . ASP B 1 169 ? -4.315 22.936 -26.621 1.00 35.62 165 ASP B O 1
ATOM 2783 N N . LYS B 1 170 ? -2.701 22.519 -25.143 1.00 34.71 166 LYS B N 1
ATOM 2784 C CA . LYS B 1 170 ? -3.116 21.126 -25.076 1.00 36.93 166 LYS B CA 1
ATOM 2785 C C . LYS B 1 170 ? -4.586 21.090 -24.672 1.00 32.48 166 LYS B C 1
ATOM 2786 O O . LYS B 1 170 ? -5.396 20.396 -25.302 1.00 37.55 166 LYS B O 1
ATOM 2792 N N . ASP B 1 171 ? -4.926 21.854 -23.637 1.00 27.44 167 ASP B N 1
ATOM 2793 C CA . ASP B 1 171 ? -6.287 21.839 -23.110 1.00 28.43 167 ASP B CA 1
ATOM 2794 C C . ASP B 1 171 ? -7.333 22.406 -24.069 1.00 28.79 167 ASP B C 1
ATOM 2795 O O . ASP B 1 171 ? -8.409 21.816 -24.210 1.00 26.26 167 ASP B O 1
ATOM 2800 N N . ARG B 1 172 ? -6.996 23.492 -24.763 1.00 30.37 168 ARG B N 1
ATOM 2801 C CA . ARG B 1 172 ? -7.855 24.021 -25.839 1.00 28.75 168 ARG B CA 1
ATOM 2802 C C . ARG B 1 172 ? -8.107 23.061 -26.992 1.00 26.72 168 ARG B C 1
ATOM 2803 O O . ARG B 1 172 ? -9.150 23.129 -27.635 1.00 28.52 168 ARG B O 1
ATOM 2811 N N . ASN B 1 173 ? -7.172 22.150 -27.254 1.00 30.07 169 ASN B N 1
ATOM 2812 C CA . ASN B 1 173 ? -7.345 21.173 -28.324 1.00 32.10 169 ASN B CA 1
ATOM 2813 C C . ASN B 1 173 ? -7.883 19.809 -27.941 1.00 28.67 169 ASN B C 1
ATOM 2814 O O . ASN B 1 173 ? -7.913 18.909 -28.777 1.00 32.07 169 ASN B O 1
ATOM 2819 N N . LEU B 1 174 ? -8.364 19.663 -26.709 1.00 28.78 170 LEU B N 1
ATOM 2820 C CA . LEU B 1 174 ? -9.021 18.423 -26.289 1.00 27.31 170 LEU B CA 1
ATOM 2821 C C . LEU B 1 174 ? -10.338 18.188 -27.027 1.00 30.50 170 LEU B C 1
ATOM 2822 O O . LEU B 1 174 ? -11.032 19.138 -27.404 1.00 27.78 170 LEU B O 1
ATOM 2827 N N . ASP B 1 175 ? -10.661 16.914 -27.225 1.00 24.13 171 ASP B N 1
ATOM 2828 C CA . ASP B 1 175 ? -11.926 16.513 -27.822 1.00 30.88 171 ASP B CA 1
ATOM 2829 C C . ASP B 1 175 ? -13.106 17.031 -27.025 1.00 30.63 171 ASP B C 1
ATOM 2830 O O . ASP B 1 175 ? -13.078 16.975 -25.797 1.00 27.86 171 ASP B O 1
ATOM 2835 N N . CYS B 1 176 ? -14.153 17.479 -27.717 1.00 25.12 172 CYS B N 1
ATOM 2836 C CA . CYS B 1 176 ? -15.430 17.732 -27.069 1.00 27.09 172 CYS B CA 1
ATOM 2837 C C . CYS B 1 176 ? -16.063 16.439 -26.601 1.00 24.94 172 CYS B C 1
ATOM 2838 O O . CYS B 1 176 ? -15.912 15.395 -27.253 1.00 27.20 172 CYS B O 1
ATOM 2841 N N . PHE B 1 177 ? -16.782 16.522 -25.483 1.00 26.01 173 PHE B N 1
ATOM 2842 C CA . PHE B 1 177 ? -17.530 15.393 -24.921 1.00 29.23 173 PHE B CA 1
ATOM 2843 C C . PHE B 1 177 ? -18.728 15.069 -25.800 1.00 31.69 173 PHE B C 1
ATOM 2844 O O . PHE B 1 177 ? -18.924 13.929 -26.213 1.00 33.80 173 PHE B O 1
ATOM 2852 N N . HIS C 1 2 ? -32.798 42.890 -63.625 1.00 44.89 -2 HIS C N 1
ATOM 2853 C CA . HIS C 1 2 ? -31.929 41.836 -63.030 1.00 44.13 -2 HIS C CA 1
ATOM 2854 C C . HIS C 1 2 ? -32.161 40.548 -63.828 1.00 43.72 -2 HIS C C 1
ATOM 2855 O O . HIS C 1 2 ? -33.306 40.190 -64.098 1.00 40.27 -2 HIS C O 1
ATOM 2857 N N . MET C 1 3 ? -31.083 39.876 -64.228 1.00 42.83 -1 MET C N 1
ATOM 2858 C CA . MET C 1 3 ? -31.180 38.657 -65.038 1.00 41.58 -1 MET C CA 1
ATOM 2859 C C . MET C 1 3 ? -31.403 37.393 -64.202 1.00 43.76 -1 MET C C 1
ATOM 2860 O O . MET C 1 3 ? -30.621 37.102 -63.292 1.00 36.26 -1 MET C O 1
ATOM 2865 N N . ALA C 1 4 ? -32.446 36.625 -64.532 1.00 42.65 0 ALA C N 1
ATOM 2866 C CA . ALA C 1 4 ? -32.822 35.439 -63.732 1.00 39.40 0 ALA C CA 1
ATOM 2867 C C . ALA C 1 4 ? -31.924 34.224 -63.987 1.00 35.22 0 ALA C C 1
ATOM 2868 O O . ALA C 1 4 ? -32.043 33.177 -63.326 1.00 26.43 0 ALA C O 1
ATOM 2870 N N . SER C 1 5 ? -31.037 34.376 -64.964 1.00 33.45 1 SER C N 1
ATOM 2871 C CA . SER C 1 5 ? -29.993 33.407 -65.271 1.00 29.94 1 SER C CA 1
ATOM 2872 C C . SER C 1 5 ? -28.793 33.352 -64.277 1.00 31.09 1 SER C C 1
ATOM 2873 O O . SER C 1 5 ? -28.091 32.351 -64.193 1.00 31.00 1 SER C O 1
ATOM 2876 N N . ILE C 1 6 ? -28.560 34.392 -63.486 1.00 29.07 2 ILE C N 1
ATOM 2877 C CA . ILE C 1 6 ? -27.427 34.354 -62.571 1.00 26.92 2 ILE C CA 1
ATOM 2878 C C . ILE C 1 6 ? -27.840 34.442 -61.097 1.00 21.05 2 ILE C C 1
ATOM 2879 O O . ILE C 1 6 ? -28.982 34.750 -60.761 1.00 19.87 2 ILE C O 1
ATOM 2884 N N . ILE C 1 7 ? -26.863 34.250 -60.220 1.00 20.89 3 ILE C N 1
ATOM 2885 C CA . ILE C 1 7 ? -27.079 34.444 -58.793 1.00 18.93 3 ILE C CA 1
ATOM 2886 C C . ILE C 1 7 ? -27.313 35.920 -58.547 1.00 17.42 3 ILE C C 1
ATOM 2887 O O . ILE C 1 7 ? -26.562 36.753 -59.023 1.00 20.32 3 ILE C O 1
ATOM 2892 N N . ASN C 1 8 ? -28.348 36.219 -57.788 1.00 18.09 4 ASN C N 1
ATOM 2893 C CA . ASN C 1 8 ? -28.671 37.592 -57.417 1.00 19.85 4 ASN C CA 1
ATOM 2894 C C . ASN C 1 8 ? -28.571 37.757 -55.908 1.00 16.31 4 ASN C C 1
ATOM 2895 O O . ASN C 1 8 ? -29.056 36.922 -55.125 1.00 17.39 4 ASN C O 1
ATOM 2900 N N . ILE C 1 9 ? -27.926 38.844 -55.506 1.00 15.83 5 ILE C N 1
ATOM 2901 C CA . ILE C 1 9 ? -27.704 39.085 -54.099 1.00 14.63 5 ILE C CA 1
ATOM 2902 C C . ILE C 1 9 ? -28.245 40.439 -53.632 1.00 21.33 5 ILE C C 1
ATOM 2903 O O . ILE C 1 9 ? -27.971 41.457 -54.265 1.00 22.57 5 ILE C O 1
ATOM 2908 N N . THR C 1 10 ? -28.979 40.405 -52.519 1.00 20.28 6 THR C N 1
ATOM 2909 C CA . THR C 1 10 ? -29.714 41.542 -51.949 1.00 22.53 6 THR C CA 1
ATOM 2910 C C . THR C 1 10 ? -29.114 41.685 -50.549 1.00 20.00 6 THR C C 1
ATOM 2911 O O . THR C 1 10 ? -29.269 40.788 -49.723 1.00 21.06 6 THR C O 1
ATOM 2915 N N . GLU C 1 11 ? -28.401 42.771 -50.279 1.00 20.27 7 GLU C N 1
ATOM 2916 C CA . GLU C 1 11 ? -28.075 43.114 -48.907 1.00 19.83 7 GLU C CA 1
ATOM 2917 C C . GLU C 1 11 ? -29.292 43.506 -48.071 1.00 22.33 7 GLU C C 1
ATOM 2918 O O . GLU C 1 11 ? -30.250 44.161 -48.530 1.00 18.53 7 GLU C O 1
ATOM 2924 N N . LEU C 1 12 ? -29.281 43.081 -46.820 1.00 16.43 8 LEU C N 1
ATOM 2925 C CA . LEU C 1 12 ? -30.475 43.208 -46.049 1.00 17.67 8 LEU C CA 1
ATOM 2926 C C . LEU C 1 12 ? -30.409 44.372 -45.099 1.00 19.30 8 LEU C C 1
ATOM 2927 O O . LEU C 1 12 ? -29.337 44.913 -44.847 1.00 17.44 8 LEU C O 1
ATOM 2932 N N . ASN C 1 13 ? -31.551 44.672 -44.491 1.00 23.57 9 ASN C N 1
ATOM 2933 C CA . ASN C 1 13 ? -31.575 45.732 -43.473 1.00 28.81 9 ASN C CA 1
ATOM 2934 C C . ASN C 1 13 ? -30.621 45.560 -42.309 1.00 25.40 9 ASN C C 1
ATOM 2935 O O . ASN C 1 13 ? -30.109 46.531 -41.792 1.00 22.14 9 ASN C O 1
ATOM 2940 N N . ILE C 1 14 ? -30.384 44.311 -41.909 1.00 23.35 10 ILE C N 1
ATOM 2941 C CA . ILE C 1 14 ? -29.281 43.994 -41.026 1.00 20.68 10 ILE C CA 1
ATOM 2942 C C . ILE C 1 14 ? -28.011 43.927 -41.880 1.00 23.58 10 ILE C C 1
ATOM 2943 O O . ILE C 1 14 ? -27.834 43.015 -42.697 1.00 20.97 10 ILE C O 1
ATOM 2948 N N . SER C 1 15 ? -27.152 44.931 -41.714 1.00 23.81 11 SER C N 1
ATOM 2949 C CA . SER C 1 15 ? -25.973 45.074 -42.535 1.00 25.58 11 SER C CA 1
ATOM 2950 C C . SER C 1 15 ? -25.116 43.827 -42.406 1.00 22.72 11 SER C C 1
ATOM 2951 O O . SER C 1 15 ? -25.118 43.174 -41.388 1.00 20.45 11 SER C O 1
ATOM 2954 N N . GLY C 1 16 ? -24.404 43.493 -43.472 1.00 20.10 12 GLY C N 1
ATOM 2955 C CA . GLY C 1 16 ? -23.574 42.316 -43.436 1.00 20.88 12 GLY C CA 1
ATOM 2956 C C . GLY C 1 16 ? -24.330 41.012 -43.635 1.00 15.57 12 GLY C C 1
ATOM 2957 O O . GLY C 1 16 ? -23.670 39.987 -43.807 1.00 15.30 12 GLY C O 1
ATOM 2958 N N . CYS C 1 17 ? -25.655 41.058 -43.762 1.00 14.98 13 CYS C N 1
ATOM 2959 C CA . CYS C 1 17 ? -26.459 39.868 -44.097 1.00 14.56 13 CYS C CA 1
ATOM 2960 C C . CYS C 1 17 ? -27.133 40.049 -45.427 1.00 14.69 13 CYS C C 1
ATOM 2961 O O . CYS C 1 17 ? -27.471 41.164 -45.809 1.00 12.37 13 CYS C O 1
ATOM 2964 N N . TYR C 1 18 ? -27.321 38.937 -46.133 1.00 12.84 14 TYR C N 1
ATOM 2965 C CA . TYR C 1 18 ? -27.685 38.958 -47.529 1.00 13.87 14 TYR C CA 1
ATOM 2966 C C . TYR C 1 18 ? -28.625 37.814 -47.819 1.00 14.87 14 TYR C C 1
ATOM 2967 O O . TYR C 1 18 ? -28.427 36.726 -47.308 1.00 12.05 14 TYR C O 1
ATOM 2976 N N . LEU C 1 19 ? -29.701 38.099 -48.560 1.00 16.57 15 LEU C N 1
ATOM 2977 C CA . LEU C 1 19 ? -30.464 37.132 -49.320 1.00 17.44 15 LEU C CA 1
ATOM 2978 C C . LEU C 1 19 ? -29.804 36.855 -50.678 1.00 16.32 15 LEU C C 1
ATOM 2979 O O . LEU C 1 19 ? -29.508 37.753 -51.515 1.00 15.86 15 LEU C O 1
ATOM 2984 N N . ILE C 1 20 ? -29.571 35.573 -50.913 1.00 13.25 16 ILE C N 1
ATOM 2985 C CA . ILE C 1 20 ? -29.006 35.132 -52.149 1.00 12.64 16 ILE C CA 1
ATOM 2986 C C . ILE C 1 20 ? -30.067 34.278 -52.847 1.00 10.95 16 ILE C C 1
ATOM 2987 O O . ILE C 1 20 ? -30.702 33.406 -52.236 1.00 12.23 16 ILE C O 1
ATOM 2992 N N . GLU C 1 21 ? -30.337 34.655 -54.078 1.00 13.29 17 GLU C N 1
ATOM 2993 C CA . GLU C 1 21 ? -31.376 34.022 -54.905 1.00 15.06 17 GLU C CA 1
ATOM 2994 C C . GLU C 1 21 ? -30.719 33.358 -56.105 1.00 13.16 17 GLU C C 1
ATOM 2995 O O . GLU C 1 21 ? -30.119 33.974 -56.970 1.00 14.11 17 GLU C O 1
ATOM 3001 N N . SER C 1 22 ? -30.752 32.055 -56.079 1.00 15.10 18 SER C N 1
ATOM 3002 C CA . SER C 1 22 ? -29.989 31.236 -57.010 1.00 14.75 18 SER C CA 1
ATOM 3003 C C . SER C 1 22 ? -30.862 30.952 -58.209 1.00 15.25 18 SER C C 1
ATOM 3004 O O . SER C 1 22 ? -32.083 30.760 -58.054 1.00 13.92 18 SER C O 1
ATOM 3007 N N . PRO C 1 23 ? -30.235 30.910 -59.395 1.00 17.40 19 PRO C N 1
ATOM 3008 C CA . PRO C 1 23 ? -30.987 30.613 -60.628 1.00 18.72 19 PRO C CA 1
ATOM 3009 C C . PRO C 1 23 ? -31.217 29.114 -60.748 1.00 18.61 19 PRO C C 1
ATOM 3010 O O . PRO C 1 23 ? -30.656 28.371 -59.935 1.00 20.70 19 PRO C O 1
ATOM 3014 N N . ILE C 1 24 ? -32.039 28.676 -61.707 1.00 16.87 20 ILE C N 1
ATOM 3015 C CA . ILE C 1 24 ? -32.200 27.260 -61.970 1.00 15.70 20 ILE C CA 1
ATOM 3016 C C . ILE C 1 24 ? -32.204 26.965 -63.479 1.00 17.48 20 ILE C C 1
ATOM 3017 O O . ILE C 1 24 ? -32.593 27.800 -64.305 1.00 13.67 20 ILE C O 1
ATOM 3022 N N . PHE C 1 25 ? -31.668 25.817 -63.862 1.00 16.89 21 PHE C N 1
ATOM 3023 C CA . PHE C 1 25 ? -31.755 25.356 -65.239 1.00 19.75 21 PHE C CA 1
ATOM 3024 C C . PHE C 1 25 ? -32.424 23.995 -65.106 1.00 20.64 21 PHE C C 1
ATOM 3025 O O . PHE C 1 25 ? -32.013 23.179 -64.299 1.00 18.29 21 PHE C O 1
ATOM 3033 N N . SER C 1 26 ? -33.413 23.737 -65.948 1.00 19.17 22 SER C N 1
ATOM 3034 C CA . SER C 1 26 ? -34.255 22.561 -65.827 1.00 19.43 22 SER C CA 1
ATOM 3035 C C . SER C 1 26 ? -34.357 21.897 -67.196 1.00 22.27 22 SER C C 1
ATOM 3036 O O . SER C 1 26 ? -34.364 22.580 -68.217 1.00 18.73 22 SER C O 1
ATOM 3039 N N . ASP C 1 27 ? -34.309 20.571 -67.208 1.00 21.72 23 ASP C N 1
ATOM 3040 C CA . ASP C 1 27 ? -34.532 19.793 -68.418 1.00 22.09 23 ASP C CA 1
ATOM 3041 C C . ASP C 1 27 ? -35.055 18.406 -68.042 1.00 17.63 23 ASP C C 1
ATOM 3042 O O . ASP C 1 27 ? -35.449 18.142 -66.906 1.00 19.93 23 ASP C O 1
ATOM 3047 N N . GLU C 1 28 ? -34.960 17.467 -68.974 1.00 21.34 24 GLU C N 1
ATOM 3048 C CA A GLU C 1 28 ? -35.566 16.149 -68.765 0.50 21.35 24 GLU C CA 1
ATOM 3049 C CA B GLU C 1 28 ? -35.531 16.144 -68.799 0.50 20.53 24 GLU C CA 1
ATOM 3050 C C . GLU C 1 28 ? -34.791 15.354 -67.706 1.00 22.11 24 GLU C C 1
ATOM 3051 O O . GLU C 1 28 ? -35.314 14.378 -67.154 1.00 19.77 24 GLU C O 1
ATOM 3062 N N . ARG C 1 29 ? -33.577 15.791 -67.362 1.00 16.45 25 ARG C N 1
ATOM 3063 C CA . ARG C 1 29 ? -32.812 15.064 -66.363 1.00 16.01 25 ARG C CA 1
ATOM 3064 C C . ARG C 1 29 ? -33.086 15.485 -64.930 1.00 17.43 25 ARG C C 1
ATOM 3065 O O . ARG C 1 29 ? -32.867 14.693 -64.022 1.00 14.30 25 ARG C O 1
ATOM 3073 N N . GLY C 1 30 ? -33.584 16.713 -64.770 1.00 15.53 26 GLY C N 1
ATOM 3074 C CA . GLY C 1 30 ? -33.944 17.289 -63.479 1.00 16.84 26 GLY C CA 1
ATOM 3075 C C . GLY C 1 30 ? -33.513 18.739 -63.493 1.00 16.90 26 GLY C C 1
ATOM 3076 O O . GLY C 1 30 ? -33.767 19.450 -64.446 1.00 16.75 26 GLY C O 1
ATOM 3077 N N . GLU C 1 31 ? -32.684 19.132 -62.526 1.00 17.27 27 GLU C N 1
ATOM 3078 C CA . GLU C 1 31 ? -32.396 20.538 -62.298 1.00 17.60 27 GLU C CA 1
ATOM 3079 C C . GLU C 1 31 ? -30.924 20.730 -61.928 1.00 15.25 27 GLU C C 1
ATOM 3080 O O . GLU C 1 31 ? -30.317 19.836 -61.367 1.00 11.52 27 GLU C O 1
ATOM 3086 N N . PHE C 1 32 ? -30.419 21.928 -62.197 1.00 16.55 28 PHE C N 1
ATOM 3087 C CA . PHE C 1 32 ? -29.105 22.407 -61.763 1.00 16.89 28 PHE C CA 1
ATOM 3088 C C . PHE C 1 32 ? -29.330 23.763 -61.082 1.00 15.02 28 PHE C C 1
ATOM 3089 O O . PHE C 1 32 ? -30.013 24.622 -61.668 1.00 13.08 28 PHE C O 1
ATOM 3097 N N . VAL C 1 33 ? -28.764 23.988 -59.886 1.00 10.76 29 VAL C N 1
ATOM 3098 C CA . VAL C 1 33 ? -28.928 25.266 -59.171 1.00 12.82 29 VAL C CA 1
ATOM 3099 C C . VAL C 1 33 ? -27.553 25.782 -58.724 1.00 11.49 29 VAL C C 1
ATOM 3100 O O . VAL C 1 33 ? -26.829 25.092 -58.010 1.00 14.38 29 VAL C O 1
ATOM 3104 N N . LYS C 1 34 ? -27.222 26.988 -59.134 1.00 10.59 30 LYS C N 1
ATOM 3105 C CA . LYS C 1 34 ? -25.961 27.625 -58.780 1.00 11.57 30 LYS C CA 1
ATOM 3106 C C . LYS C 1 34 ? -26.100 28.387 -57.475 1.00 13.79 30 LYS C C 1
ATOM 3107 O O . LYS C 1 34 ? -26.960 29.268 -57.330 1.00 15.41 30 LYS C O 1
ATOM 3113 N N . THR C 1 35 ? -25.244 28.044 -56.520 1.00 12.83 31 THR C N 1
ATOM 3114 C CA . THR C 1 35 ? -25.312 28.577 -55.171 1.00 10.43 31 THR C CA 1
ATOM 3115 C C . THR C 1 35 ? -24.274 29.562 -54.752 1.00 12.22 31 THR C C 1
ATOM 3116 O O . THR C 1 35 ? -24.499 30.353 -53.822 1.00 10.70 31 THR C O 1
ATOM 3120 N N . HIS C 1 36 ? -23.129 29.506 -55.414 1.00 11.02 32 HIS C N 1
ATOM 3121 C CA . HIS C 1 36 ? -22.042 30.401 -55.116 1.00 10.62 32 HIS C CA 1
ATOM 3122 C C . HIS C 1 36 ? -21.228 30.641 -56.366 1.00 10.37 32 HIS C C 1
ATOM 3123 O O . HIS C 1 36 ? -20.964 29.736 -57.152 1.00 9.25 32 HIS C O 1
ATOM 3130 N N . HIS C 1 37 ? -20.780 31.868 -56.527 1.00 10.12 33 HIS C N 1
ATOM 3131 C CA . HIS C 1 37 ? -19.811 32.201 -57.550 1.00 10.65 33 HIS C CA 1
ATOM 3132 C C . HIS C 1 37 ? -18.933 33.295 -56.956 1.00 11.28 33 HIS C C 1
ATOM 3133 O O . HIS C 1 37 ? -19.414 34.349 -56.570 1.00 11.38 33 HIS C O 1
ATOM 3140 N N . GLN C 1 38 ? -17.625 33.079 -56.913 1.00 10.45 34 GLN C N 1
ATOM 3141 C CA . GLN C 1 38 ? -16.829 34.025 -56.138 1.00 11.56 34 GLN C CA 1
ATOM 3142 C C . GLN C 1 38 ? -16.801 35.441 -56.724 1.00 13.15 34 GLN C C 1
ATOM 3143 O O . GLN C 1 38 ? -16.576 36.391 -55.962 1.00 11.87 34 GLN C O 1
ATOM 3149 N N . GLU C 1 39 ? -16.885 35.567 -58.047 1.00 13.57 35 GLU C N 1
ATOM 3150 C CA . GLU C 1 39 ? -16.778 36.891 -58.664 1.00 14.44 35 GLU C CA 1
ATOM 3151 C C . GLU C 1 39 ? -18.021 37.724 -58.323 1.00 15.93 35 GLU C C 1
ATOM 3152 O O . GLU C 1 39 ? -17.886 38.906 -57.965 1.00 16.43 35 GLU C O 1
ATOM 3158 N N . ILE C 1 40 ? -19.193 37.095 -58.385 1.00 14.16 36 ILE C N 1
ATOM 3159 C CA . ILE C 1 40 ? -20.470 37.687 -58.005 1.00 14.47 36 ILE C CA 1
ATOM 3160 C C . ILE C 1 40 ? -20.443 38.143 -56.547 1.00 13.37 36 ILE C C 1
ATOM 3161 O O . ILE C 1 40 ? -20.742 39.298 -56.223 1.00 11.83 36 ILE C O 1
ATOM 3166 N N . PHE C 1 41 ? -20.018 37.262 -55.646 1.00 12.33 37 PHE C N 1
ATOM 3167 C CA . PHE C 1 41 ? -19.942 37.544 -54.206 1.00 12.65 37 PHE C CA 1
ATOM 3168 C C . PHE C 1 41 ? -18.984 38.714 -53.924 1.00 11.44 37 PHE C C 1
ATOM 3169 O O . PHE C 1 41 ? -19.177 39.558 -53.049 1.00 12.71 37 PHE C O 1
ATOM 3177 N N . LYS C 1 42 ? -17.900 38.733 -54.672 1.00 12.41 38 LYS C N 1
ATOM 3178 C CA . LYS C 1 42 ? -16.818 39.690 -54.390 1.00 14.43 38 LYS C CA 1
ATOM 3179 C C . LYS C 1 42 ? -17.308 41.129 -54.607 1.00 13.76 38 LYS C C 1
ATOM 3180 O O . LYS C 1 42 ? -16.791 42.055 -53.975 1.00 13.83 38 LYS C O 1
ATOM 3186 N N . ASN C 1 43 ? -18.279 41.325 -55.473 1.00 13.94 39 ASN C N 1
ATOM 3187 C CA . ASN C 1 43 ? -18.780 42.721 -55.703 1.00 13.08 39 ASN C CA 1
ATOM 3188 C C . ASN C 1 43 ? -19.355 43.319 -54.409 1.00 13.60 39 ASN C C 1
ATOM 3189 O O . ASN C 1 43 ? -19.309 44.546 -54.201 1.00 12.22 39 ASN C O 1
ATOM 3194 N N . PHE C 1 44 ? -19.890 42.446 -53.562 1.00 11.64 40 PHE C N 1
ATOM 3195 C CA . PHE C 1 44 ? -20.511 42.798 -52.279 1.00 12.96 40 PHE C CA 1
ATOM 3196 C C . PHE C 1 44 ? -19.528 42.790 -51.110 1.00 13.63 40 PHE C C 1
ATOM 3197 O O . PHE C 1 44 ? -19.896 43.013 -49.939 1.00 14.33 40 PHE C O 1
ATOM 3205 N N . GLY C 1 45 ? -18.279 42.515 -51.466 1.00 11.80 41 GLY C N 1
ATOM 3206 C CA . GLY C 1 45 ? -17.197 42.452 -50.564 1.00 12.97 41 GLY C CA 1
ATOM 3207 C C . GLY C 1 45 ? -17.187 41.130 -49.836 1.00 13.47 41 GLY C C 1
ATOM 3208 O O . GLY C 1 45 ? -16.567 41.060 -48.804 1.00 13.84 41 GLY C O 1
ATOM 3209 N N . LEU C 1 46 ? -17.859 40.113 -50.383 1.00 12.48 42 LEU C N 1
ATOM 3210 C CA . LEU C 1 46 ? -17.997 38.799 -49.695 1.00 12.14 42 LEU C CA 1
ATOM 3211 C C . LEU C 1 46 ? -17.159 37.700 -50.309 1.00 14.96 42 LEU C C 1
ATOM 3212 O O . LEU C 1 46 ? -16.807 37.764 -51.506 1.00 11.74 42 LEU C O 1
ATOM 3217 N N . GLU C 1 47 ? -16.784 36.733 -49.452 1.00 12.84 43 GLU C N 1
ATOM 3218 C CA . GLU C 1 47 ? -16.051 35.557 -49.882 1.00 15.01 43 GLU C CA 1
ATOM 3219 C C . GLU C 1 47 ? -16.878 34.407 -49.311 1.00 12.57 43 GLU C C 1
ATOM 3220 O O . GLU C 1 47 ? -17.514 34.557 -48.262 1.00 9.44 43 GLU C O 1
ATOM 3226 N N . ILE C 1 48 ? -16.950 33.272 -50.005 1.00 10.15 44 ILE C N 1
ATOM 3227 C CA . ILE C 1 48 ? -17.741 32.186 -49.424 1.00 11.00 44 ILE C CA 1
ATOM 3228 C C . ILE C 1 48 ? -17.054 31.721 -48.137 1.00 11.34 44 ILE C C 1
ATOM 3229 O O . ILE C 1 48 ? -15.807 31.635 -48.079 1.00 10.25 44 ILE C O 1
ATOM 3234 N N . PRO C 1 49 ? -17.840 31.425 -47.084 1.00 10.98 45 PRO C N 1
ATOM 3235 C CA . PRO C 1 49 ? -17.224 30.814 -45.892 1.00 10.45 45 PRO C CA 1
ATOM 3236 C C . PRO C 1 49 ? -16.674 29.456 -46.291 1.00 10.43 45 PRO C C 1
ATOM 3237 O O . PRO C 1 49 ? -17.401 28.667 -46.935 1.00 9.98 45 PRO C O 1
ATOM 3241 N N . SER C 1 50 ? -15.417 29.208 -45.952 1.00 10.53 46 SER C N 1
ATOM 3242 C CA . SER C 1 50 ? -14.778 27.999 -46.428 1.00 10.68 46 SER C CA 1
ATOM 3243 C C . SER C 1 50 ? -13.859 27.336 -45.408 1.00 11.12 46 SER C C 1
ATOM 3244 O O . SER C 1 50 ? -12.929 26.672 -45.809 1.00 11.40 46 SER C O 1
ATOM 3247 N N . ALA C 1 51 ? -14.151 27.490 -44.114 1.00 10.86 47 ALA C N 1
ATOM 3248 C CA . ALA C 1 51 ? -13.378 26.865 -43.062 1.00 11.00 47 ALA C CA 1
ATOM 3249 C C . ALA C 1 51 ? -13.999 25.534 -42.687 1.00 10.31 47 ALA C C 1
ATOM 3250 O O . ALA C 1 51 ? -13.315 24.647 -42.241 1.00 10.21 47 ALA C O 1
ATOM 3252 N N . GLU C 1 52 ? -15.315 25.480 -42.689 1.00 10.31 48 GLU C N 1
ATOM 3253 C CA . GLU C 1 52 ? -16.059 24.302 -42.285 1.00 9.35 48 GLU C CA 1
ATOM 3254 C C . GLU C 1 52 ? -17.375 24.193 -43.040 1.00 9.81 48 GLU C C 1
ATOM 3255 O O . GLU C 1 52 ? -18.021 25.171 -43.427 1.00 9.65 48 GLU C O 1
ATOM 3261 N N . GLU C 1 53 ? -17.814 22.962 -43.225 1.00 8.41 49 GLU C N 1
ATOM 3262 C CA . GLU C 1 53 ? -19.142 22.767 -43.788 1.00 9.16 49 GLU C CA 1
ATOM 3263 C C . GLU C 1 53 ? -19.730 21.515 -43.143 1.00 10.36 49 GLU C C 1
ATOM 3264 O O . GLU C 1 53 ? -19.036 20.474 -42.944 1.00 10.79 49 GLU C O 1
ATOM 3270 N N . TYR C 1 54 ? -21.040 21.591 -42.945 1.00 10.08 50 TYR C N 1
ATOM 3271 C CA . TYR C 1 54 ? -21.798 20.466 -42.512 1.00 11.71 50 TYR C CA 1
ATOM 3272 C C . TYR C 1 54 ? -23.192 20.593 -43.052 1.00 11.04 50 TYR C C 1
ATOM 3273 O O . TYR C 1 54 ? -23.611 21.660 -43.540 1.00 13.81 50 TYR C O 1
ATOM 3282 N N . TYR C 1 55 ? -23.913 19.484 -43.030 1.00 10.30 51 TYR C N 1
ATOM 3283 C CA . TYR C 1 55 ? -25.321 19.541 -43.317 1.00 10.50 51 TYR C CA 1
ATOM 3284 C C . TYR C 1 55 ? -26.080 18.859 -42.166 1.00 12.62 51 TYR C C 1
ATOM 3285 O O . TYR C 1 55 ? -25.626 17.855 -41.618 1.00 14.43 51 TYR C O 1
ATOM 3294 N N . SER C 1 56 ? -27.221 19.451 -41.825 1.00 13.48 52 SER C N 1
ATOM 3295 C CA . SER C 1 56 ? -28.210 18.904 -40.901 1.00 12.95 52 SER C CA 1
ATOM 3296 C C . SER C 1 56 ? -29.444 18.353 -41.597 1.00 11.83 52 SER C C 1
ATOM 3297 O O . SER C 1 56 ? -29.878 18.862 -42.628 1.00 12.47 52 SER C O 1
ATOM 3300 N N . ARG C 1 57 ? -30.020 17.325 -40.964 1.00 13.15 53 ARG C N 1
ATOM 3301 C CA . ARG C 1 57 ? -31.254 16.677 -41.411 1.00 13.83 53 ARG C CA 1
ATOM 3302 C C . ARG C 1 57 ? -32.204 16.678 -40.231 1.00 15.90 53 ARG C C 1
ATOM 3303 O O . ARG C 1 57 ? -31.997 15.937 -39.267 1.00 19.00 53 ARG C O 1
ATOM 3311 N N . SER C 1 58 ? -33.247 17.474 -40.344 1.00 15.04 54 SER C N 1
ATOM 3312 C CA . SER C 1 58 ? -34.149 17.784 -39.209 1.00 15.91 54 SER C CA 1
ATOM 3313 C C . SER C 1 58 ? -35.546 17.174 -39.393 1.00 14.04 54 SER C C 1
ATOM 3314 O O . SER C 1 58 ? -36.132 17.259 -40.462 1.00 14.21 54 SER C O 1
ATOM 3317 N N . LYS C 1 59 ? -36.067 16.565 -38.336 1.00 18.66 55 LYS C N 1
ATOM 3318 C CA . LYS C 1 59 ? -37.477 16.146 -38.295 1.00 21.53 55 LYS C CA 1
ATOM 3319 C C . LYS C 1 59 ? -38.347 17.400 -38.354 1.00 21.77 55 LYS C C 1
ATOM 3320 O O . LYS C 1 59 ? -37.811 18.475 -38.116 1.00 24.39 55 LYS C O 1
ATOM 3326 N N . ASN C 1 60 ? -39.641 17.296 -38.693 1.00 25.69 56 ASN C N 1
ATOM 3327 C CA . ASN C 1 60 ? -40.568 18.451 -38.595 1.00 25.46 56 ASN C CA 1
ATOM 3328 C C . ASN C 1 60 ? -40.617 18.960 -37.146 1.00 21.14 56 ASN C C 1
ATOM 3329 O O . ASN C 1 60 ? -40.409 18.201 -36.209 1.00 20.39 56 ASN C O 1
ATOM 3334 N N . ASN C 1 61 ? -40.716 20.276 -37.012 1.00 21.85 57 ASN C N 1
ATOM 3335 C CA . ASN C 1 61 ? -40.905 20.998 -35.736 1.00 24.21 57 ASN C CA 1
ATOM 3336 C C . ASN C 1 61 ? -39.725 21.009 -34.791 1.00 24.20 57 ASN C C 1
ATOM 3337 O O . ASN C 1 61 ? -39.848 21.313 -33.593 1.00 24.28 57 ASN C O 1
ATOM 3342 N N . VAL C 1 62 ? -38.566 20.710 -35.354 1.00 20.05 58 VAL C N 1
ATOM 3343 C CA . VAL C 1 62 ? -37.333 21.016 -34.694 1.00 17.87 58 VAL C CA 1
ATOM 3344 C C . VAL C 1 62 ? -37.101 22.542 -34.765 1.00 16.59 58 VAL C C 1
ATOM 3345 O O . VAL C 1 62 ? -37.281 23.161 -35.822 1.00 15.21 58 VAL C O 1
ATOM 3349 N N . ILE C 1 63 ? -36.686 23.130 -33.649 1.00 16.26 59 ILE C N 1
ATOM 3350 C CA . ILE C 1 63 ? -36.012 24.435 -33.683 1.00 19.05 59 ILE C CA 1
ATOM 3351 C C . ILE C 1 63 ? -34.570 24.160 -33.239 1.00 15.58 59 ILE C C 1
ATOM 3352 O O . ILE C 1 63 ? -34.289 23.457 -32.267 1.00 16.34 59 ILE C O 1
ATOM 3357 N N . ARG C 1 64 ? -33.637 24.684 -34.019 1.00 15.11 60 ARG C N 1
ATOM 3358 C CA . ARG C 1 64 ? -32.242 24.684 -33.668 1.00 14.82 60 ARG C CA 1
ATOM 3359 C C . ARG C 1 64 ? -31.784 26.136 -33.616 1.00 15.68 60 ARG C C 1
ATOM 3360 O O . ARG C 1 64 ? -32.060 26.903 -34.546 1.00 17.38 60 ARG C O 1
ATOM 3368 N N . GLY C 1 65 ? -31.071 26.505 -32.567 1.00 15.56 61 GLY C N 1
ATOM 3369 C CA . GLY C 1 65 ? -30.547 27.883 -32.465 1.00 13.22 61 GLY C CA 1
ATOM 3370 C C . GLY C 1 65 ? -30.821 28.407 -31.078 1.00 14.14 61 GLY C C 1
ATOM 3371 O O . GLY C 1 65 ? -31.235 27.642 -30.195 1.00 12.65 61 GLY C O 1
ATOM 3372 N N . MET C 1 66 ? -30.566 29.694 -30.833 1.00 15.42 62 MET C N 1
ATOM 3373 C CA . MET C 1 66 ? -29.930 30.593 -31.786 1.00 17.35 62 MET C CA 1
ATOM 3374 C C . MET C 1 66 ? -28.431 30.542 -31.531 1.00 15.84 62 MET C C 1
ATOM 3375 O O . MET C 1 66 ? -27.972 30.656 -30.394 1.00 20.05 62 MET C O 1
ATOM 3380 N N . HIS C 1 67 ? -27.656 30.273 -32.576 1.00 16.44 63 HIS C N 1
ATOM 3381 C CA . HIS C 1 67 ? -26.238 30.034 -32.432 1.00 14.79 63 HIS C CA 1
ATOM 3382 C C . HIS C 1 67 ? -25.299 31.090 -33.095 1.00 14.10 63 HIS C C 1
ATOM 3383 O O . HIS C 1 67 ? -25.608 31.729 -34.096 1.00 12.73 63 HIS C O 1
ATOM 3390 N N . PHE C 1 68 ? -24.144 31.284 -32.478 1.00 14.56 64 PHE C N 1
ATOM 3391 C CA . PHE C 1 68 ? -23.106 32.174 -32.969 1.00 16.27 64 PHE C CA 1
ATOM 3392 C C . PHE C 1 68 ? -21.837 31.822 -32.225 1.00 15.58 64 PHE C C 1
ATOM 3393 O O . PHE C 1 68 ? -21.910 31.194 -31.177 1.00 15.30 64 PHE C O 1
ATOM 3401 N N . GLN C 1 69 ? -20.686 32.266 -32.722 1.00 16.86 65 GLN C N 1
ATOM 3402 C CA . GLN C 1 69 ? -19.411 32.069 -32.054 1.00 13.94 65 GLN C CA 1
ATOM 3403 C C . GLN C 1 69 ? -18.816 33.415 -31.761 1.00 15.70 65 GLN C C 1
ATOM 3404 O O . GLN C 1 69 ? -18.834 34.315 -32.588 1.00 14.55 65 GLN C O 1
ATOM 3410 N N . GLN C 1 70 ? -18.249 33.522 -30.580 1.00 16.50 66 GLN C N 1
ATOM 3411 C CA . GLN C 1 70 ? -17.808 34.809 -30.046 1.00 18.05 66 GLN C CA 1
ATOM 3412 C C . GLN C 1 70 ? -16.444 35.177 -30.537 1.00 17.52 66 GLN C C 1
ATOM 3413 O O . GLN C 1 70 ? -15.587 34.323 -30.829 1.00 16.79 66 GLN C O 1
ATOM 3419 N N . TYR C 1 71 ? -16.197 36.485 -30.584 1.00 15.60 67 TYR C N 1
ATOM 3420 C CA . TYR C 1 71 ? -14.861 36.945 -30.905 1.00 19.58 67 TYR C CA 1
ATOM 3421 C C . TYR C 1 71 ? -13.868 36.259 -29.972 1.00 19.27 67 TYR C C 1
ATOM 3422 O O . TYR C 1 71 ? -14.153 36.008 -28.811 1.00 19.07 67 TYR C O 1
ATOM 3431 N N . PRO C 1 72 ? -12.689 35.900 -30.473 1.00 18.59 68 PRO C N 1
ATOM 3432 C CA . PRO C 1 72 ? -12.123 36.198 -31.795 1.00 19.71 68 PRO C CA 1
ATOM 3433 C C . PRO C 1 72 ? -12.320 35.060 -32.803 1.00 20.52 68 PRO C C 1
ATOM 3434 O O . PRO C 1 72 ? -11.665 35.051 -33.847 1.00 19.78 68 PRO C O 1
ATOM 3438 N N . ASP C 1 73 ? -13.221 34.134 -32.501 1.00 19.39 69 ASP C N 1
ATOM 3439 C CA . ASP C 1 73 ? -13.538 33.039 -33.414 1.00 19.57 69 ASP C CA 1
ATOM 3440 C C . ASP C 1 73 ? -14.886 33.213 -34.101 1.00 17.64 69 ASP C C 1
ATOM 3441 O O . ASP C 1 73 ? -15.469 32.252 -34.587 1.00 16.22 69 ASP C O 1
ATOM 3446 N N . ASP C 1 74 ? -15.398 34.446 -34.105 1.00 17.13 70 ASP C N 1
ATOM 3447 C CA . ASP C 1 74 ? -16.607 34.746 -34.813 1.00 15.09 70 ASP C CA 1
ATOM 3448 C C . ASP C 1 74 ? -16.509 34.480 -36.321 1.00 13.30 70 ASP C C 1
ATOM 3449 O O . ASP C 1 74 ? -15.470 34.492 -36.914 1.00 13.36 70 ASP C O 1
ATOM 3454 N N . HIS C 1 75 ? -17.626 34.168 -36.952 1.00 13.20 71 HIS C N 1
ATOM 3455 C CA . HIS C 1 75 ? -17.535 33.806 -38.360 1.00 11.98 71 HIS C CA 1
ATOM 3456 C C . HIS C 1 75 ? -18.762 34.153 -39.156 1.00 11.98 71 HIS C C 1
ATOM 3457 O O . HIS C 1 75 ? -19.859 34.251 -38.595 1.00 10.11 71 HIS C O 1
ATOM 3464 N N . ASN C 1 76 ? -18.530 34.296 -40.472 1.00 10.39 72 ASN C N 1
ATOM 3465 C CA . ASN C 1 76 ? -19.587 34.393 -41.441 1.00 11.00 72 ASN C CA 1
ATOM 3466 C C . ASN C 1 76 ? -20.165 33.014 -41.616 1.00 9.59 72 ASN C C 1
ATOM 3467 O O . ASN C 1 76 ? -19.420 32.020 -41.510 1.00 9.22 72 ASN C O 1
ATOM 3472 N N . LYS C 1 77 ? -21.434 33.004 -41.966 1.00 8.86 73 LYS C N 1
ATOM 3473 C CA . LYS C 1 77 ? -22.177 31.778 -42.107 1.00 10.33 73 LYS C CA 1
ATOM 3474 C C . LYS C 1 77 ? -23.063 31.806 -43.347 1.00 9.76 73 LYS C C 1
ATOM 3475 O O . LYS C 1 77 ? -23.752 32.790 -43.647 1.00 10.46 73 LYS C O 1
ATOM 3481 N N . LEU C 1 78 ? -23.076 30.714 -44.094 1.00 9.01 74 LEU C N 1
ATOM 3482 C CA . LEU C 1 78 ? -23.871 30.662 -45.311 1.00 8.88 74 LEU C CA 1
ATOM 3483 C C . LEU C 1 78 ? -24.691 29.356 -45.350 1.00 9.42 74 LEU C C 1
ATOM 3484 O O . LEU C 1 78 ? -24.112 28.272 -45.228 1.00 8.04 74 LEU C O 1
ATOM 3489 N N . VAL C 1 79 ? -26.013 29.478 -45.469 1.00 8.96 75 VAL C N 1
ATOM 3490 C CA . VAL C 1 79 ? -26.948 28.347 -45.448 1.00 9.31 75 VAL C CA 1
ATOM 3491 C C . VAL C 1 79 ? -27.912 28.323 -46.640 1.00 9.98 75 VAL C C 1
ATOM 3492 O O . VAL C 1 79 ? -28.340 29.352 -47.164 1.00 8.10 75 VAL C O 1
ATOM 3496 N N . PHE C 1 80 ? -28.256 27.118 -47.096 1.00 9.31 76 PHE C N 1
ATOM 3497 C CA . PHE C 1 80 ? -29.328 26.949 -48.029 1.00 8.70 76 PHE C CA 1
ATOM 3498 C C . PHE C 1 80 ? -30.042 25.636 -47.727 1.00 9.72 76 PHE C C 1
ATOM 3499 O O . PHE C 1 80 ? -29.525 24.775 -47.028 1.00 10.27 76 PHE C O 1
ATOM 3507 N N . CYS C 1 81 ? -31.253 25.497 -48.261 1.00 12.41 77 CYS C N 1
ATOM 3508 C CA . CYS C 1 81 ? -32.079 24.352 -47.996 1.00 11.57 77 CYS C CA 1
ATOM 3509 C C . CYS C 1 81 ? -32.480 23.695 -49.320 1.00 13.12 77 CYS C C 1
ATOM 3510 O O . CYS C 1 81 ? -33.382 24.165 -50.022 1.00 12.10 77 CYS C O 1
ATOM 3513 N N . PRO C 1 82 ? -31.810 22.597 -49.671 1.00 10.87 78 PRO C N 1
ATOM 3514 C CA . PRO C 1 82 ? -32.118 21.929 -50.911 1.00 13.26 78 PRO C CA 1
ATOM 3515 C C . PRO C 1 82 ? -33.154 20.813 -50.807 1.00 15.13 78 PRO C C 1
ATOM 3516 O O . PRO C 1 82 ? -33.502 20.184 -51.814 1.00 15.27 78 PRO C O 1
ATOM 3520 N N . GLU C 1 83 ? -33.667 20.560 -49.614 1.00 18.10 79 GLU C N 1
ATOM 3521 C CA . GLU C 1 83 ? -34.691 19.540 -49.471 1.00 16.33 79 GLU C CA 1
ATOM 3522 C C . GLU C 1 83 ? -35.425 19.879 -48.175 1.00 15.99 79 GLU C C 1
ATOM 3523 O O . GLU C 1 83 ? -34.802 20.203 -47.163 1.00 16.02 79 GLU C O 1
ATOM 3529 N N . GLY C 1 84 ? -36.741 19.739 -48.199 1.00 17.40 80 GLY C N 1
ATOM 3530 C CA . GLY C 1 84 ? -37.557 20.140 -47.027 1.00 16.16 80 GLY C CA 1
ATOM 3531 C C . GLY C 1 84 ? -37.808 21.633 -46.981 1.00 14.63 80 GLY C C 1
ATOM 3532 O O . GLY C 1 84 ? -37.916 22.315 -47.987 1.00 11.96 80 GLY C O 1
ATOM 3533 N N . GLU C 1 85 ? -37.945 22.184 -45.778 1.00 17.79 81 GLU C N 1
ATOM 3534 C CA . GLU C 1 85 ? -38.261 23.606 -45.657 1.00 17.05 81 GLU C CA 1
ATOM 3535 C C . GLU C 1 85 ? -37.879 24.055 -44.267 1.00 15.06 81 GLU C C 1
ATOM 3536 O O . GLU C 1 85 ? -38.084 23.316 -43.290 1.00 16.16 81 GLU C O 1
ATOM 3542 N N . VAL C 1 86 ? -37.355 25.272 -44.175 1.00 16.89 82 VAL C N 1
ATOM 3543 C CA . VAL C 1 86 ? -37.207 25.905 -42.886 1.00 14.12 82 VAL C CA 1
ATOM 3544 C C . VAL C 1 86 ? -37.763 27.307 -42.906 1.00 15.31 82 VAL C C 1
ATOM 3545 O O . VAL C 1 86 ? -37.764 27.966 -43.944 1.00 13.68 82 VAL C O 1
ATOM 3549 N N . LEU C 1 87 ? -38.073 27.770 -41.696 1.00 13.81 83 LEU C N 1
ATOM 3550 C CA . LEU C 1 87 ? -38.138 29.175 -41.431 1.00 15.05 83 LEU C CA 1
ATOM 3551 C C . LEU C 1 87 ? -36.835 29.520 -40.765 1.00 13.82 83 LEU C C 1
ATOM 3552 O O . LEU C 1 87 ? -36.533 29.067 -39.670 1.00 15.16 83 LEU C O 1
ATOM 3557 N N . ASP C 1 88 ? -36.013 30.241 -41.500 1.00 12.58 84 ASP C N 1
ATOM 3558 C CA . ASP C 1 88 ? -34.722 30.673 -41.021 1.00 13.23 84 ASP C CA 1
ATOM 3559 C C . ASP C 1 88 ? -34.862 32.016 -40.370 1.00 12.75 84 ASP C C 1
ATOM 3560 O O . ASP C 1 88 ? -35.531 32.892 -40.926 1.00 14.07 84 ASP C O 1
ATOM 3565 N N . VAL C 1 89 ? -34.234 32.116 -39.219 1.00 14.41 85 VAL C N 1
ATOM 3566 C CA . VAL C 1 89 ? -34.375 33.265 -38.307 1.00 15.17 85 VAL C CA 1
ATOM 3567 C C . VAL C 1 89 ? -32.979 33.721 -37.841 1.00 13.82 85 VAL C C 1
ATOM 3568 O O . VAL C 1 89 ? -32.101 32.921 -37.493 1.00 13.76 85 VAL C O 1
ATOM 3572 N N . PHE C 1 90 ? -32.731 35.019 -37.890 1.00 13.67 86 PHE C N 1
ATOM 3573 C CA . PHE C 1 90 ? -31.496 35.544 -37.359 1.00 12.94 86 PHE C CA 1
ATOM 3574 C C . PHE C 1 90 ? -31.663 36.862 -36.619 1.00 13.42 86 PHE C C 1
ATOM 3575 O O . PHE C 1 90 ? -32.500 37.665 -37.009 1.00 13.26 86 PHE C O 1
ATOM 3583 N N . LEU C 1 91 ? -30.830 37.034 -35.605 1.00 14.05 87 LEU C N 1
ATOM 3584 C CA . LEU C 1 91 ? -30.918 38.156 -34.695 1.00 14.70 87 LEU C CA 1
ATOM 3585 C C . LEU C 1 91 ? -29.582 38.861 -34.671 1.00 14.50 87 LEU C C 1
ATOM 3586 O O . LEU C 1 91 ? -28.547 38.255 -34.480 1.00 13.46 87 LEU C O 1
ATOM 3591 N N . ASP C 1 92 ? -29.603 40.172 -34.877 1.00 17.58 88 ASP C N 1
ATOM 3592 C CA . ASP C 1 92 ? -28.397 40.976 -34.741 1.00 15.91 88 ASP C CA 1
ATOM 3593 C C . ASP C 1 92 ? -28.065 41.216 -33.264 1.00 16.94 88 ASP C C 1
ATOM 3594 O O . ASP C 1 92 ? -28.776 41.962 -32.572 1.00 17.31 88 ASP C O 1
ATOM 3599 N N . ILE C 1 93 ? -26.994 40.598 -32.789 1.00 17.54 89 ILE C N 1
ATOM 3600 C CA . ILE C 1 93 ? -26.524 40.770 -31.415 1.00 22.35 89 ILE C CA 1
ATOM 3601 C C . ILE C 1 93 ? -25.207 41.562 -31.381 1.00 21.93 89 ILE C C 1
ATOM 3602 O O . ILE C 1 93 ? -24.480 41.507 -30.390 1.00 25.89 89 ILE C O 1
ATOM 3607 N N . ARG C 1 94 ? -24.874 42.278 -32.449 1.00 22.67 90 ARG C N 1
ATOM 3608 C CA . ARG C 1 94 ? -23.702 43.152 -32.422 1.00 25.65 90 ARG C CA 1
ATOM 3609 C C . ARG C 1 94 ? -24.007 44.465 -31.679 1.00 29.29 90 ARG C C 1
ATOM 3610 O O . ARG C 1 94 ? -24.718 45.339 -32.191 1.00 22.36 90 ARG C O 1
ATOM 3618 N N . LYS C 1 95 ? -23.463 44.622 -30.478 1.00 29.97 91 LYS C N 1
ATOM 3619 C CA . LYS C 1 95 ? -23.881 45.761 -29.650 1.00 37.62 91 LYS C CA 1
ATOM 3620 C C . LYS C 1 95 ? -23.827 47.106 -30.378 1.00 28.32 91 LYS C C 1
ATOM 3621 O O . LYS C 1 95 ? -24.726 47.945 -30.267 1.00 38.49 91 LYS C O 1
ATOM 3627 N N . ASP C 1 96 ? -22.810 47.315 -31.179 1.00 29.12 92 ASP C N 1
ATOM 3628 C CA . ASP C 1 96 ? -22.659 48.640 -31.777 1.00 32.35 92 ASP C CA 1
ATOM 3629 C C . ASP C 1 96 ? -23.293 48.740 -33.173 1.00 33.18 92 ASP C C 1
ATOM 3630 O O . ASP C 1 96 ? -23.088 49.718 -33.908 1.00 30.75 92 ASP C O 1
ATOM 3635 N N . SER C 1 97 ? -24.141 47.760 -33.502 1.00 28.93 93 SER C N 1
ATOM 3636 C CA . SER C 1 97 ? -24.820 47.749 -34.777 1.00 25.98 93 SER C CA 1
ATOM 3637 C C . SER C 1 97 ? -26.006 48.683 -34.728 1.00 24.01 93 SER C C 1
ATOM 3638 O O . SER C 1 97 ? -26.757 48.723 -33.751 1.00 25.33 93 SER C O 1
ATOM 3641 N N . ASN C 1 98 ? -26.225 49.380 -35.839 1.00 27.55 94 ASN C N 1
ATOM 3642 C CA . ASN C 1 98 ? -27.493 50.067 -36.059 1.00 24.22 94 ASN C CA 1
ATOM 3643 C C . ASN C 1 98 ? -28.749 49.210 -36.038 1.00 23.97 94 ASN C C 1
ATOM 3644 O O . ASN C 1 98 ? -29.788 49.791 -35.975 1.00 16.42 94 ASN C O 1
ATOM 3649 N N . THR C 1 99 ? -28.701 47.874 -36.101 1.00 22.32 95 THR C N 1
ATOM 3650 C CA . THR C 1 99 ? -29.930 47.087 -36.074 1.00 19.36 95 THR C CA 1
ATOM 3651 C C . THR C 1 99 ? -29.863 46.102 -34.909 1.00 20.12 95 THR C C 1
ATOM 3652 O O . THR C 1 99 ? -30.498 45.052 -34.929 1.00 18.28 95 THR C O 1
ATOM 3656 N N . TYR C 1 100 ? -29.069 46.455 -33.905 1.00 24.46 96 TYR C N 1
ATOM 3657 C CA . TYR C 1 100 ? -28.898 45.648 -32.707 1.00 23.20 96 TYR C CA 1
ATOM 3658 C C . TYR C 1 100 ? -30.230 45.276 -32.066 1.00 21.28 96 TYR C C 1
ATOM 3659 O O . TYR C 1 100 ? -31.101 46.124 -31.808 1.00 25.26 96 TYR C O 1
ATOM 3668 N N . GLY C 1 101 ? -30.373 43.988 -31.778 1.00 19.81 97 GLY C N 1
ATOM 3669 C CA . GLY C 1 101 ? -31.608 43.490 -31.210 1.00 20.51 97 GLY C CA 1
ATOM 3670 C C . GLY C 1 101 ? -32.671 43.318 -32.251 1.00 18.56 97 GLY C C 1
ATOM 3671 O O . GLY C 1 101 ? -33.733 42.828 -31.899 1.00 18.05 97 GLY C O 1
ATOM 3672 N N . GLN C 1 102 ? -32.409 43.622 -33.529 1.00 17.71 98 GLN C N 1
ATOM 3673 C CA . GLN C 1 102 ? -33.457 43.351 -34.534 1.00 17.36 98 GLN C CA 1
ATOM 3674 C C . GLN C 1 102 ? -33.286 41.968 -35.172 1.00 15.34 98 GLN C C 1
ATOM 3675 O O . GLN C 1 102 ? -32.214 41.429 -35.139 1.00 13.86 98 GLN C O 1
ATOM 3681 N N . PHE C 1 103 ? -34.335 41.420 -35.752 1.00 14.36 99 PHE C N 1
ATOM 3682 C CA . PHE C 1 103 ? -34.233 40.113 -36.402 1.00 14.45 99 PHE C CA 1
ATOM 3683 C C . PHE C 1 103 ? -34.991 40.132 -37.701 1.00 17.27 99 PHE C C 1
ATOM 3684 O O . PHE C 1 103 ? -35.877 40.980 -37.920 1.00 17.61 99 PHE C O 1
ATOM 3692 N N . MET C 1 104 ? -34.686 39.133 -38.533 1.00 17.40 100 MET C N 1
ATOM 3693 C CA . MET C 1 104 ? -35.375 38.932 -39.785 1.00 16.71 100 MET C CA 1
ATOM 3694 C C . MET C 1 104 ? -35.560 37.458 -39.929 1.00 15.20 100 MET C C 1
ATOM 3695 O O . MET C 1 104 ? -34.847 36.668 -39.306 1.00 13.65 100 MET C O 1
ATOM 3700 N N . SER C 1 105 ? -36.506 37.102 -40.776 1.00 16.65 101 SER C N 1
ATOM 3701 C CA . SER C 1 105 ? -36.719 35.694 -41.063 1.00 18.45 101 SER C CA 1
ATOM 3702 C C . SER C 1 105 ? -37.153 35.445 -42.511 1.00 17.04 101 SER C C 1
ATOM 3703 O O . SER C 1 105 ? -37.697 36.333 -43.175 1.00 15.66 101 SER C O 1
ATOM 3706 N N . PHE C 1 106 ? -36.797 34.272 -43.026 1.00 15.17 102 PHE C N 1
ATOM 3707 C CA . PHE C 1 106 ? -37.060 33.882 -44.409 1.00 14.67 102 PHE C CA 1
ATOM 3708 C C . PHE C 1 106 ? -37.308 32.406 -44.469 1.00 14.32 102 PHE C C 1
ATOM 3709 O O . PHE C 1 106 ? -36.546 31.600 -43.925 1.00 14.18 102 PHE C O 1
ATOM 3717 N N . ILE C 1 107 ? -38.309 32.032 -45.240 1.00 15.28 103 ILE C N 1
ATOM 3718 C CA . ILE C 1 107 ? -38.535 30.647 -45.550 1.00 15.92 103 ILE C CA 1
ATOM 3719 C C . ILE C 1 107 ? -37.491 30.257 -46.587 1.00 13.43 103 ILE C C 1
ATOM 3720 O O . ILE C 1 107 ? -37.297 30.969 -47.518 1.00 13.66 103 ILE C O 1
ATOM 3725 N N . LEU C 1 108 ? -36.765 29.170 -46.346 1.00 13.87 104 LEU C N 1
ATOM 3726 C CA . LEU C 1 108 ? -35.813 28.609 -47.298 1.00 12.52 104 LEU C CA 1
ATOM 3727 C C . LEU C 1 108 ? -36.247 27.207 -47.691 1.00 12.35 104 LEU C C 1
ATOM 3728 O O . LEU C 1 108 ? -36.615 26.400 -46.868 1.00 15.17 104 LEU C O 1
ATOM 3733 N N . ASN C 1 109 ? -36.170 26.931 -48.989 1.00 16.33 105 ASN C N 1
ATOM 3734 C CA . ASN C 1 109 ? -36.491 25.602 -49.478 1.00 16.01 105 ASN C CA 1
ATOM 3735 C C . ASN C 1 109 ? -35.970 25.478 -50.922 1.00 15.11 105 ASN C C 1
ATOM 3736 O O . ASN C 1 109 ? -35.340 26.422 -51.448 1.00 16.23 105 ASN C O 1
ATOM 3741 N N . PRO C 1 110 ? -36.097 24.274 -51.486 1.00 16.36 106 PRO C N 1
ATOM 3742 C CA . PRO C 1 110 ? -35.551 24.045 -52.826 1.00 19.78 106 PRO C CA 1
ATOM 3743 C C . PRO C 1 110 ? -36.351 24.744 -53.907 1.00 20.71 106 PRO C C 1
ATOM 3744 O O . PRO C 1 110 ? -35.896 24.878 -55.050 1.00 21.21 106 PRO C O 1
ATOM 3748 N N . HIS C 1 111 ? -37.567 25.156 -53.552 1.00 23.48 107 HIS C N 1
ATOM 3749 C CA . HIS C 1 111 ? -38.394 25.871 -54.492 1.00 21.02 107 HIS C CA 1
ATOM 3750 C C . HIS C 1 111 ? -38.019 27.273 -54.735 1.00 19.63 107 HIS C C 1
ATOM 3751 O O . HIS C 1 111 ? -37.860 27.673 -55.885 1.00 20.93 107 HIS C O 1
ATOM 3758 N N . ASN C 1 112 ? -37.745 28.013 -53.666 1.00 16.50 108 ASN C N 1
ATOM 3759 C CA . ASN C 1 112 ? -37.310 29.392 -53.836 1.00 17.43 108 ASN C CA 1
ATOM 3760 C C . ASN C 1 112 ? -35.801 29.516 -54.018 1.00 15.73 108 ASN C C 1
ATOM 3761 O O . ASN C 1 112 ? -35.267 30.548 -54.460 1.00 16.04 108 ASN C O 1
ATOM 3766 N N . ARG C 1 113 ? -35.105 28.479 -53.583 1.00 15.97 109 ARG C N 1
ATOM 3767 C CA . ARG C 1 113 ? -33.671 28.410 -53.865 1.00 13.85 109 ARG C CA 1
ATOM 3768 C C . ARG C 1 113 ? -32.947 29.523 -53.143 1.00 12.62 109 ARG C C 1
ATOM 3769 O O . ARG C 1 113 ? -31.969 30.057 -53.630 1.00 13.59 109 ARG C O 1
ATOM 3777 N N . ARG C 1 114 ? -33.452 29.930 -51.992 1.00 13.19 110 ARG C N 1
ATOM 3778 C CA . ARG C 1 114 ? -32.786 31.012 -51.309 1.00 12.54 110 ARG C CA 1
ATOM 3779 C C . ARG C 1 114 ? -31.635 30.501 -50.471 1.00 10.78 110 ARG C C 1
ATOM 3780 O O . ARG C 1 114 ? -31.794 29.469 -49.852 1.00 10.10 110 ARG C O 1
ATOM 3788 N N . SER C 1 115 ? -30.553 31.273 -50.419 1.00 9.90 111 SER C N 1
ATOM 3789 C CA . SER C 1 115 ? -29.483 31.124 -49.400 1.00 9.17 111 SER C CA 1
ATOM 3790 C C . SER C 1 115 ? -29.474 32.396 -48.585 1.00 12.55 111 SER C C 1
ATOM 3791 O O . SER C 1 115 ? -29.815 33.465 -49.107 1.00 14.99 111 SER C O 1
ATOM 3794 N N . ILE C 1 116 ? -29.025 32.265 -47.345 1.00 12.59 112 ILE C N 1
ATOM 3795 C CA . ILE C 1 116 ? -28.803 33.420 -46.449 1.00 13.82 112 ILE C CA 1
ATOM 3796 C C . ILE C 1 116 ? -27.327 33.445 -46.082 1.00 11.63 112 ILE C C 1
ATOM 3797 O O . ILE C 1 116 ? -26.815 32.423 -45.602 1.00 10.58 112 ILE C O 1
ATOM 3802 N N . PHE C 1 117 ? -26.683 34.619 -46.240 1.00 10.78 113 PHE C N 1
ATOM 3803 C CA . PHE C 1 117 ? -25.347 34.882 -45.765 1.00 12.09 113 PHE C CA 1
ATOM 3804 C C . PHE C 1 117 ? -25.495 35.765 -44.516 1.00 12.13 113 PHE C C 1
ATOM 3805 O O . PHE C 1 117 ? -26.080 36.842 -44.610 1.00 12.55 113 PHE C O 1
ATOM 3813 N N . LEU C 1 118 ? -24.843 35.376 -43.416 1.00 12.27 114 LEU C N 1
ATOM 3814 C CA . LEU C 1 118 ? -24.864 36.068 -42.117 1.00 11.06 114 LEU C CA 1
ATOM 3815 C C . LEU C 1 118 ? -23.470 36.513 -41.724 1.00 11.69 114 LEU C C 1
ATOM 3816 O O . LEU C 1 118 ? -22.496 35.781 -41.812 1.00 10.83 114 LEU C O 1
ATOM 3821 N N . ALA C 1 119 ? -23.353 37.764 -41.318 1.00 11.25 115 ALA C N 1
ATOM 3822 C CA . ALA C 1 119 ? -22.109 38.264 -40.823 1.00 13.16 115 ALA C CA 1
ATOM 3823 C C . ALA C 1 119 ? -21.794 37.684 -39.452 1.00 12.96 115 ALA C C 1
ATOM 3824 O O . ALA C 1 119 ? -22.674 37.073 -38.789 1.00 11.38 115 ALA C O 1
ATOM 3826 N N . LYS C 1 120 ? -20.579 38.008 -39.033 1.00 14.09 116 LYS C N 1
ATOM 3827 C CA . LYS C 1 120 ? -20.098 37.738 -37.681 1.00 18.14 116 LYS C CA 1
ATOM 3828 C C . LYS C 1 120 ? -20.979 38.492 -36.698 1.00 16.68 116 LYS C C 1
ATOM 3829 O O . LYS C 1 120 ? -21.414 39.586 -37.026 1.00 18.39 116 LYS C O 1
ATOM 3835 N N . GLY C 1 121 ? -21.311 37.868 -35.569 1.00 18.23 117 GLY C N 1
ATOM 3836 C CA . GLY C 1 121 ? -22.110 38.525 -34.533 1.00 20.08 117 GLY C CA 1
ATOM 3837 C C . GLY C 1 121 ? -23.605 38.523 -34.805 1.00 20.33 117 GLY C C 1
ATOM 3838 O O . GLY C 1 121 ? -24.391 39.410 -34.366 1.00 17.51 117 GLY C O 1
ATOM 3839 N N . ILE C 1 122 ? -23.985 37.543 -35.617 1.00 14.80 118 ILE C N 1
ATOM 3840 C CA . ILE C 1 122 ? -25.376 37.321 -35.869 1.00 14.22 118 ILE C CA 1
ATOM 3841 C C . ILE C 1 122 ? -25.722 35.968 -35.271 1.00 13.15 118 ILE C C 1
ATOM 3842 O O . ILE C 1 122 ? -25.011 34.974 -35.517 1.00 14.85 118 ILE C O 1
ATOM 3847 N N . ALA C 1 123 ? -26.819 35.953 -34.525 1.00 13.36 119 ALA C N 1
ATOM 3848 C CA . ALA C 1 123 ? -27.283 34.697 -33.948 1.00 14.58 119 ALA C CA 1
ATOM 3849 C C . ALA C 1 123 ? -28.218 34.021 -34.943 1.00 15.61 119 ALA C C 1
ATOM 3850 O O . ALA C 1 123 ? -29.210 34.621 -35.382 1.00 13.37 119 ALA C O 1
ATOM 3852 N N . HIS C 1 124 ? -27.949 32.734 -35.257 1.00 13.06 120 HIS C N 1
ATOM 3853 C CA . HIS C 1 124 ? -28.708 32.050 -36.273 1.00 12.86 120 HIS C CA 1
ATOM 3854 C C . HIS C 1 124 ? -29.507 30.848 -35.757 1.00 11.90 120 HIS C C 1
ATOM 3855 O O . HIS C 1 124 ? -29.029 30.088 -34.950 1.00 13.70 120 HIS C O 1
ATOM 3862 N N . GLY C 1 125 ? -30.724 30.705 -36.245 1.00 13.23 121 GLY C N 1
ATOM 3863 C CA . GLY C 1 125 ? -31.511 29.516 -36.021 1.00 13.51 121 GLY C CA 1
ATOM 3864 C C . GLY C 1 125 ? -32.546 29.212 -37.085 1.00 13.21 121 GLY C C 1
ATOM 3865 O O . GLY C 1 125 ? -32.730 29.946 -38.057 1.00 10.96 121 GLY C O 1
ATOM 3866 N N . PHE C 1 126 ? -33.226 28.090 -36.915 1.00 12.49 122 PHE C N 1
ATOM 3867 C CA . PHE C 1 126 ? -34.325 27.764 -37.809 1.00 13.64 122 PHE C CA 1
ATOM 3868 C C . PHE C 1 126 ? -35.327 26.800 -37.197 1.00 12.46 122 PHE C C 1
ATOM 3869 O O . PHE C 1 126 ? -35.036 26.019 -36.284 1.00 13.95 122 PHE C O 1
ATOM 3877 N N . LEU C 1 127 ? -36.502 26.856 -37.787 1.00 16.09 123 LEU C N 1
ATOM 3878 C CA . LEU C 1 127 ? -37.577 25.923 -37.543 1.00 14.71 123 LEU C CA 1
ATOM 3879 C C . LEU C 1 127 ? -37.731 25.033 -38.770 1.00 14.36 123 LEU C C 1
ATOM 3880 O O . LEU C 1 127 ? -38.038 25.518 -39.841 1.00 18.07 123 LEU C O 1
ATOM 3885 N N . SER C 1 128 ? -37.568 23.734 -38.579 1.00 18.00 124 SER C N 1
ATOM 3886 C CA . SER C 1 128 ? -37.826 22.764 -39.631 1.00 18.36 124 SER C CA 1
ATOM 3887 C C . SER C 1 128 ? -39.314 22.644 -39.769 1.00 20.64 124 SER C C 1
ATOM 3888 O O . SER C 1 128 ? -39.968 22.417 -38.782 1.00 20.89 124 SER C O 1
ATOM 3891 N N . MET C 1 129 ? -39.815 22.858 -40.977 1.00 22.41 125 MET C N 1
ATOM 3892 C CA . MET C 1 129 ? -41.217 22.762 -41.309 1.00 21.66 125 MET C CA 1
ATOM 3893 C C . MET C 1 129 ? -41.608 21.501 -42.052 1.00 25.95 125 MET C C 1
ATOM 3894 O O . MET C 1 129 ? -42.754 21.379 -42.476 1.00 26.08 125 MET C O 1
ATOM 3899 N N . LYS C 1 130 ? -40.646 20.597 -42.210 1.00 22.99 126 LYS C N 1
ATOM 3900 C CA . LYS C 1 130 ? -40.854 19.302 -42.856 1.00 22.54 126 LYS C CA 1
ATOM 3901 C C . LYS C 1 130 ? -39.825 18.318 -42.364 1.00 20.99 126 LYS C C 1
ATOM 3902 O O . LYS C 1 130 ? -38.736 18.673 -41.897 1.00 18.16 126 LYS C O 1
ATOM 3908 N N . ASP C 1 131 ? -40.209 17.054 -42.430 1.00 17.90 127 ASP C N 1
ATOM 3909 C CA . ASP C 1 131 ? -39.313 15.976 -42.105 1.00 22.06 127 ASP C CA 1
ATOM 3910 C C . ASP C 1 131 ? -38.274 15.919 -43.214 1.00 16.41 127 ASP C C 1
ATOM 3911 O O . ASP C 1 131 ? -38.533 16.424 -44.314 1.00 18.87 127 ASP C O 1
ATOM 3916 N N . ASN C 1 132 ? -37.152 15.300 -42.886 1.00 21.00 128 ASN C N 1
ATOM 3917 C CA . ASN C 1 132 ? -36.009 15.230 -43.805 1.00 17.70 128 ASN C CA 1
ATOM 3918 C C . ASN C 1 132 ? -35.634 16.578 -44.386 1.00 16.08 128 ASN C C 1
ATOM 3919 O O . ASN C 1 132 ? -35.326 16.683 -45.558 1.00 18.89 128 ASN C O 1
ATOM 3924 N N . THR C 1 133 ? -35.713 17.630 -43.581 1.00 15.63 129 THR C N 1
ATOM 3925 C CA . THR C 1 133 ? -35.216 18.952 -44.006 1.00 14.90 129 THR C CA 1
ATOM 3926 C C . THR C 1 133 ? -33.704 19.048 -43.900 1.00 11.24 129 THR C C 1
ATOM 3927 O O . THR C 1 133 ? -33.128 18.733 -42.875 1.00 11.74 129 THR C O 1
ATOM 3931 N N . LEU C 1 134 ? -33.086 19.382 -45.022 1.00 11.30 130 LEU C N 1
ATOM 3932 C CA . LEU C 1 134 ? -31.628 19.514 -45.135 1.00 13.04 130 LEU C CA 1
ATOM 3933 C C . LEU C 1 134 ? -31.289 20.977 -45.131 1.00 10.92 130 LEU C C 1
ATOM 3934 O O . LEU C 1 134 ? -31.875 21.779 -45.850 1.00 11.34 130 LEU C O 1
ATOM 3939 N N . ILE C 1 135 ? -30.320 21.277 -44.297 1.00 10.39 131 ILE C N 1
ATOM 3940 C CA . ILE C 1 135 ? -29.686 22.576 -44.331 1.00 13.35 131 ILE C CA 1
ATOM 3941 C C . ILE C 1 135 ? -28.212 22.341 -44.502 1.00 11.10 131 ILE C C 1
ATOM 3942 O O . ILE C 1 135 ? -27.566 21.666 -43.710 1.00 11.81 131 ILE C O 1
ATOM 3947 N N . VAL C 1 136 ? -27.680 22.918 -45.565 1.00 11.05 132 VAL C N 1
ATOM 3948 C CA . VAL C 1 136 ? -26.244 22.881 -45.789 1.00 9.77 132 VAL C CA 1
ATOM 3949 C C . VAL C 1 136 ? -25.650 24.184 -45.322 1.00 11.22 132 VAL C C 1
ATOM 3950 O O . VAL C 1 136 ? -26.131 25.222 -45.737 1.00 11.60 132 VAL C O 1
ATOM 3954 N N . CYS C 1 137 ? -24.619 24.091 -44.488 1.00 10.00 133 CYS C N 1
ATOM 3955 C CA . CYS C 1 137 ? -24.111 25.213 -43.739 1.00 10.94 133 CYS C CA 1
ATOM 3956 C C . CYS C 1 137 ? -22.603 25.305 -43.798 1.00 9.85 133 CYS C C 1
ATOM 3957 O O . CYS C 1 137 ? -21.868 24.344 -43.569 1.00 10.16 133 CYS C O 1
ATOM 3960 N N . LYS C 1 138 ? -22.153 26.493 -44.193 1.00 8.54 134 LYS C N 1
ATOM 3961 C CA . LYS C 1 138 ? -20.747 26.834 -44.143 1.00 9.19 134 LYS C CA 1
ATOM 3962 C C . LYS C 1 138 ? -20.380 27.954 -43.199 1.00 8.40 134 LYS C C 1
ATOM 3963 O O . LYS C 1 138 ? -21.102 28.959 -43.072 1.00 8.43 134 LYS C O 1
ATOM 3969 N N . THR C 1 139 ? -19.228 27.797 -42.560 1.00 9.12 135 THR C N 1
ATOM 3970 C CA . THR C 1 139 ? -18.718 28.841 -41.680 1.00 9.65 135 THR C CA 1
ATOM 3971 C C . THR C 1 139 ? -17.313 29.254 -42.045 1.00 10.31 135 THR C C 1
ATOM 3972 O O . THR C 1 139 ? -16.508 28.482 -42.572 1.00 10.11 135 THR C O 1
ATOM 3976 N N . SER C 1 140 ? -16.993 30.498 -41.728 1.00 10.37 136 SER C N 1
ATOM 3977 C CA . SER C 1 140 ? -15.724 31.069 -42.143 1.00 12.04 136 SER C CA 1
ATOM 3978 C C . SER C 1 140 ? -14.572 30.825 -41.151 1.00 12.22 136 SER C C 1
ATOM 3979 O O . SER C 1 140 ? -13.427 31.138 -41.420 1.00 13.72 136 SER C O 1
ATOM 3982 N N . THR C 1 141 ? -14.894 30.237 -40.011 1.00 12.49 137 THR C N 1
ATOM 3983 C CA . THR C 1 141 ? -13.873 29.772 -39.083 1.00 13.93 137 THR C CA 1
ATOM 3984 C C . THR C 1 141 ? -14.454 28.452 -38.577 1.00 12.04 137 THR C C 1
ATOM 3985 O O . THR C 1 141 ? -15.652 28.214 -38.624 1.00 14.57 137 THR C O 1
ATOM 3989 N N . VAL C 1 142 ? -13.577 27.570 -38.134 1.00 14.85 138 VAL C N 1
ATOM 3990 C CA . VAL C 1 142 ? -14.003 26.288 -37.636 1.00 14.76 138 VAL C CA 1
ATOM 3991 C C . VAL C 1 142 ? -14.737 26.403 -36.290 1.00 15.68 138 VAL C C 1
ATOM 3992 O O . VAL C 1 142 ? -14.692 27.430 -35.645 1.00 16.90 138 VAL C O 1
ATOM 3996 N N . HIS C 1 143 ? -15.486 25.363 -35.937 1.00 17.85 139 HIS C N 1
ATOM 3997 C CA . HIS C 1 143 ? -16.192 25.268 -34.665 1.00 19.85 139 HIS C CA 1
ATOM 3998 C C . HIS C 1 143 ? -15.147 25.439 -33.552 1.00 20.91 139 HIS C C 1
ATOM 3999 O O . HIS C 1 143 ? -14.085 24.839 -33.620 1.00 16.60 139 HIS C O 1
ATOM 4006 N N . SER C 1 144 ? -15.438 26.343 -32.621 1.00 20.11 140 SER C N 1
ATOM 4007 C CA . SER C 1 144 ? -14.581 26.759 -31.519 1.00 19.97 140 SER C CA 1
ATOM 4008 C C . SER C 1 144 ? -15.369 26.478 -30.254 1.00 18.78 140 SER C C 1
ATOM 4009 O O . SER C 1 144 ? -16.215 27.286 -29.837 1.00 21.10 140 SER C O 1
ATOM 4012 N N . PRO C 1 145 ? -15.113 25.307 -29.656 1.00 18.37 141 PRO C N 1
ATOM 4013 C CA . PRO C 1 145 ? -15.848 24.898 -28.472 1.00 18.32 141 PRO C CA 1
ATOM 4014 C C . PRO C 1 145 ? -15.738 25.946 -27.378 1.00 16.95 141 PRO C C 1
ATOM 4015 O O . PRO C 1 145 ? -16.684 26.160 -26.604 1.00 17.91 141 PRO C O 1
ATOM 4019 N N . SER C 1 146 ? -14.595 26.605 -27.289 1.00 16.04 142 SER C N 1
ATOM 4020 C CA . SER C 1 146 ? -14.425 27.627 -26.287 1.00 19.33 142 SER C CA 1
ATOM 4021 C C . SER C 1 146 ? -15.252 28.890 -26.529 1.00 21.34 142 SER C C 1
ATOM 4022 O O . SER C 1 146 ? -15.631 29.579 -25.556 1.00 20.21 142 SER C O 1
ATOM 4025 N N . ARG C 1 147 ? -15.575 29.188 -27.797 1.00 14.50 143 ARG C N 1
ATOM 4026 C CA . ARG C 1 147 ? -16.299 30.424 -28.088 1.00 15.05 143 ARG C CA 1
ATOM 4027 C C . ARG C 1 147 ? -17.712 30.192 -28.584 1.00 17.71 143 ARG C C 1
ATOM 4028 O O . ARG C 1 147 ? -18.405 31.133 -28.899 1.00 20.65 143 ARG C O 1
ATOM 4036 N N . ASP C 1 148 ? -18.135 28.939 -28.637 1.00 19.58 144 ASP C N 1
ATOM 4037 C CA . ASP C 1 148 ? -19.445 28.609 -29.157 1.00 19.66 144 ASP C CA 1
ATOM 4038 C C . ASP C 1 148 ? -20.444 29.118 -28.162 1.00 22.63 144 ASP C C 1
ATOM 4039 O O . ASP C 1 148 ? -20.231 28.959 -26.958 1.00 23.92 144 ASP C O 1
ATOM 4044 N N . SER C 1 149 ? -21.519 29.751 -28.638 1.00 19.59 145 SER C N 1
ATOM 4045 C CA . SER C 1 149 ? -22.421 30.407 -27.733 1.00 19.37 145 SER C CA 1
ATOM 4046 C C . SER C 1 149 ? -23.815 30.441 -28.355 1.00 21.24 145 SER C C 1
ATOM 4047 O O . SER C 1 149 ? -24.089 29.884 -29.428 1.00 16.99 145 SER C O 1
ATOM 4050 N N . GLY C 1 150 ? -24.718 31.0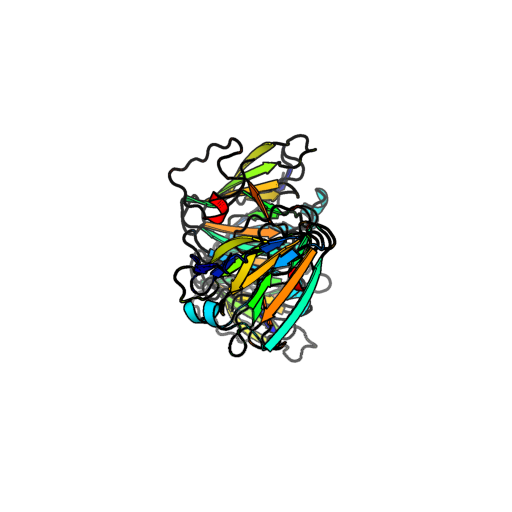95 -27.658 1.00 19.77 146 GLY C N 1
ATOM 4051 C CA . GLY C 1 150 ? -26.081 31.164 -28.145 1.00 19.55 146 GLY C CA 1
ATOM 4052 C C . GLY C 1 150 ? -27.005 32.089 -27.391 1.00 23.44 146 GLY C C 1
ATOM 4053 O O . GLY C 1 150 ? -26.666 32.625 -26.364 1.00 20.82 146 GLY C O 1
ATOM 4054 N N . ILE C 1 151 ? -28.203 32.247 -27.928 1.00 21.84 147 ILE C N 1
ATOM 4055 C CA . ILE C 1 151 ? -29.273 32.944 -27.256 1.00 26.85 147 ILE C CA 1
ATOM 4056 C C . ILE C 1 151 ? -30.535 32.076 -27.369 1.00 23.39 147 ILE C C 1
ATOM 4057 O O . ILE C 1 151 ? -30.706 31.335 -28.332 1.00 19.09 147 ILE C O 1
ATOM 4062 N N . HIS C 1 152 ? -31.394 32.169 -26.367 1.00 18.73 148 HIS C N 1
ATOM 4063 C CA . HIS C 1 152 ? -32.565 31.314 -26.280 1.00 18.34 148 HIS C CA 1
ATOM 4064 C C . HIS C 1 152 ? -33.563 31.700 -27.373 1.00 15.47 148 HIS C C 1
ATOM 4065 O O . HIS C 1 152 ? -33.840 32.895 -27.580 1.00 13.69 148 HIS C O 1
ATOM 4072 N N . TRP C 1 153 ? -34.022 30.683 -28.113 1.00 14.50 149 TRP C N 1
ATOM 4073 C CA . TRP C 1 153 ? -34.928 30.795 -29.249 1.00 14.51 149 TRP C CA 1
ATOM 4074 C C . TRP C 1 153 ? -36.182 31.604 -28.958 1.00 16.32 149 TRP C C 1
ATOM 4075 O O . TRP C 1 153 ? -36.669 32.365 -29.815 1.00 16.51 149 TRP C O 1
ATOM 4086 N N . ASN C 1 154 ? -36.684 31.505 -27.720 1.00 18.7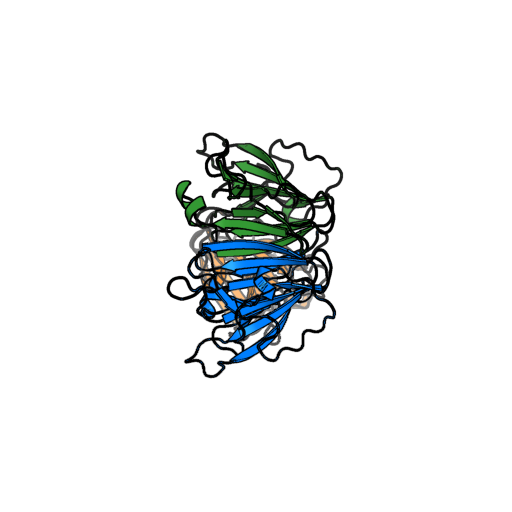7 150 ASN C N 1
ATOM 4087 C CA . ASN C 1 154 ? -37.899 32.225 -27.343 1.00 20.14 150 ASN C CA 1
ATOM 4088 C C . ASN C 1 154 ? -37.691 33.553 -26.591 1.00 22.42 150 ASN C C 1
ATOM 4089 O O . ASN C 1 154 ? -38.651 34.077 -26.083 1.00 21.85 150 ASN C O 1
ATOM 4094 N N . SER C 1 155 ? -36.516 34.168 -26.658 1.00 23.48 151 SER C N 1
ATOM 4095 C CA . SER C 1 155 ? -36.146 35.272 -25.770 1.00 24.94 151 SER C CA 1
ATOM 4096 C C . SER C 1 155 ? -35.860 36.601 -26.481 1.00 30.23 151 SER C C 1
ATOM 4097 O O . SER C 1 155 ? -35.282 37.509 -25.861 1.00 27.38 151 SER C O 1
ATOM 4100 N N . PHE C 1 156 ? -36.183 36.732 -27.772 1.00 26.31 152 PHE C N 1
ATOM 4101 C CA . PHE C 1 156 ? -35.736 37.921 -28.511 1.00 21.24 152 PHE C CA 1
ATOM 4102 C C . PHE C 1 156 ? -36.887 38.584 -29.275 1.00 21.20 152 PHE C C 1
ATOM 4103 O O . PHE C 1 156 ? -36.685 39.497 -30.079 1.00 25.87 152 PHE C O 1
ATOM 4111 N N . GLY C 1 157 ? -38.099 38.131 -29.003 1.00 20.33 153 GLY C N 1
ATOM 4112 C CA . GLY C 1 157 ? -39.303 38.738 -29.543 1.00 20.48 153 GLY C CA 1
ATOM 4113 C C . GLY C 1 157 ? -39.947 38.015 -30.701 1.00 25.00 153 GLY C C 1
ATOM 4114 O O . GLY C 1 157 ? -41.003 38.408 -31.195 1.00 20.91 153 GLY C O 1
ATOM 4115 N N . PHE C 1 158 ? -39.331 36.934 -31.162 1.00 25.73 154 PHE C N 1
ATOM 4116 C CA . PHE C 1 158 ? -39.922 36.289 -32.317 1.00 25.53 154 PHE C CA 1
ATOM 4117 C C . PHE C 1 158 ? -41.160 35.475 -31.969 1.00 25.81 154 PHE C C 1
ATOM 4118 O O . PHE C 1 158 ? -41.290 34.920 -30.885 1.00 31.33 154 PHE C O 1
ATOM 4126 N N . LYS C 1 159 ? -42.094 35.389 -32.900 1.00 29.03 155 LYS C N 1
ATOM 4127 C CA . LYS C 1 159 ? -43.276 34.584 -32.699 1.00 28.96 155 LYS C CA 1
ATOM 4128 C C . LYS C 1 159 ? -43.113 33.336 -33.566 1.00 22.33 155 LYS C C 1
ATOM 4129 O O . LYS C 1 159 ? -43.413 33.368 -34.752 1.00 20.74 155 LYS C O 1
ATOM 4135 N N . TRP C 1 160 ? -42.684 32.233 -32.981 1.00 23.14 156 TRP C N 1
ATOM 4136 C CA . TRP C 1 160 ? -42.425 31.034 -33.770 1.00 21.17 156 TRP C CA 1
ATOM 4137 C C . TRP C 1 160 ? -43.743 30.333 -34.070 1.00 24.76 156 TRP C C 1
ATOM 4138 O O . TRP C 1 160 ? -44.429 29.917 -33.150 1.00 30.25 156 TRP C O 1
ATOM 4149 N N . PRO C 1 161 ? -44.046 30.097 -35.349 1.00 28.29 157 PRO C N 1
ATOM 4150 C CA . PRO C 1 161 ? -45.291 29.402 -35.687 1.00 32.60 157 PRO C CA 1
ATOM 4151 C C . PRO C 1 161 ? -45.192 27.906 -35.471 1.00 32.21 157 PRO C C 1
ATOM 4152 O O . PRO C 1 161 ? -45.197 27.120 -36.428 1.00 32.39 157 PRO C O 1
ATOM 4156 N N . VAL C 1 162 ? -45.141 27.509 -34.207 1.00 34.26 158 VAL C N 1
ATOM 4157 C CA . VAL C 1 162 ? -45.191 26.096 -33.869 1.00 36.32 158 VAL C CA 1
ATOM 4158 C C . VAL C 1 162 ? -45.674 25.909 -32.438 1.00 40.43 158 VAL C C 1
ATOM 4159 O O . VAL C 1 162 ? -45.497 26.798 -31.611 1.00 38.53 158 VAL C O 1
ATOM 4163 N N . GLU C 1 163 ? -46.197 24.722 -32.140 1.00 49.59 159 GLU C N 1
ATOM 4164 C CA . GLU C 1 163 ? -46.406 24.302 -30.757 1.00 49.75 159 GLU C CA 1
ATOM 4165 C C . GLU C 1 163 ? -45.629 23.030 -30.385 1.00 49.44 159 GLU C C 1
ATOM 4166 O O . GLU C 1 163 ? -45.613 22.021 -31.105 1.00 44.86 159 GLU C O 1
ATOM 4172 N N . ASN C 1 164 ? -44.985 23.103 -29.228 1.00 39.64 160 ASN C N 1
ATOM 4173 C CA . ASN C 1 164 ? -44.208 21.995 -28.692 1.00 45.42 160 ASN C CA 1
ATOM 4174 C C . ASN C 1 164 ? -43.108 21.573 -29.643 1.00 39.96 160 ASN C C 1
ATOM 4175 O O . ASN C 1 164 ? -43.007 20.406 -30.003 1.00 34.94 160 ASN C O 1
ATOM 4180 N N . PRO C 1 165 ? -42.287 22.552 -30.037 1.00 35.56 161 PRO C N 1
ATOM 4181 C CA . PRO C 1 165 ? -41.151 22.371 -30.927 1.00 28.51 161 PRO C CA 1
ATOM 4182 C C . PRO C 1 165 ? -40.200 21.425 -30.248 1.00 29.08 161 PRO C C 1
ATOM 4183 O O . PRO C 1 165 ? -40.201 21.328 -29.027 1.00 26.98 161 PRO C O 1
ATOM 4187 N N . ILE C 1 166 ? -39.400 20.720 -31.038 1.00 24.09 162 ILE C N 1
ATOM 4188 C CA . ILE C 1 166 ? -38.456 19.799 -30.472 1.00 21.55 162 ILE C CA 1
ATOM 4189 C C . ILE C 1 166 ? -37.124 20.517 -30.475 1.00 24.08 162 ILE C C 1
ATOM 4190 O O . ILE C 1 166 ? -36.696 21.013 -31.527 1.00 23.43 162 ILE C O 1
ATOM 4195 N N . ILE C 1 167 ? -36.463 20.525 -29.319 1.00 25.42 163 ILE C N 1
ATOM 4196 C CA . ILE C 1 167 ? -35.365 21.434 -29.045 1.00 30.77 163 ILE C CA 1
ATOM 4197 C C . ILE C 1 167 ? -34.367 20.721 -28.141 1.00 29.90 163 ILE C C 1
ATOM 4198 O O . ILE C 1 167 ? -34.774 20.056 -27.181 1.00 33.20 163 ILE C O 1
ATOM 4203 N N . SER C 1 168 ? -33.078 20.841 -28.441 1.00 26.70 164 SER C N 1
ATOM 4204 C CA . SER C 1 168 ? -32.054 20.120 -27.687 1.00 25.98 164 SER C CA 1
ATOM 4205 C C . SER C 1 168 ? -32.042 20.614 -26.241 1.00 27.20 164 SER C C 1
ATOM 4206 O O . SER C 1 168 ? -32.543 21.699 -25.946 1.00 25.94 164 SER C O 1
ATOM 4209 N N . ASP C 1 169 ? -31.499 19.810 -25.338 1.00 25.92 165 ASP C N 1
ATOM 4210 C CA . ASP C 1 169 ? -31.362 20.253 -23.967 1.00 28.21 165 ASP C CA 1
ATOM 4211 C C . ASP C 1 169 ? -30.437 21.479 -24.003 1.00 27.66 165 ASP C C 1
ATOM 4212 O O . ASP C 1 169 ? -30.666 22.475 -23.316 1.00 25.54 165 ASP C O 1
ATOM 4217 N N . LYS C 1 170 ? -29.443 21.424 -24.880 1.00 27.59 166 LYS C N 1
ATOM 4218 C CA . LYS C 1 170 ? -28.401 22.439 -24.940 1.00 28.09 166 LYS C CA 1
ATOM 4219 C C . LYS C 1 170 ? -29.036 23.748 -25.316 1.00 25.40 166 LYS C C 1
ATOM 4220 O O . LYS C 1 170 ? -28.761 24.767 -24.709 1.00 27.31 166 LYS C O 1
ATOM 4226 N N . ASP C 1 171 ? -29.892 23.693 -26.332 1.00 22.36 167 ASP C N 1
ATOM 4227 C CA . ASP C 1 171 ? -30.599 24.853 -26.848 1.00 23.33 167 ASP C CA 1
ATOM 4228 C C . ASP C 1 171 ? -31.627 25.360 -25.837 1.00 25.87 167 ASP C C 1
ATOM 4229 O O . ASP C 1 171 ? -31.861 26.577 -25.699 1.00 23.79 167 ASP C O 1
ATOM 4234 N N . ARG C 1 172 ? -32.284 24.436 -25.144 1.00 23.80 168 ARG C N 1
ATOM 4235 C CA . ARG C 1 172 ? -33.169 24.860 -24.065 1.00 30.19 168 ARG C CA 1
ATOM 4236 C C . ARG C 1 172 ? -32.496 25.653 -22.939 1.00 23.77 168 ARG C C 1
ATOM 4237 O O . ARG C 1 172 ? -33.149 26.497 -22.327 1.00 28.03 168 ARG C O 1
ATOM 4245 N N . ASN C 1 173 ? -31.226 25.398 -22.666 1.00 29.42 169 ASN C N 1
ATOM 4246 C CA . ASN C 1 173 ? -30.495 26.100 -21.593 1.00 30.15 169 ASN C CA 1
ATOM 4247 C C . ASN C 1 173 ? -29.638 27.307 -22.013 1.00 27.15 169 ASN C C 1
ATOM 4248 O O . ASN C 1 173 ? -28.828 27.792 -21.225 1.00 25.71 169 ASN C O 1
ATOM 4253 N N . LEU C 1 174 ? -29.767 27.761 -23.254 1.00 25.42 170 LEU C N 1
ATOM 4254 C CA . LEU C 1 174 ? -29.109 28.994 -23.694 1.00 24.26 170 LEU C CA 1
ATOM 4255 C C . LEU C 1 174 ? -29.641 30.205 -22.910 1.00 24.65 170 LEU C C 1
ATOM 4256 O O . LEU C 1 174 ? -30.793 30.241 -22.496 1.00 23.90 170 LEU C O 1
ATOM 4261 N N . ASP C 1 175 ? -28.801 31.215 -22.758 1.00 25.00 171 ASP C N 1
ATOM 4262 C CA . ASP C 1 175 ? -29.175 32.428 -22.053 1.00 26.32 171 ASP C CA 1
ATOM 4263 C C . ASP C 1 175 ? -30.177 33.228 -22.847 1.00 23.54 171 ASP C C 1
ATOM 4264 O O . ASP C 1 175 ? -30.146 33.211 -24.071 1.00 20.46 171 ASP C O 1
ATOM 4269 N N . CYS C 1 176 ? -31.025 33.976 -22.135 1.00 22.58 172 CYS C N 1
ATOM 4270 C CA . CYS C 1 176 ? -32.003 34.825 -22.780 1.00 23.00 172 CYS C CA 1
ATOM 4271 C C . CYS C 1 176 ? -31.230 36.027 -23.286 1.00 23.83 172 CYS C C 1
ATOM 4272 O O . CYS C 1 176 ? -30.168 36.340 -22.739 1.00 24.17 172 CYS C O 1
ATOM 4275 N N . PHE C 1 177 ? -31.655 36.552 -24.432 1.00 21.98 173 PHE C N 1
ATOM 4276 C CA . PHE C 1 177 ? -31.052 37.735 -25.023 1.00 25.05 173 PHE C CA 1
ATOM 4277 C C . PHE C 1 177 ? -31.270 38.959 -24.124 1.00 27.06 173 PHE C C 1
ATOM 4278 O O . PHE C 1 177 ? -32.417 39.223 -23.846 1.00 26.59 173 PHE C O 1
#

Radius of gyration: 28.2 Å; Cα contacts (8 Å, |Δi|>4): 1356; chains: 3; bounding box: 48×51×97 Å

InterPro domains:
  IPR000888 dTDP-4-dehydrorhamnose 3,5-epimerase-like [PF00908] (8-171)
  IPR000888 dTDP-4-dehydrorhamnose 3,5-epimerase-like [PTHR21047] (4-170)
  IPR000888 dTDP-4-dehydrorhamnose 3,5-epimerase-like [cd00438] (5-170)
  IPR011051 RmlC-like cupin domain superfamily [SSF51182] (4-173)
  IPR014710 RmlC-like jelly roll fold [G3DSA:2.60.120.10] (1-174)

Secondary structure (DSSP, 8-state):
--S-EEEE-SSTT-EEEE--EEEETTEEEEEEEEHHHHHTTT-----SEEEEEEE-TTBEEEEEEE-TTS---EEEEEEES-EEEEEEE--TT-TTTT-EEEEEE-TTTTEEEEE-TTEEEEEEE-STTEEEEEEESS---TTTEEE--TTSSS---S-SS-B--HHHHTPPP-/---EEEE-SSTT-EEEE--EEEETTEEEE----HHHHHTTT-----SEEEEEEE-TTEEEEEEEE-TTS---EEEEEEES-EEEEEEE--TTSTTTT-EEEEEE-TTTTEEEEE-TTEEEEEEE-SSSEEEEEEESS---TTTEEE--TTSSS---S-SS-EE-HHHHTSPP-/--TTS-EEEE-SSTT-EEEE--EEEETTEEEEEEEEHHHHHHTT-----SEEEEEEE-TTBEEEEEEE-TTS---EEEEEEES-EEEEEEE--TTSTTTT-EEEEEE-TTTTEEEEE-TTEEEEEEE-STTEEEEEEESS---TTTEEE--TTSSS---S-SS-B--HHHHTSPP-

Foldseek 3Di:
DQAWDWDADPFGPKIKIFWHWDDDPVGIDTDDDDQVVQVVVPDDFQDADKDKDWDAAQAKDFFKFFDPPQTWKKKKAKQAAKKWKKKAQCDPPTPRHLDMDTDIGYNVRRMMMIGDTRMTIMIGGHHGRIMMMMHINGDDDPVRMAGAAPVARPDDPPHDPGDYDPVNNDGHHD/DAWDWAADPFGPKIKIFWDWDADPVGIDTDDDDQVVLVVVPDDDQDADKDKDWDAALAKDWFKFFDPPQTWKKKKAKAAAKKWKKKAACPVPDPQHLHMDTDIGYNVRGIMMIGGGRMTIMIGGHHGRIMMMMHINHDDDPVGMAGAAPPARPDDDPDDPGHYDPVNNPHHHD/DDLQAWDWDADPQGQKIKIFWHWDQDPVGIDTDDDDQVNQVVVVDGPQDADKDKDFDAAQAKEWQKFFDPPQTKKKKKAWEAAKKWKKKAQCPVVTPQHLHMDIDMGYNVRGIMMIHGTRMTIMIGGHHGRIMMMMHINGDDDVVGIAGAAPPARDDDDPDPPGDYDVVNVPGHHD

B-factor: mean 21.1, std 9.47, range [6.41, 81.22]

Solvent-accessible surface area: 24570 Å² total; per-residue (Å²): 128,70,103,7,66,11,69,91,18,96,0,64,23,0,24,15,0,56,5,2,62,68,87,55,104,26,8,55,69,5,67,4,1,30,84,96,28,0,160,118,90,73,21,138,12,2,34,2,10,1,48,4,5,34,1,98,54,59,0,0,21,0,0,55,34,8,92,165,77,47,24,19,38,14,5,0,7,3,0,33,10,37,0,21,0,0,0,0,0,29,54,176,142,25,145,9,91,24,79,77,41,48,30,63,0,14,24,140,48,58,69,2,0,6,2,14,96,22,7,0,14,2,10,3,0,51,96,95,51,1,0,4,0,2,6,5,39,38,24,93,17,105,107,85,60,47,7,19,27,35,94,29,16,61,24,174,23,88,29,153,132,21,45,4,23,112,120,2,111,122,27,117,97,84,111,110,7,76,14,66,96,21,112,2,66,22,0,23,19,0,68,4,6,57,89,81,72,186,222,34,128,126,62,91,43,61,85,125,108,40,0,155,117,90,69,18,147,41,2,98,42,61,105,106,145,25,130,3,143,49,56,16,2,88,0,0,53,29,8,82,173,75,45,24,18,36,16,7,0,40,3,51,77,14,29,0,22,0,0,0,0,0,28,54,171,144,25,145,14,84,23,86,73,44,41,39,66,0,16,45,145,38,66,67,2,0,4,3,16,99,19,7,0,12,1,10,4,0,50,98,98,69,1,33,6,21,3,36,3,39,39,89,96,14,109,95,94,45,31,9,17,1,12,48,27,12,58,26,138,20,89,31,147,96,10,96,15,60,112,113,6,86,120,25,109,60,88,140,128,92,76,60,6,45,20,66,90,21,119,2,51,20,0,10,17,0,73,5,7,63,114,66,53,122,26,10,57,61,5,66,3,1,31,81,102,44,0,158,132,77,69,22,144,11,3,38,3,12,1,72,5,4,38,1,100,51,60,0,1,22,1,0,50,24,9,72,176,78,44,24,16,40,18,4,1,7,2,0,34,11,29,0,19,0,0,0,0,0,29,65,160,153,22,119,7,84,22,90,74,46,42,33,52,0,18,33,158,46,65,62,1,0,4,2,15,95,18,7,0,13,1,10,3,0,66,107,98,52,0,0,3,0,2,6,9,36,40,27,85,12,30,24,44,50,32,8,16,34,30,91,30,15,57,27,184,22,89,34,152,131,17,60,9,12,118,112,0,111,116,26,82,99,84

Nearest PDB structures (foldseek):
  5buv-assembly2_B-2  TM=9.108E-01  e=8.560E-35  Yersinia enterocolitica subsp. enterocolitica 8081
  1dzt-assembly1_B  TM=9.493E-01  e=4.428E-18  Salmonella enterica subsp. enterica serovar Typhimurium
  2ixh-assembly1_A  TM=9.412E-01  e=2.306E-17  Pseudomonas aeruginosa
  6c46-assembly2_C  TM=9.365E-01  e=5.404E-17  Elizabethkingia anophelis NUHP1
  6ndr-assembly1_B  TM=9.372E-01  e=1.080E-16  Legionella pneumophila subsp. pneumophila str. Philadelphia 1